Protein AF-A0A925MEC6-F1 (afdb_monomer)

Mean predicted aligned error: 14.55 Å

Secondary structure (DSSP, 8-state):
--HHHHHHHHHHHHHHHHHHHHHHHHHHHHHHHHHHHHHHHHHHHHH---TTGGG-TTSHHHHHHHTTTT-TTTTTT---HHHHHHHHHHHHTTTT-SS--TTSHHHHHHHHHHHHHHHHHHHHHH-EEEE-SSS-GGG-EEEESSSS-EE-HHHHHHHHHHH-TTHHHHHHHHHHHHHHHHHHHHHHTTT-------HHHHHHHHHSPEE--EEE-HHHHHIIIIIS-HHHHHHHHHHHGGGG-GGGHHHHHHHHHHHHTS-TTS-GGGT---HHHHHHHHHHHT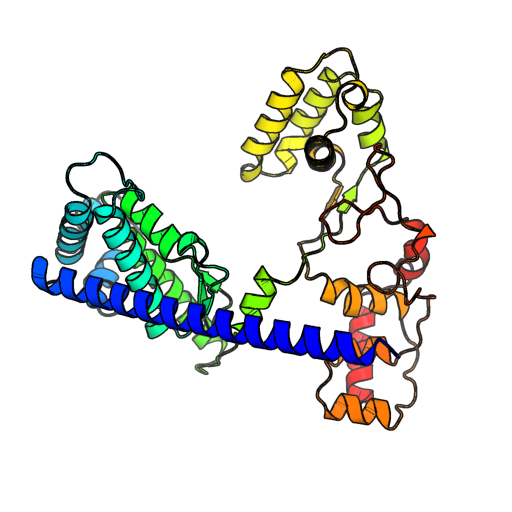EEEEPPPEEHHHIIIIIHHHHHH-S-SSPPPP-HHHHHHHHTT--HHHHHHHHSPPSS---TTSBTTTB-GGGEE-S-SS-PPP-TTTTPPPEE-HHHHHHHHHH--HHHHHHHHHHHHHHH-

Nearest PDB structures (foldseek):
  3a4k-assembly2_C  TM=3.975E-01  e=2.416E+00  Haemophilus influenzae Rd KW20

Sequence (409 aa):
MSESGKQSESAKQLAAAEEQAKERFERAMNELREGAYRFSSRARGQSELIIEELIDPEGDTVASIAEVEGDQGAVALSQSLELITFDTWLFGQIGDKDELDLKAEEHWEVWFSYGAWIGETMRRRHGGHWLMMGDDPHTWRVGFSKIFLEIAPFVFAEQLLRMGSGATRKMVSEIERVRQLHVEQTERDKGQSLDRFLAQHYIRLHTVPLGQWMAMDFAHLAKMWNDAPCAELIADIQEKGPRLGPQNNQVVDQVVGALIRAKQDEPVAKQTNDRGLFEAVAQIVGLRRATAPLAIDILERVVVPAMHVGMPDSFPPLDDDDLTNLRKGIELFVFFVEVIPHQHQADDEGFLGSIPHDQLSTPYADRNTLEIGKGDWVVVNPAYFAPMLKDLDPAKLLDKYDDFVKYVG

Radius of gyration: 27.89 Å; Cα contacts (8 Å, |Δi|>4): 465; chains: 1; bounding box: 78×58×65 Å

pLDDT: mean 85.29, std 11.02, range [41.66, 98.19]

Solvent-accessible surface area (backbone atoms only — not comparable to full-atom values): 23179 Å² total; per-residue (Å²): 144,70,65,78,61,54,56,56,50,52,52,51,50,49,52,54,49,52,51,53,50,49,54,52,50,52,51,51,52,49,54,35,53,50,26,18,50,51,39,53,51,48,42,32,75,74,69,71,40,63,71,71,48,51,61,28,82,89,24,70,46,37,49,47,57,67,78,42,86,81,42,82,79,54,53,77,74,51,66,44,68,66,55,54,51,47,44,54,52,58,54,58,64,59,53,94,54,96,62,87,47,71,88,40,68,66,39,32,53,52,41,51,12,47,8,26,30,53,40,52,51,51,32,70,75,64,41,50,36,81,44,71,87,60,92,54,61,72,64,26,31,40,37,29,17,62,48,100,52,72,44,43,32,36,51,51,34,48,53,34,67,67,61,44,89,63,28,55,59,52,50,39,50,53,55,48,52,54,50,49,54,51,50,54,49,27,56,75,47,75,70,46,89,57,78,76,41,56,62,68,62,57,50,47,70,77,68,47,63,66,41,66,59,71,46,65,40,59,71,62,34,48,44,40,39,62,65,30,29,32,54,58,36,46,52,48,38,66,70,38,36,68,78,70,38,78,92,42,47,67,57,46,52,50,53,46,59,58,55,69,75,46,66,49,84,40,24,47,56,83,75,50,85,57,63,69,62,50,49,57,49,38,56,43,65,14,55,76,49,66,55,73,75,37,50,40,65,51,42,32,58,42,55,49,39,42,44,24,27,42,76,73,91,74,82,70,86,79,52,75,65,55,55,47,43,54,74,71,63,56,58,67,67,48,49,51,46,69,69,40,74,57,74,40,93,67,31,77,87,20,57,63,52,30,44,47,69,90,45,52,46,63,86,64,87,64,92,65,80,85,55,88,91,75,79,67,72,75,41,67,49,64,74,74,48,45,71,42,58,71,77,54,46,74,69,57,43,50,54,49,48,55,52,46,48,64,71,78,103

Foldseek 3Di:
DPPVVVVVVVVVVVVVVVVVVVVLVVVVVVVLVVLLVCLQVCCCVPLVDRVLLCQPCPHPNVVLLVVPPPDPVVVVVSHDPRLVSCLVVLLVQCPPDPAQDCVDPSSVSSLSSQLSNLQVSLCVVQNWDWDDPDNDLQPIWTAGQQDGDIDSSSVLSRVLNGVRPCSSVVSSVVSVVVVVVSVVSCVVVVNDPGRRDDPVNVVCVVPFDWDKDFDWPLVQLCCQQAPDFLQVLLVLLVVQVCVVPPVCVVVSVVLSVVSVPDGRRHHNNVVDQDPVSSVSSRCRRITDDMDPTDGLLCVLQAVVLLLQLAQDPDFDDDDPVLVVVVVVPDDLRSSVSVRRHGPHAADCPDDSRGAHPVQWDASGPPPDDDDPPPPGDIDGNVVSSCVSPVRHDPVSSVVVSVVVVVVSD

Structure (mmCIF, N/CA/C/O backbone):
data_AF-A0A925MEC6-F1
#
_entry.id   AF-A0A925MEC6-F1
#
loop_
_atom_site.group_PDB
_atom_site.id
_atom_site.type_symbol
_atom_site.label_atom_id
_atom_site.label_alt_id
_atom_site.label_comp_id
_atom_site.label_asym_id
_atom_site.label_entity_id
_atom_site.label_seq_id
_atom_site.pdbx_PDB_ins_code
_atom_site.Cartn_x
_atom_site.Cartn_y
_atom_site.Cartn_z
_atom_site.occupancy
_atom_site.B_iso_or_equiv
_atom_site.auth_seq_id
_atom_site.auth_comp_id
_atom_site.auth_asym_id
_atom_site.auth_atom_id
_atom_site.pdbx_PDB_model_num
ATOM 1 N N . MET A 1 1 ? 38.337 15.186 15.693 1.00 41.66 1 MET A N 1
ATOM 2 C CA . MET A 1 1 ? 37.374 15.642 16.723 1.00 41.66 1 MET A CA 1
ATOM 3 C C . MET A 1 1 ? 36.200 16.403 16.082 1.00 41.66 1 MET A C 1
ATOM 5 O O . MET A 1 1 ? 36.016 17.576 16.370 1.00 41.66 1 MET A O 1
ATOM 9 N N . SER A 1 2 ? 35.398 15.777 15.209 1.00 48.53 2 SER A N 1
ATOM 10 C CA . SER A 1 2 ? 34.228 16.452 14.597 1.00 48.53 2 SER A CA 1
ATOM 11 C C . SER A 1 2 ? 32.992 15.565 14.393 1.00 48.53 2 SER A C 1
ATOM 13 O O . SER A 1 2 ? 31.993 16.044 13.866 1.00 48.53 2 SER A O 1
ATOM 15 N N . GLU A 1 3 ? 33.021 14.296 14.808 1.00 45.38 3 GLU A N 1
ATOM 16 C CA . GLU A 1 3 ? 31.874 13.382 14.665 1.00 45.38 3 GLU A CA 1
ATOM 17 C C . GLU A 1 3 ? 30.893 13.470 15.843 1.00 45.38 3 GLU A C 1
ATOM 19 O O . GLU A 1 3 ? 29.683 13.460 15.628 1.00 45.38 3 GLU A O 1
ATOM 24 N N . SER A 1 4 ? 31.377 13.697 17.071 1.00 45.53 4 SER A N 1
ATOM 25 C CA . SER A 1 4 ? 30.500 13.780 18.255 1.00 45.53 4 SER A CA 1
ATOM 26 C C . SER A 1 4 ? 29.612 15.039 18.285 1.00 45.53 4 SER A C 1
ATOM 28 O O . SER A 1 4 ? 28.591 15.054 18.967 1.00 45.53 4 SER A O 1
ATOM 30 N N . GLY A 1 5 ? 29.970 16.092 17.537 1.00 45.91 5 GLY A N 1
ATOM 31 C CA . GLY A 1 5 ? 29.167 17.317 17.425 1.00 45.91 5 GLY A CA 1
ATOM 32 C C . GLY A 1 5 ? 27.943 17.143 16.520 1.00 45.91 5 GLY A C 1
ATOM 33 O O . GLY A 1 5 ? 26.839 17.527 16.907 1.00 45.91 5 GLY A O 1
ATOM 34 N N . LYS A 1 6 ? 28.128 16.486 15.363 1.00 49.41 6 LYS A N 1
ATOM 35 C CA . LYS A 1 6 ? 27.080 16.239 14.356 1.00 49.41 6 LYS A CA 1
ATOM 36 C C . LYS A 1 6 ? 25.995 15.276 14.846 1.00 49.41 6 LYS A C 1
ATOM 38 O O . LYS A 1 6 ? 24.822 15.498 14.564 1.00 49.41 6 LYS A O 1
ATOM 43 N N . GLN A 1 7 ? 26.361 14.252 15.622 1.00 51.28 7 GLN A N 1
ATOM 44 C CA . GLN A 1 7 ? 25.382 13.339 16.229 1.00 51.28 7 GLN A CA 1
ATOM 45 C C . GLN A 1 7 ? 24.451 14.059 17.223 1.00 51.28 7 GLN A C 1
ATOM 47 O O . GLN A 1 7 ? 23.257 13.775 17.250 1.00 51.28 7 GLN A O 1
ATOM 52 N N . SER A 1 8 ? 24.955 15.042 17.984 1.00 69.44 8 SER A N 1
ATOM 53 C CA . SER A 1 8 ? 24.118 15.802 18.929 1.00 69.44 8 SER A CA 1
ATOM 54 C C . SER A 1 8 ? 23.183 16.806 18.247 1.00 69.44 8 SER A C 1
ATOM 56 O O . SER A 1 8 ? 22.119 17.117 18.775 1.00 69.44 8 SER A O 1
ATOM 58 N N . GLU A 1 9 ? 23.570 17.314 17.076 1.00 68.44 9 GLU A N 1
ATOM 59 C CA . GLU A 1 9 ? 22.762 18.252 16.296 1.00 68.44 9 GLU A CA 1
ATOM 60 C C . GLU A 1 9 ? 21.643 17.521 15.547 1.00 68.44 9 GLU A C 1
ATOM 62 O O . GLU A 1 9 ? 20.496 17.953 15.604 1.00 68.44 9 GLU A O 1
ATOM 67 N N . SER A 1 10 ? 21.945 16.353 14.969 1.00 68.31 10 SER A N 1
ATOM 68 C CA . SER A 1 10 ? 20.952 15.444 14.381 1.00 68.31 10 SER A CA 1
ATOM 69 C C . SER A 1 10 ? 19.904 14.993 15.407 1.00 68.31 10 SER A C 1
ATOM 71 O O . SER A 1 10 ? 18.708 15.099 15.153 1.00 68.31 10 SER A O 1
ATOM 73 N N . ALA A 1 11 ? 20.324 14.600 16.616 1.00 74.50 11 ALA A N 1
ATOM 74 C CA . ALA A 1 11 ? 19.395 14.214 17.682 1.00 74.50 11 ALA A CA 1
ATOM 75 C C . ALA A 1 11 ? 18.476 15.369 18.125 1.00 74.50 11 ALA A C 1
ATOM 77 O O . ALA A 1 11 ? 17.295 15.158 18.392 1.00 74.50 11 ALA A O 1
ATOM 78 N N . LYS A 1 12 ? 18.991 16.606 18.169 1.00 76.00 12 LYS A N 1
ATOM 79 C CA . LYS A 1 12 ? 18.181 17.800 18.466 1.00 76.00 12 LYS A CA 1
ATOM 80 C C . LYS A 1 12 ? 17.207 18.136 17.339 1.00 76.00 12 LYS A C 1
ATOM 82 O O . LYS A 1 12 ? 16.081 18.527 17.622 1.00 76.00 12 LYS A O 1
ATOM 87 N N . GLN A 1 13 ? 17.629 17.988 16.084 1.00 73.19 13 GLN A N 1
ATOM 88 C CA . GLN A 1 13 ? 16.762 18.184 14.919 1.00 73.19 13 GLN A CA 1
ATOM 89 C C . GLN A 1 13 ? 15.648 17.134 14.871 1.00 73.19 13 GLN A C 1
ATOM 91 O O . GLN A 1 13 ? 14.503 17.493 14.613 1.00 73.19 13 GLN A O 1
ATOM 96 N N . LEU A 1 14 ? 15.960 15.872 15.186 1.00 73.19 14 LEU A N 1
ATOM 97 C CA . LEU A 1 14 ? 14.978 14.794 15.289 1.00 73.19 14 LEU A CA 1
ATOM 98 C C . LEU A 1 14 ? 13.955 15.085 16.394 1.00 73.19 14 LEU A C 1
ATOM 100 O O . LEU A 1 14 ? 12.761 15.075 16.125 1.00 73.19 14 LEU A O 1
ATOM 104 N N . ALA A 1 15 ? 14.411 15.434 17.601 1.00 78.75 15 ALA A N 1
ATOM 105 C CA . ALA A 1 15 ? 13.522 15.760 18.716 1.00 78.75 15 ALA A CA 1
ATOM 106 C C . ALA A 1 15 ? 12.618 16.970 18.412 1.00 78.75 15 ALA A C 1
ATOM 108 O O . ALA A 1 15 ? 11.427 16.946 18.709 1.00 78.75 15 ALA A O 1
ATOM 109 N N . ALA A 1 16 ? 13.157 18.012 17.768 1.00 80.31 16 ALA A N 1
ATOM 110 C CA . ALA A 1 16 ? 12.365 19.164 17.340 1.00 80.31 16 ALA A CA 1
ATOM 111 C C . ALA A 1 16 ? 11.339 18.795 16.252 1.00 80.31 16 ALA A C 1
ATOM 113 O O . ALA A 1 16 ? 10.216 19.294 16.268 1.00 80.31 16 ALA A O 1
ATOM 114 N N . ALA A 1 17 ? 11.701 17.910 15.318 1.00 75.50 17 ALA A N 1
ATOM 115 C CA . ALA A 1 17 ? 10.785 17.411 14.296 1.00 75.50 17 ALA A CA 1
ATOM 116 C C . ALA A 1 17 ? 9.674 16.532 14.898 1.00 75.50 17 ALA A C 1
ATOM 118 O O . ALA A 1 17 ? 8.521 16.643 14.480 1.00 75.50 17 ALA A O 1
ATOM 119 N N . GLU A 1 18 ? 9.997 15.702 15.894 1.00 78.00 18 GLU A N 1
ATOM 120 C CA . GLU A 1 18 ? 9.032 14.902 16.655 1.00 78.00 18 GLU A CA 1
ATOM 121 C C . GLU A 1 18 ? 8.057 15.787 17.441 1.00 78.00 18 GLU A C 1
ATOM 123 O O . GLU A 1 18 ? 6.849 15.559 17.394 1.00 78.00 18 GLU A O 1
ATOM 128 N N . GLU A 1 19 ? 8.551 16.831 18.111 1.00 81.44 19 GLU A N 1
ATOM 129 C CA . GLU A 1 19 ? 7.714 17.784 18.846 1.00 81.44 19 GLU A CA 1
ATOM 130 C C . GLU A 1 19 ? 6.771 18.543 17.902 1.00 81.44 19 GLU A C 1
ATOM 132 O O . GLU A 1 19 ? 5.561 18.565 18.121 1.00 81.44 19 GLU A O 1
ATOM 137 N N . GLN A 1 20 ? 7.280 19.046 16.773 1.00 81.31 20 GLN A N 1
ATOM 138 C CA . GLN A 1 20 ? 6.450 19.682 15.744 1.00 81.31 20 GLN A CA 1
ATOM 139 C C . GLN A 1 20 ? 5.442 18.716 15.107 1.00 81.31 20 GLN A C 1
ATOM 141 O O . GLN A 1 20 ? 4.334 19.114 14.744 1.00 81.31 20 GLN A O 1
ATOM 146 N N . ALA A 1 21 ? 5.801 17.444 14.915 1.00 80.00 21 ALA A N 1
ATOM 147 C CA . ALA A 1 21 ? 4.868 16.430 14.428 1.00 80.00 21 ALA A CA 1
ATOM 148 C C . ALA A 1 21 ? 3.754 16.166 15.450 1.00 80.00 21 ALA A C 1
ATOM 150 O O . ALA A 1 21 ? 2.586 16.078 15.072 1.00 80.00 21 ALA A O 1
ATOM 151 N N . LYS A 1 22 ? 4.098 16.114 16.740 1.00 83.69 22 LYS A N 1
ATOM 152 C CA . LYS A 1 22 ? 3.138 15.947 17.830 1.00 83.69 22 LYS A CA 1
ATOM 153 C C . LYS A 1 22 ? 2.178 17.131 17.932 1.00 83.69 22 LYS A C 1
ATOM 155 O O . LYS A 1 22 ? 0.972 16.912 17.975 1.00 83.69 22 LYS A O 1
ATOM 160 N N . GLU A 1 23 ? 2.679 18.364 17.908 1.00 87.06 23 GLU A N 1
ATOM 161 C CA . GLU A 1 23 ? 1.836 19.568 17.936 1.00 87.06 23 GLU A CA 1
ATOM 162 C C . GLU A 1 23 ? 0.877 19.619 16.740 1.00 87.06 23 GLU A C 1
ATOM 164 O O . GLU A 1 23 ? -0.313 19.904 16.899 1.00 87.06 23 GLU A O 1
ATOM 169 N N . ARG A 1 24 ? 1.368 19.290 15.535 1.00 83.75 24 ARG A N 1
ATOM 170 C CA . ARG A 1 24 ? 0.527 19.203 14.331 1.00 83.75 24 ARG A CA 1
ATOM 171 C C . ARG A 1 24 ? -0.563 18.151 14.478 1.00 83.75 24 ARG A C 1
ATOM 173 O O . ARG A 1 24 ? -1.720 18.443 14.185 1.00 83.75 24 ARG A O 1
ATOM 180 N N . PHE A 1 25 ? -0.206 16.966 14.967 1.00 86.56 25 PHE A N 1
ATOM 181 C CA . PHE A 1 25 ? -1.156 15.889 15.210 1.00 86.56 25 PHE A CA 1
ATOM 182 C C . PHE A 1 25 ? -2.219 16.290 16.239 1.00 86.56 25 PHE A C 1
ATOM 184 O O . PHE A 1 25 ? -3.406 16.093 16.002 1.00 86.56 25 PHE A O 1
ATOM 191 N N . GLU A 1 26 ? -1.827 16.892 17.363 1.00 89.44 26 GLU A N 1
ATOM 192 C CA . GLU A 1 26 ? -2.765 17.339 18.399 1.00 89.44 26 GLU A CA 1
ATOM 193 C C . GLU A 1 26 ? -3.721 18.417 17.878 1.00 89.44 26 GLU A C 1
ATOM 195 O O . GLU A 1 26 ? -4.928 18.337 18.118 1.00 89.44 26 GLU A O 1
ATOM 200 N N . ARG A 1 27 ? -3.212 19.385 17.107 1.00 89.94 27 ARG A N 1
ATOM 201 C CA . ARG A 1 27 ? -4.040 20.407 16.457 1.00 89.94 27 ARG A CA 1
ATOM 202 C C . ARG A 1 27 ? -5.048 19.784 15.493 1.00 89.94 27 ARG A C 1
ATOM 204 O O . ARG A 1 27 ? -6.237 20.064 15.616 1.00 89.94 27 ARG A O 1
ATOM 211 N N . ALA A 1 28 ? -4.588 18.916 14.593 1.00 89.94 28 ALA A N 1
ATOM 212 C CA . ALA A 1 28 ? -5.445 18.228 13.630 1.00 89.94 28 ALA A CA 1
ATOM 213 C C . ALA A 1 28 ? -6.506 17.364 14.330 1.00 89.94 28 ALA A C 1
ATOM 215 O O . ALA A 1 28 ? -7.676 17.390 13.962 1.00 89.94 28 ALA A O 1
ATOM 216 N N . MET A 1 29 ? -6.132 16.649 15.394 1.00 92.75 29 MET A N 1
ATOM 217 C CA . MET A 1 29 ? -7.063 15.858 16.200 1.00 92.75 29 MET A CA 1
ATOM 218 C C . MET A 1 29 ? -8.128 16.712 16.893 1.00 92.75 29 MET A C 1
ATOM 220 O O . MET A 1 29 ? -9.277 16.275 16.996 1.00 92.75 29 MET A O 1
ATOM 224 N N . ASN A 1 30 ? -7.768 17.898 17.387 1.00 93.19 30 ASN A N 1
ATOM 225 C CA . ASN A 1 30 ? -8.727 18.821 17.992 1.00 93.19 30 ASN A CA 1
ATOM 226 C C . ASN A 1 30 ? -9.698 19.361 16.941 1.00 93.19 30 ASN A C 1
ATOM 228 O O . ASN A 1 30 ? -10.906 19.220 17.117 1.00 93.19 30 ASN A O 1
ATOM 232 N N . GLU A 1 31 ? -9.181 19.870 15.823 1.00 93.06 31 GLU A N 1
ATOM 233 C CA . GLU A 1 31 ? -9.986 20.390 14.713 1.00 93.06 31 GLU A CA 1
ATOM 234 C C . GLU A 1 31 ? -10.943 19.327 14.158 1.00 93.06 31 GLU A C 1
ATOM 236 O O . GLU A 1 31 ? -12.124 19.587 13.940 1.00 93.06 31 GLU A O 1
ATOM 241 N N . LEU A 1 32 ? -10.466 18.091 14.022 1.00 94.94 32 LEU A N 1
ATOM 242 C CA . LEU A 1 32 ? -11.259 16.948 13.591 1.00 94.94 32 LEU A CA 1
ATOM 243 C C . LEU A 1 32 ? -12.392 16.635 14.575 1.00 94.94 32 LEU A C 1
ATOM 245 O O . LEU A 1 32 ? -13.545 16.478 14.177 1.00 94.94 32 LEU A O 1
ATOM 249 N N . ARG A 1 33 ? -12.099 16.551 15.877 1.00 94.12 33 ARG A N 1
ATOM 250 C CA . ARG A 1 33 ? -13.124 16.268 16.898 1.00 94.12 33 ARG A CA 1
ATOM 251 C C . ARG A 1 33 ? -14.153 17.389 16.995 1.00 94.12 33 ARG A C 1
ATOM 253 O O . ARG A 1 33 ? -15.339 17.106 17.163 1.00 94.12 33 ARG A O 1
ATOM 260 N N . GLU A 1 34 ? -13.709 18.636 16.880 1.00 95.44 34 GLU A N 1
ATOM 261 C CA . GLU A 1 34 ? -14.583 19.803 16.828 1.00 95.44 34 GLU A CA 1
ATOM 262 C C . GLU A 1 34 ? -15.434 19.803 15.558 1.00 95.44 34 GLU A C 1
ATOM 264 O O . GLU A 1 34 ? -16.634 20.037 15.646 1.00 95.44 34 GLU A O 1
ATOM 269 N N . GLY A 1 35 ? -14.864 19.481 14.395 1.00 95.06 35 GLY A N 1
ATOM 270 C CA . GLY A 1 35 ? -15.590 19.314 13.133 1.00 95.06 35 GLY A CA 1
ATOM 271 C C . GLY A 1 35 ? -16.692 18.261 13.240 1.00 95.06 35 GLY A C 1
ATOM 272 O O . GLY A 1 35 ? -17.850 18.552 12.949 1.00 95.06 35 GLY A O 1
ATOM 273 N N . ALA A 1 36 ? -16.365 17.077 13.765 1.00 96.44 36 ALA A N 1
ATOM 274 C CA . ALA A 1 36 ? -17.337 16.009 13.995 1.00 96.44 36 ALA A CA 1
ATOM 275 C C . ALA A 1 36 ? -18.481 16.454 14.926 1.00 96.44 36 ALA A C 1
ATOM 277 O O . ALA A 1 36 ? -19.654 16.245 14.622 1.00 96.44 36 ALA A O 1
AT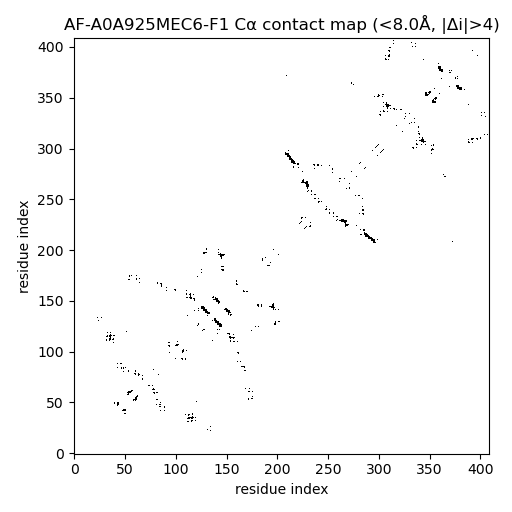OM 278 N N . TYR A 1 37 ? -18.153 17.111 16.045 1.00 94.88 37 TYR A N 1
ATOM 279 C CA . TYR A 1 37 ? -19.154 17.623 16.984 1.00 94.88 37 TYR A CA 1
ATOM 280 C C . TYR A 1 37 ? -20.021 18.731 16.371 1.00 94.88 37 TYR A C 1
ATOM 282 O O . TYR A 1 37 ? -21.242 18.729 16.541 1.00 94.88 37 TYR A O 1
ATOM 290 N N . ARG A 1 38 ? -19.407 19.674 15.647 1.00 94.44 38 ARG A N 1
ATOM 291 C CA . ARG A 1 38 ? -20.110 20.758 14.949 1.00 94.44 38 ARG A CA 1
ATOM 292 C C . ARG A 1 38 ? -21.077 20.197 13.914 1.00 94.44 38 ARG A C 1
ATOM 294 O O . ARG A 1 38 ? -22.201 20.687 13.845 1.00 94.44 38 ARG A O 1
ATOM 301 N N . PHE A 1 39 ? -20.686 19.154 13.183 1.00 95.50 39 PHE A N 1
ATOM 302 C CA . PHE A 1 39 ? -21.558 18.482 12.224 1.00 95.50 39 PHE A CA 1
ATOM 303 C C . PHE A 1 39 ? -22.795 17.873 12.896 1.00 95.50 39 PHE A C 1
ATOM 305 O O . PHE A 1 39 ? -23.911 18.256 12.544 1.00 95.50 39 PHE A O 1
ATOM 312 N N . SER A 1 40 ? -22.619 17.018 13.916 1.00 93.62 40 SER A N 1
ATOM 313 C CA . SER A 1 40 ? -23.747 16.419 14.655 1.00 93.62 40 SER A CA 1
ATOM 314 C C . SER A 1 40 ? -24.646 17.478 15.296 1.00 93.62 40 SER A C 1
ATOM 316 O O . SER A 1 40 ? -25.870 17.392 15.222 1.00 93.62 40 SER A O 1
ATOM 318 N N . SER A 1 41 ? -24.053 18.510 15.903 1.00 93.81 41 SER A N 1
ATOM 319 C CA . SER A 1 41 ? -24.790 19.606 16.541 1.00 93.81 41 SER A CA 1
ATOM 320 C C . SER A 1 41 ? -25.613 20.410 15.529 1.00 93.81 41 SER A C 1
ATOM 322 O O . SER A 1 41 ? -26.776 20.724 15.782 1.00 93.81 41 SER A O 1
ATOM 324 N N . ARG A 1 42 ? -25.038 20.708 14.356 1.00 94.25 42 ARG A N 1
ATOM 325 C CA . ARG A 1 42 ? -25.720 21.433 13.278 1.00 94.25 42 ARG A CA 1
ATOM 326 C C . ARG A 1 42 ? -26.856 20.607 12.684 1.00 94.25 42 ARG A C 1
ATOM 328 O O . ARG A 1 42 ? -27.936 21.161 12.513 1.00 94.25 42 ARG A O 1
ATOM 335 N N . ALA A 1 43 ? -26.635 19.315 12.426 1.00 92.56 43 ALA A N 1
ATOM 336 C CA . ALA A 1 43 ? -27.685 18.407 11.971 1.00 92.56 43 ALA A CA 1
ATOM 337 C C . ALA A 1 43 ? -28.850 18.415 12.966 1.00 92.56 43 ALA A C 1
ATOM 339 O O . ALA A 1 43 ? -29.960 18.809 12.625 1.00 92.56 43 ALA A O 1
ATOM 340 N N . ARG A 1 44 ? -28.569 18.161 14.246 1.00 92.56 44 ARG A N 1
ATOM 341 C CA . ARG A 1 44 ? -29.592 18.165 15.295 1.00 92.56 44 ARG A CA 1
ATOM 342 C C . ARG A 1 44 ? -30.330 19.495 15.423 1.00 92.56 44 ARG A C 1
ATOM 344 O O . ARG A 1 44 ? -31.540 19.511 15.601 1.00 92.56 44 ARG A O 1
ATOM 351 N N . GLY A 1 45 ? -29.613 20.614 15.356 1.00 92.44 45 GLY A N 1
ATOM 352 C CA . GLY A 1 45 ? -30.202 21.942 15.521 1.00 92.44 45 GLY A CA 1
ATOM 353 C C . GLY A 1 45 ? -31.029 22.419 14.325 1.00 92.44 45 GLY A C 1
ATOM 354 O O . GLY A 1 45 ? -31.897 23.267 14.504 1.00 92.44 45 GLY A O 1
ATOM 355 N N . GLN A 1 46 ? -30.753 21.918 13.118 1.00 92.56 46 GLN A N 1
ATOM 356 C CA . GLN A 1 46 ? -31.374 22.402 11.879 1.00 92.56 46 GLN A CA 1
ATOM 357 C C . GLN A 1 46 ? -32.377 21.423 11.264 1.00 92.56 46 GLN A C 1
ATOM 359 O O . GLN A 1 46 ? -33.297 21.873 10.586 1.00 92.56 46 GLN A O 1
ATOM 364 N N . SER A 1 47 ? -32.206 20.117 11.472 1.00 89.00 47 SER A N 1
ATOM 365 C CA . SER A 1 47 ? -33.098 19.076 10.948 1.00 89.00 47 SER A CA 1
ATOM 366 C C . SER A 1 47 ? -33.778 18.245 12.036 1.00 89.00 47 SER A C 1
ATOM 368 O O . SER A 1 47 ? -34.529 17.337 11.703 1.00 89.00 47 SER A O 1
ATOM 370 N N . GLU A 1 48 ? -33.520 18.536 13.319 1.00 89.00 48 GLU A N 1
ATOM 371 C CA . GLU A 1 48 ? -33.996 17.762 14.481 1.00 89.00 48 GLU A CA 1
ATOM 372 C C . GLU A 1 48 ? -33.505 16.301 14.511 1.00 89.00 48 GLU A C 1
ATOM 374 O O . GLU A 1 48 ? -33.865 15.540 15.407 1.00 89.00 48 GLU A O 1
ATOM 379 N N . LEU A 1 49 ? -32.617 15.918 13.586 1.00 89.19 49 LEU A N 1
ATOM 380 C CA . LEU A 1 49 ? -32.101 14.561 13.464 1.00 89.19 49 LEU A CA 1
ATOM 381 C C . LEU A 1 49 ? -30.947 14.284 14.424 1.00 89.19 49 LEU A C 1
ATOM 383 O O . LEU A 1 49 ? -29.994 15.060 14.538 1.00 89.19 49 LEU A O 1
ATOM 387 N N . ILE A 1 50 ? -30.986 13.107 15.041 1.00 89.50 50 ILE A N 1
ATOM 388 C CA . ILE A 1 50 ? -29.843 12.516 15.732 1.00 89.50 50 ILE A CA 1
ATOM 389 C C . ILE A 1 50 ? -29.163 11.585 14.730 1.00 89.50 50 ILE A C 1
ATOM 391 O O . ILE A 1 50 ? -29.568 10.449 14.522 1.00 89.50 50 ILE A O 1
ATOM 395 N N . ILE A 1 51 ? -28.140 12.090 14.050 1.00 89.25 51 ILE A N 1
ATOM 396 C CA . ILE A 1 51 ? -27.519 11.398 12.910 1.00 89.25 51 ILE A CA 1
ATOM 397 C C . ILE A 1 51 ? -26.810 10.095 13.299 1.00 89.25 51 ILE A C 1
ATOM 399 O O . ILE A 1 51 ? -26.589 9.234 12.453 1.00 89.25 51 ILE A O 1
ATOM 403 N N . GLU A 1 52 ? -26.477 9.928 14.577 1.00 88.50 52 GLU A N 1
ATOM 404 C CA . GLU A 1 52 ? -25.980 8.672 15.131 1.00 88.50 52 GLU A CA 1
ATOM 405 C C . GLU A 1 52 ? -27.048 7.559 15.135 1.00 88.50 52 GLU A C 1
ATOM 407 O O . GLU A 1 52 ? -26.685 6.391 15.015 1.00 88.50 52 GLU A O 1
ATOM 412 N N . GLU A 1 53 ? -28.342 7.893 15.207 1.00 88.00 53 GLU A N 1
ATOM 413 C CA . GLU A 1 53 ? -29.447 6.916 15.167 1.00 88.00 53 GLU A CA 1
ATOM 414 C C . GLU A 1 53 ? -29.646 6.340 13.756 1.00 88.00 53 GLU A C 1
ATOM 416 O O . GLU A 1 53 ? -30.029 5.182 13.604 1.00 88.00 53 GLU A O 1
ATOM 421 N N . LEU A 1 54 ? -29.260 7.085 12.709 1.00 87.19 54 LEU A N 1
ATOM 422 C CA . LEU A 1 54 ? -29.322 6.623 11.312 1.00 87.19 54 LEU A CA 1
ATOM 423 C C . LEU A 1 54 ? -28.483 5.365 11.053 1.00 87.19 54 LEU A C 1
ATOM 425 O O . LEU A 1 54 ? -28.712 4.646 10.084 1.00 87.19 54 LEU A O 1
ATOM 429 N N . ILE A 1 55 ? -27.464 5.137 11.877 1.00 87.50 55 ILE A N 1
ATOM 430 C CA . ILE A 1 55 ? -26.511 4.033 11.738 1.00 87.50 55 ILE A CA 1
ATOM 431 C C . ILE A 1 55 ? -26.584 3.052 12.912 1.00 87.50 55 ILE A C 1
ATOM 433 O O . ILE A 1 55 ? -25.763 2.130 12.980 1.00 87.50 55 ILE A O 1
ATOM 437 N N . ASP A 1 56 ? -27.506 3.261 13.852 1.00 87.75 56 ASP A N 1
ATOM 438 C CA . ASP A 1 56 ? -27.759 2.352 14.966 1.00 87.75 56 ASP A CA 1
ATOM 439 C C . ASP A 1 56 ? -28.230 1.003 14.399 1.00 87.75 56 ASP A C 1
ATOM 441 O O . ASP A 1 56 ? -29.171 0.989 13.604 1.00 87.75 56 ASP A O 1
ATOM 445 N N . PRO A 1 57 ? -27.591 -0.139 14.733 1.00 81.75 57 PRO A N 1
ATOM 446 C CA . PRO A 1 57 ? -27.991 -1.404 14.134 1.00 81.75 57 PRO A CA 1
ATOM 447 C C . PRO A 1 57 ? -29.368 -1.880 14.622 1.00 81.75 57 PRO A C 1
ATOM 449 O O . PRO A 1 57 ? -29.953 -2.752 13.986 1.00 81.75 57 PRO A O 1
ATOM 452 N N . GLU A 1 58 ? -29.880 -1.322 15.722 1.00 83.44 58 GLU A N 1
ATOM 453 C CA . GLU A 1 58 ? -31.245 -1.539 16.214 1.00 83.44 58 GLU A CA 1
ATOM 454 C C . GLU A 1 58 ? -32.218 -0.450 15.723 1.00 83.44 58 GLU A C 1
ATOM 456 O O . GLU A 1 58 ? -33.411 -0.516 16.016 1.00 83.44 58 GLU A O 1
ATOM 461 N N . GLY A 1 59 ? -31.727 0.543 14.975 1.00 80.88 59 GLY A N 1
ATOM 462 C CA . GLY A 1 59 ? -32.517 1.652 14.454 1.00 80.88 59 GLY A CA 1
ATOM 463 C C . GLY A 1 59 ? -33.324 1.296 13.204 1.00 80.88 59 GLY A C 1
ATOM 464 O O . GLY A 1 59 ? -32.892 0.517 12.346 1.00 80.88 59 GLY A O 1
ATOM 465 N N . ASP A 1 60 ? -34.478 1.953 13.056 1.00 79.44 60 ASP A N 1
ATOM 466 C CA . ASP A 1 60 ? -35.413 1.759 11.938 1.00 79.44 60 ASP A CA 1
ATOM 467 C C . ASP A 1 60 ? -34.744 1.981 10.573 1.00 79.44 60 ASP A C 1
ATOM 469 O O . ASP A 1 60 ? -35.036 1.291 9.593 1.00 79.44 60 ASP A O 1
ATOM 473 N N . THR A 1 61 ? -33.796 2.918 10.505 1.00 81.62 61 THR A N 1
ATOM 474 C CA . THR A 1 61 ? -33.054 3.221 9.280 1.00 81.62 61 THR A CA 1
ATOM 475 C C . THR A 1 61 ? -32.200 2.033 8.812 1.00 81.62 61 THR A C 1
ATOM 477 O O . THR A 1 61 ? -32.269 1.671 7.635 1.00 81.62 61 THR A O 1
ATOM 480 N N . VAL A 1 62 ? -31.450 1.369 9.698 1.00 79.50 62 VAL A N 1
ATOM 481 C CA . VAL A 1 62 ? -30.633 0.197 9.325 1.00 79.50 62 VAL A CA 1
ATOM 482 C C . VAL A 1 62 ? -31.520 -1.001 8.987 1.00 79.50 62 VAL A C 1
ATOM 484 O O . VAL A 1 62 ? -31.290 -1.659 7.968 1.00 79.50 62 VAL A O 1
ATOM 487 N N . ALA A 1 63 ? -32.576 -1.237 9.770 1.00 76.44 63 ALA A N 1
ATOM 488 C CA . ALA A 1 63 ? -33.552 -2.292 9.497 1.00 76.44 63 ALA A CA 1
ATOM 489 C C . ALA A 1 63 ? -34.187 -2.134 8.101 1.00 76.44 63 ALA A C 1
ATOM 491 O O . ALA A 1 63 ? -34.215 -3.085 7.317 1.00 76.44 63 ALA A O 1
ATOM 492 N N . SER A 1 64 ? -34.585 -0.908 7.738 1.00 72.62 64 SER A N 1
ATOM 493 C CA . SER A 1 64 ? -35.180 -0.597 6.428 1.00 72.62 64 SER A CA 1
ATOM 494 C C . SER A 1 64 ? -34.238 -0.836 5.241 1.00 72.62 64 SER A C 1
ATOM 496 O O . SER A 1 64 ? -34.689 -1.052 4.117 1.00 72.62 64 SER A O 1
ATOM 498 N N . ILE A 1 65 ? -32.920 -0.790 5.454 1.00 73.81 65 ILE A N 1
ATOM 499 C CA . ILE A 1 65 ? -31.929 -1.071 4.409 1.00 73.81 65 ILE A CA 1
ATOM 500 C C . ILE A 1 65 ? -31.754 -2.585 4.236 1.00 73.81 65 ILE A C 1
ATOM 502 O O . ILE A 1 65 ? -31.696 -3.050 3.097 1.00 73.81 65 ILE A O 1
ATOM 506 N N . ALA A 1 66 ? -31.736 -3.348 5.334 1.00 64.62 66 ALA A N 1
ATOM 507 C CA . ALA A 1 66 ? -31.557 -4.801 5.321 1.00 64.62 66 ALA A CA 1
ATOM 508 C C . ALA A 1 66 ? -32.740 -5.564 4.693 1.00 64.62 66 ALA A C 1
ATOM 510 O O . ALA A 1 66 ? -32.537 -6.573 4.022 1.00 64.62 66 ALA A O 1
ATOM 511 N N . GLU A 1 67 ? -33.977 -5.081 4.852 1.00 59.59 67 GLU A N 1
ATOM 512 C CA . GLU A 1 67 ? -35.182 -5.735 4.307 1.00 59.59 67 GLU A CA 1
ATOM 513 C C . GLU A 1 67 ? -35.289 -5.683 2.767 1.00 59.59 67 GLU A C 1
ATOM 515 O O . GLU A 1 67 ? -36.137 -6.348 2.171 1.00 59.59 67 GLU A O 1
ATOM 520 N N . VAL A 1 68 ? -34.441 -4.896 2.100 1.00 56.75 68 VAL A N 1
ATOM 521 C CA . VAL A 1 68 ? -34.699 -4.393 0.741 1.00 56.75 68 VAL A CA 1
ATOM 522 C C . VAL A 1 68 ? -33.679 -4.890 -0.299 1.00 56.75 68 VAL A C 1
ATOM 524 O O . VAL A 1 68 ? -33.757 -4.529 -1.474 1.00 56.75 68 VAL A O 1
ATOM 527 N N . GLU A 1 69 ? -32.773 -5.804 0.062 1.00 53.62 69 GLU A N 1
ATOM 528 C CA . GLU A 1 69 ? -31.777 -6.401 -0.857 1.00 53.62 69 GLU A CA 1
ATOM 529 C C . GLU A 1 69 ? -32.363 -7.315 -1.971 1.00 53.62 69 GLU A C 1
ATOM 531 O O . GLU A 1 69 ? -31.621 -8.030 -2.642 1.00 53.62 69 GLU A O 1
ATOM 536 N N . GLY A 1 70 ? -33.681 -7.287 -2.229 1.00 52.06 70 GLY A N 1
ATOM 537 C CA . GLY A 1 70 ? -34.360 -8.186 -3.177 1.00 52.06 70 GLY A CA 1
ATOM 538 C C . GLY A 1 70 ? -35.196 -7.560 -4.308 1.00 52.06 70 GLY A C 1
ATOM 539 O O . GLY A 1 70 ? -35.498 -8.275 -5.261 1.00 52.06 70 GLY A O 1
ATOM 540 N N . ASP A 1 71 ? -35.578 -6.274 -4.261 1.00 50.41 71 ASP A N 1
ATOM 541 C CA . ASP A 1 71 ? -36.486 -5.684 -5.272 1.00 50.41 71 ASP A CA 1
ATOM 542 C C . ASP A 1 71 ? -36.232 -4.181 -5.525 1.00 50.41 71 ASP A C 1
ATOM 544 O O . ASP A 1 71 ? -36.538 -3.321 -4.696 1.00 50.41 71 ASP A O 1
ATOM 548 N N . GLN A 1 72 ? -35.704 -3.846 -6.711 1.00 49.12 72 GLN A N 1
ATOM 549 C CA . GLN A 1 72 ? -35.372 -2.471 -7.122 1.00 49.12 72 GLN A CA 1
ATOM 550 C C . GLN A 1 72 ? -36.591 -1.532 -7.219 1.00 49.12 72 GLN A C 1
ATOM 552 O O . GLN A 1 72 ? -36.415 -0.315 -7.172 1.00 49.12 72 GLN A O 1
ATOM 557 N N . GLY A 1 73 ? -37.817 -2.060 -7.334 1.00 50.59 73 GLY A N 1
ATOM 558 C CA . GLY A 1 73 ? -39.042 -1.250 -7.330 1.00 50.59 73 GLY A CA 1
ATOM 559 C C . GLY A 1 73 ? -39.490 -0.838 -5.924 1.00 50.59 73 GLY A C 1
ATOM 560 O O . GLY A 1 73 ? -39.985 0.272 -5.732 1.00 50.59 73 GLY A O 1
ATOM 561 N N . ALA A 1 74 ? -39.261 -1.700 -4.928 1.00 52.34 74 ALA A N 1
ATOM 562 C CA . ALA A 1 74 ? -39.541 -1.421 -3.517 1.00 52.34 74 ALA A CA 1
ATOM 563 C C . ALA A 1 74 ? -38.480 -0.500 -2.881 1.00 52.34 74 ALA A C 1
ATOM 565 O O . ALA A 1 74 ? -38.797 0.298 -2.001 1.00 52.34 74 ALA A O 1
ATOM 566 N N . VAL A 1 75 ? -37.246 -0.543 -3.402 1.00 52.28 75 VAL A N 1
ATOM 567 C CA . VAL A 1 75 ? -36.084 0.282 -3.013 1.00 52.28 75 VAL A CA 1
ATOM 568 C C . VAL A 1 75 ? -36.366 1.787 -2.944 1.00 52.28 75 VAL A C 1
ATOM 570 O O . VAL A 1 75 ? -35.836 2.461 -2.061 1.00 52.28 75 VAL A O 1
ATOM 573 N N . ALA A 1 76 ? -37.167 2.330 -3.862 1.00 49.59 76 ALA A N 1
ATOM 574 C CA . ALA A 1 76 ? -37.459 3.765 -3.905 1.00 49.59 76 ALA A CA 1
ATOM 575 C C . ALA A 1 76 ? -38.558 4.194 -2.914 1.00 49.59 76 ALA A C 1
ATOM 577 O O . ALA A 1 76 ? -38.680 5.377 -2.613 1.00 49.59 76 ALA A O 1
ATOM 578 N N . LEU A 1 77 ? -39.360 3.245 -2.416 1.00 52.41 77 LEU A N 1
ATOM 579 C CA . LEU A 1 77 ? -40.527 3.502 -1.564 1.00 52.41 77 LEU A CA 1
ATOM 580 C C . LEU A 1 77 ? -40.276 3.193 -0.081 1.00 52.41 77 LEU A C 1
ATOM 582 O O . LEU A 1 77 ? -41.080 3.586 0.758 1.00 52.41 77 LEU A O 1
ATOM 586 N N . SER A 1 78 ? -39.177 2.508 0.246 1.00 58.69 78 SER A N 1
ATOM 587 C CA . SER A 1 78 ? -38.846 2.053 1.602 1.00 58.69 78 SER A CA 1
ATOM 588 C C . SER A 1 78 ? -37.824 2.936 2.333 1.00 58.69 78 SER A C 1
ATOM 590 O O . SER A 1 78 ? -37.241 2.496 3.321 1.00 58.69 78 SER A O 1
ATOM 592 N N . GLN A 1 79 ? -37.530 4.144 1.841 1.00 66.12 79 GLN A N 1
ATOM 593 C CA . GLN A 1 79 ? -36.587 5.034 2.527 1.00 66.12 79 GLN A CA 1
ATOM 594 C C . GLN A 1 79 ? -37.210 5.561 3.822 1.00 66.12 79 GLN A C 1
ATOM 596 O O . GLN A 1 79 ? -38.315 6.109 3.800 1.00 66.12 79 GLN A O 1
ATOM 601 N N . SER A 1 80 ? -36.498 5.417 4.945 1.00 78.12 80 SER A N 1
ATOM 602 C CA . SER A 1 80 ? -36.926 6.026 6.203 1.00 78.12 80 SER A CA 1
ATOM 603 C C . SER A 1 80 ? -37.029 7.548 6.037 1.00 78.12 80 SER A C 1
ATOM 605 O O . SER A 1 80 ? -36.251 8.177 5.311 1.00 78.12 80 SER A O 1
ATOM 607 N N . LEU A 1 81 ? -38.004 8.163 6.713 1.00 83.12 81 LEU A N 1
ATOM 608 C CA . LEU A 1 81 ? -38.179 9.619 6.684 1.00 83.12 81 LEU A CA 1
ATOM 609 C C . LEU A 1 81 ? -36.916 10.344 7.175 1.00 83.12 81 LEU A C 1
ATOM 611 O O . LEU A 1 81 ? -36.593 11.430 6.696 1.00 83.12 81 LEU A O 1
ATOM 615 N N . GLU A 1 82 ? -36.181 9.722 8.093 1.00 84.81 82 GLU A N 1
ATOM 616 C CA . GLU A 1 82 ? -34.925 10.231 8.631 1.00 84.81 82 GLU A CA 1
ATOM 617 C C . GLU A 1 82 ? -33.819 10.278 7.571 1.00 84.81 82 GLU A C 1
ATOM 619 O O . GLU A 1 82 ? -33.131 11.292 7.467 1.00 84.81 82 GLU A O 1
ATOM 624 N N . LEU A 1 83 ? -33.693 9.243 6.726 1.00 85.75 83 LEU A N 1
ATOM 625 C CA . LEU A 1 83 ? -32.753 9.237 5.598 1.00 85.75 83 LEU A CA 1
ATOM 626 C C . LEU A 1 83 ? -33.058 10.360 4.609 1.00 85.75 83 LEU A C 1
ATOM 628 O O . LEU A 1 83 ? -32.147 11.071 4.192 1.00 85.75 83 LEU A O 1
ATOM 632 N N . ILE A 1 84 ? -34.334 10.536 4.254 1.00 86.06 84 ILE A N 1
ATOM 633 C CA . ILE A 1 84 ? -34.771 11.591 3.327 1.00 86.06 84 ILE A CA 1
ATOM 634 C C . ILE A 1 84 ? -34.479 12.971 3.922 1.00 86.06 84 ILE A C 1
ATOM 636 O O . ILE A 1 84 ? -33.977 13.863 3.232 1.00 86.06 84 ILE A O 1
ATOM 640 N N . THR A 1 85 ? -34.781 13.145 5.209 1.00 89.19 85 THR A N 1
ATOM 641 C CA . THR A 1 85 ? -34.556 14.398 5.934 1.00 89.19 85 THR A CA 1
ATOM 642 C C . THR A 1 85 ? -33.064 14.714 6.015 1.00 89.19 85 THR A C 1
ATOM 644 O O . THR A 1 85 ? -32.671 15.858 5.787 1.00 89.19 85 THR A O 1
ATOM 647 N N . PHE A 1 86 ? -32.222 13.708 6.267 1.00 90.50 86 PHE A N 1
ATOM 648 C CA . PHE A 1 86 ? -30.778 13.891 6.330 1.00 90.50 86 PHE A CA 1
ATOM 649 C C . PHE A 1 86 ? -30.171 14.191 4.958 1.00 90.50 86 PHE A C 1
ATOM 651 O O . PHE A 1 86 ? -29.416 15.152 4.863 1.00 90.50 86 PHE A O 1
ATOM 658 N N . ASP A 1 87 ? -30.538 13.453 3.901 1.00 89.31 87 ASP A N 1
ATOM 659 C CA . ASP A 1 87 ? -30.105 13.739 2.520 1.00 89.31 87 ASP A CA 1
ATOM 660 C C . ASP A 1 87 ? -30.469 15.187 2.147 1.00 89.31 87 ASP A C 1
ATOM 662 O O . ASP A 1 87 ? -29.614 15.967 1.728 1.00 89.31 87 ASP A O 1
ATOM 666 N N . THR A 1 88 ? -31.729 15.580 2.365 1.00 88.88 88 THR A N 1
ATOM 667 C CA . THR A 1 88 ? -32.216 16.931 2.040 1.00 88.88 88 THR A CA 1
ATOM 668 C C . THR A 1 88 ? -31.444 18.003 2.805 1.00 88.88 88 THR A C 1
ATOM 670 O O . THR A 1 88 ? -31.027 19.006 2.224 1.00 88.88 88 THR A O 1
ATOM 673 N N . TRP A 1 89 ? -31.227 17.794 4.105 1.00 91.62 89 TRP A N 1
ATOM 674 C CA . TRP A 1 89 ? -30.464 18.723 4.927 1.00 91.62 89 TRP A CA 1
ATOM 675 C C . TRP A 1 89 ? -28.998 18.801 4.485 1.00 91.62 89 TRP A C 1
ATOM 677 O O . TRP A 1 89 ? -28.498 19.909 4.301 1.00 91.62 89 TRP A O 1
ATOM 687 N N . LEU A 1 90 ? -28.329 17.661 4.285 1.00 90.69 90 LEU A N 1
ATOM 688 C CA . LEU A 1 90 ? -26.910 17.566 3.937 1.00 90.69 90 LEU A CA 1
ATOM 689 C C . LEU A 1 90 ? -26.613 18.280 2.617 1.00 90.69 90 LEU A C 1
ATOM 691 O O . LEU A 1 90 ? -25.720 19.125 2.564 1.00 90.69 90 LEU A O 1
ATOM 695 N N . PHE A 1 91 ? -27.392 17.994 1.572 1.00 88.62 91 PHE A N 1
ATOM 696 C CA . PHE A 1 91 ? -27.212 18.633 0.267 1.00 88.62 91 PHE A CA 1
ATOM 697 C C . PHE A 1 91 ? -27.630 20.099 0.270 1.00 88.62 91 PHE A C 1
ATOM 699 O O . PHE A 1 91 ? -26.983 20.912 -0.387 1.00 88.62 91 PHE A O 1
ATOM 706 N N . GLY A 1 92 ? -28.613 20.473 1.094 1.00 87.25 92 GLY A N 1
ATOM 707 C CA . GLY A 1 92 ? -28.932 21.876 1.345 1.00 87.25 92 GLY A CA 1
ATOM 708 C C . GLY A 1 92 ? -27.751 22.685 1.896 1.00 87.25 92 GLY A C 1
ATOM 709 O O . GLY A 1 92 ? -27.705 23.895 1.692 1.00 87.25 92 GLY A O 1
ATOM 710 N N . GLN A 1 93 ? -26.763 22.046 2.541 1.00 85.81 93 GLN A N 1
ATOM 711 C CA . GLN A 1 93 ? -25.569 22.742 3.040 1.00 85.81 93 GLN A CA 1
ATOM 712 C C . GLN A 1 93 ? -24.557 23.097 1.939 1.00 85.81 93 GLN A C 1
ATOM 714 O O . GLN A 1 93 ? -23.704 23.949 2.171 1.00 85.81 93 GLN A O 1
ATOM 719 N N . ILE A 1 94 ? -24.638 22.458 0.767 1.00 80.56 94 ILE A N 1
ATOM 720 C CA . ILE A 1 94 ? -23.754 22.709 -0.387 1.00 80.56 94 ILE A CA 1
ATOM 721 C C . ILE A 1 94 ? -24.322 23.840 -1.280 1.00 80.56 94 ILE A C 1
ATOM 723 O O . ILE A 1 94 ? -23.629 24.359 -2.151 1.00 80.56 94 ILE A O 1
ATOM 727 N N . GLY A 1 95 ? -25.558 24.289 -1.018 1.00 74.12 95 GLY A N 1
ATOM 728 C CA . GLY A 1 95 ? -26.187 25.439 -1.675 1.00 74.12 95 GLY A CA 1
ATOM 729 C C . GLY A 1 95 ? -26.566 25.214 -3.145 1.00 74.12 95 GLY A C 1
ATOM 730 O O . GLY A 1 95 ? -26.629 24.086 -3.621 1.00 74.12 95 GLY A O 1
ATOM 731 N N . ASP A 1 96 ? -26.815 26.313 -3.868 1.00 65.81 96 ASP A N 1
ATOM 732 C CA . ASP A 1 96 ? -27.273 26.325 -5.274 1.00 65.81 96 ASP A CA 1
ATOM 733 C C . ASP A 1 96 ? -26.162 26.036 -6.304 1.00 65.81 96 ASP A C 1
ATOM 735 O O . ASP A 1 96 ? -26.371 26.195 -7.508 1.00 65.81 96 ASP A O 1
ATOM 739 N N . LYS A 1 97 ? -24.946 25.679 -5.874 1.00 64.25 97 LYS A N 1
ATOM 740 C CA . LYS A 1 97 ? -23.879 25.350 -6.825 1.00 64.25 97 LYS A CA 1
ATOM 741 C C . LYS A 1 97 ? -24.134 23.970 -7.422 1.00 64.25 97 LYS A C 1
ATOM 743 O O . LYS A 1 97 ? -24.355 23.012 -6.690 1.00 64.25 97 LYS A O 1
ATOM 748 N N . ASP A 1 98 ? -24.000 23.872 -8.743 1.00 68.19 98 ASP A N 1
ATOM 749 C CA . ASP A 1 98 ? -24.201 22.622 -9.486 1.00 68.19 98 ASP A CA 1
ATOM 750 C C . ASP A 1 98 ? -23.256 21.490 -9.024 1.00 68.19 98 ASP A C 1
ATOM 752 O O . ASP A 1 98 ? -23.570 20.315 -9.203 1.00 68.19 98 ASP A O 1
ATOM 756 N N . GLU A 1 99 ? -22.103 21.826 -8.422 1.00 78.88 99 GLU A N 1
ATOM 757 C CA . GLU A 1 99 ? -21.082 20.864 -7.993 1.00 78.88 99 GLU A CA 1
ATOM 758 C C . GLU A 1 99 ? -20.344 21.278 -6.702 1.00 78.88 99 GLU A C 1
ATOM 760 O O . GLU A 1 99 ? -20.210 22.457 -6.357 1.00 78.88 99 GLU A O 1
ATOM 765 N N . LEU A 1 100 ? -19.788 20.279 -6.003 1.00 86.06 100 LEU A N 1
ATOM 766 C CA . LEU A 1 100 ? -18.913 20.469 -4.844 1.00 86.06 100 LEU A CA 1
ATOM 767 C C . LEU A 1 100 ? -17.585 21.146 -5.246 1.00 86.06 100 LEU A C 1
ATOM 769 O O . LEU A 1 100 ? -16.727 20.520 -5.879 1.00 86.06 100 LEU A O 1
ATOM 773 N N . ASP A 1 101 ? -17.389 22.390 -4.797 1.00 89.31 101 ASP A N 1
ATOM 774 C CA . ASP A 1 101 ? -16.153 23.167 -4.941 1.00 89.31 101 ASP A CA 1
ATOM 775 C C . ASP A 1 101 ? -15.410 23.322 -3.603 1.00 89.31 101 ASP A C 1
ATOM 777 O O . ASP A 1 101 ? -15.699 24.223 -2.821 1.00 89.31 101 ASP A O 1
ATOM 781 N N . LEU A 1 102 ? -14.404 22.477 -3.359 1.00 90.25 102 LEU A N 1
ATOM 782 C CA . LEU A 1 102 ? -13.597 22.510 -2.129 1.00 90.25 102 LEU A CA 1
ATOM 783 C C . LEU A 1 102 ? -12.699 23.756 -1.993 1.00 90.25 102 LEU A C 1
ATOM 785 O O . LEU A 1 102 ? -12.042 23.916 -0.967 1.00 90.25 102 LEU A O 1
ATOM 789 N N . LYS A 1 103 ? -12.650 24.643 -2.998 1.00 90.00 103 LYS A N 1
ATOM 790 C CA . LYS A 1 103 ? -11.995 25.956 -2.867 1.00 90.00 103 LYS A CA 1
ATOM 791 C C . LYS A 1 103 ? -12.903 26.991 -2.208 1.00 90.00 103 LYS A C 1
ATOM 793 O O . LYS A 1 103 ? -12.409 28.023 -1.758 1.00 90.00 103 LYS A O 1
ATOM 798 N N . ALA A 1 104 ? -14.210 26.739 -2.165 1.00 90.62 104 ALA A N 1
ATOM 799 C CA . ALA A 1 104 ? -15.154 27.560 -1.429 1.00 90.62 104 ALA A CA 1
ATOM 800 C C . ALA A 1 104 ? -15.158 27.145 0.048 1.00 90.62 104 ALA A C 1
ATOM 802 O O . ALA A 1 104 ? -15.404 25.984 0.367 1.00 90.62 104 ALA A O 1
ATOM 803 N N . GLU A 1 105 ? -14.924 28.106 0.943 1.00 90.31 105 GLU A N 1
ATOM 804 C CA . GLU A 1 105 ? -14.831 27.884 2.396 1.00 90.31 105 GLU A CA 1
ATOM 805 C C . GLU A 1 105 ? -16.071 27.171 2.961 1.00 90.31 105 GLU A C 1
ATOM 807 O O . GLU A 1 105 ? -15.965 26.246 3.758 1.00 90.31 105 GLU A O 1
ATOM 812 N N . GLU A 1 106 ? -17.251 27.540 2.469 1.00 89.31 106 GLU A N 1
ATOM 813 C CA . GLU A 1 106 ? -18.546 26.977 2.868 1.00 89.31 106 GLU A CA 1
ATOM 814 C C . GLU A 1 106 ? -18.642 25.473 2.558 1.00 89.31 106 GLU A C 1
ATOM 816 O O . GLU A 1 106 ? -19.089 24.681 3.386 1.00 89.31 106 GLU A O 1
ATOM 821 N N . HIS A 1 107 ? -18.179 25.071 1.371 1.00 92.12 107 HIS A N 1
ATOM 822 C CA . HIS A 1 107 ? -18.184 23.676 0.928 1.00 92.12 107 HIS A CA 1
ATOM 823 C C . HIS A 1 107 ? -17.094 22.878 1.634 1.00 92.12 107 HIS A C 1
ATOM 825 O O . HIS A 1 107 ? -17.318 21.726 2.004 1.00 92.12 107 HIS A O 1
ATOM 831 N N . TRP A 1 108 ? -15.925 23.496 1.823 1.00 93.94 108 TRP A N 1
ATOM 832 C CA . TRP A 1 108 ? -14.820 22.904 2.561 1.00 93.94 108 TRP A CA 1
ATOM 833 C C . TRP A 1 108 ? -15.241 22.568 3.992 1.00 93.94 108 TRP A C 1
ATOM 835 O O . TRP A 1 108 ? -15.027 21.444 4.431 1.00 93.94 108 TRP A O 1
ATOM 845 N N . GLU A 1 109 ? -15.913 23.486 4.690 1.00 94.06 109 GLU A N 1
ATOM 846 C CA . GLU A 1 109 ? -16.346 23.282 6.077 1.00 94.06 109 GLU A CA 1
ATOM 847 C C . GLU A 1 109 ? -17.363 22.138 6.199 1.00 94.06 109 GLU A C 1
ATOM 849 O O . GLU A 1 109 ? -17.278 21.322 7.123 1.00 94.06 109 GLU A O 1
ATOM 854 N N . VAL A 1 110 ? -18.312 22.045 5.257 1.00 94.25 110 VAL A N 1
ATOM 855 C CA . VAL A 1 110 ? -19.288 20.942 5.199 1.00 94.25 110 VAL A CA 1
ATOM 856 C C . VAL A 1 110 ? -18.581 19.619 4.929 1.00 94.25 110 VAL A C 1
ATOM 858 O O . VAL A 1 110 ? -18.792 18.656 5.664 1.00 94.25 110 VAL A O 1
ATOM 861 N N . TRP A 1 111 ? -17.716 19.573 3.914 1.00 95.69 111 TRP A N 1
ATOM 862 C CA . TRP A 1 111 ? -16.944 18.384 3.560 1.00 95.69 111 TRP A CA 1
ATOM 863 C C . TRP A 1 111 ? -16.056 17.907 4.710 1.00 95.69 111 TRP A C 1
ATOM 865 O O . TRP A 1 111 ? -16.093 16.727 5.069 1.00 95.69 111 TRP A O 1
ATOM 875 N N . PHE A 1 112 ? -15.306 18.822 5.322 1.00 97.12 112 PHE A N 1
ATOM 876 C CA . PHE A 1 112 ? -14.400 18.516 6.417 1.00 97.12 112 PHE A CA 1
ATOM 877 C C . PHE A 1 112 ? -15.175 18.004 7.630 1.00 97.12 112 PHE A C 1
ATOM 879 O O . PHE A 1 112 ? -14.880 16.928 8.148 1.00 97.12 112 PHE A O 1
ATOM 886 N N . SER A 1 113 ? -16.210 18.728 8.059 1.00 96.94 113 SER A N 1
ATOM 887 C CA . SER A 1 113 ? -16.993 18.357 9.241 1.00 96.94 113 SER A CA 1
ATOM 888 C C . SER A 1 113 ? -17.752 17.040 9.033 1.00 96.94 113 SER A C 1
ATOM 890 O O . SER A 1 113 ? -17.836 16.230 9.958 1.00 96.94 113 SER A O 1
ATOM 892 N N . TYR A 1 114 ? -18.235 16.775 7.813 1.00 95.94 114 TYR A N 1
ATOM 893 C CA . TYR A 1 114 ? -18.886 15.513 7.463 1.00 95.94 114 TYR A CA 1
ATOM 894 C C . TYR A 1 114 ? -17.902 14.336 7.457 1.00 95.94 114 TYR A C 1
ATOM 896 O O . TYR A 1 114 ? -18.160 13.314 8.094 1.00 95.94 114 TYR A O 1
ATOM 904 N N . GLY A 1 115 ? -16.737 14.485 6.816 1.00 96.75 115 GLY A N 1
ATOM 905 C CA . GLY A 1 115 ? -15.677 13.472 6.830 1.00 96.75 115 GLY A CA 1
ATOM 906 C C . GLY A 1 115 ? -15.153 13.188 8.239 1.00 96.75 115 GLY A C 1
ATOM 907 O O . GLY A 1 115 ? -14.974 12.026 8.617 1.00 96.75 115 GLY A O 1
ATOM 908 N N . ALA A 1 116 ? -14.985 14.234 9.051 1.00 97.31 116 ALA A N 1
ATOM 909 C CA . ALA A 1 116 ? -14.607 14.121 10.452 1.00 97.31 116 ALA A CA 1
ATOM 910 C C . ALA A 1 116 ? -15.662 13.365 11.271 1.00 97.31 116 ALA A C 1
ATOM 912 O O . ALA A 1 116 ? -15.304 12.484 12.055 1.00 97.31 116 ALA A O 1
ATOM 913 N N . TRP A 1 117 ? -16.953 13.656 11.065 1.00 96.50 117 TRP A N 1
ATOM 914 C CA . TRP A 1 117 ? -18.044 12.933 11.717 1.00 96.50 117 TRP A CA 1
ATOM 915 C C . TRP A 1 117 ? -18.068 11.453 11.330 1.00 96.50 117 TRP A C 1
ATOM 917 O O . TRP A 1 117 ? -18.100 10.614 12.231 1.00 96.50 117 TRP A O 1
ATOM 927 N N . ILE A 1 118 ? -17.973 11.113 10.037 1.00 95.44 118 ILE A N 1
ATOM 928 C CA . ILE A 1 118 ? -17.906 9.712 9.585 1.00 95.44 118 ILE A CA 1
ATOM 929 C C . ILE A 1 118 ? -16.740 9.003 10.284 1.00 95.44 118 ILE A C 1
ATOM 931 O O . ILE A 1 118 ? -16.917 7.948 10.895 1.00 95.44 118 ILE A O 1
ATOM 935 N N . GLY A 1 119 ? -15.543 9.592 10.234 1.00 95.25 119 GLY A N 1
ATOM 936 C CA . GLY A 1 119 ? -14.344 8.985 10.803 1.00 95.25 119 GLY A CA 1
ATOM 937 C C . GLY A 1 119 ? -14.404 8.817 12.325 1.00 95.25 119 GLY A C 1
ATOM 938 O O . GLY A 1 119 ? -14.105 7.733 12.829 1.00 95.25 119 GLY A O 1
ATOM 939 N N . GLU A 1 120 ? -14.825 9.844 13.073 1.00 95.19 120 GLU A N 1
ATOM 940 C CA . GLU A 1 120 ? -14.961 9.755 14.535 1.00 95.19 120 GLU A CA 1
ATOM 941 C C . GLU A 1 120 ? -16.035 8.763 14.953 1.00 95.19 120 GLU A C 1
ATOM 943 O O . GLU A 1 120 ? -15.831 8.012 15.907 1.00 95.19 120 GLU A O 1
ATOM 948 N N . THR A 1 121 ? -17.154 8.735 14.238 1.00 92.62 121 THR A N 1
ATOM 949 C CA . THR A 1 121 ? -18.248 7.805 14.500 1.00 92.62 121 THR A CA 1
ATOM 950 C C . THR A 1 121 ? -17.782 6.363 14.330 1.00 92.62 121 THR A C 1
ATOM 952 O O . THR A 1 121 ? -17.919 5.554 15.251 1.00 92.62 121 THR A O 1
ATOM 955 N N . MET A 1 122 ? -17.114 6.060 13.213 1.00 91.94 122 MET A N 1
ATOM 956 C CA . MET A 1 122 ? -16.531 4.741 12.961 1.00 91.94 122 MET A CA 1
ATOM 957 C C . MET A 1 122 ? -15.485 4.361 14.011 1.00 91.94 122 MET A C 1
ATOM 959 O O . MET A 1 122 ? -15.530 3.262 14.567 1.00 91.94 122 MET A O 1
ATOM 963 N N . ARG A 1 123 ? -14.572 5.281 14.340 1.00 92.62 123 ARG A N 1
ATOM 964 C CA . ARG A 1 123 ? -13.516 5.052 15.335 1.00 92.62 123 ARG A CA 1
ATOM 965 C C . ARG A 1 123 ? -14.082 4.785 16.731 1.00 92.62 123 ARG A C 1
ATOM 967 O O . ARG A 1 123 ? -13.586 3.905 17.428 1.00 92.62 123 ARG A O 1
ATOM 974 N N . ARG A 1 124 ? -15.097 5.542 17.163 1.00 90.38 124 ARG A N 1
ATOM 975 C CA . ARG A 1 124 ? -15.726 5.388 18.488 1.00 90.38 124 ARG A CA 1
ATOM 976 C C . ARG A 1 124 ? -16.519 4.094 18.594 1.00 90.38 124 ARG A C 1
ATOM 978 O O . ARG A 1 124 ? -16.453 3.441 19.629 1.00 90.38 124 ARG A O 1
ATOM 985 N N . ARG A 1 125 ? -17.240 3.724 17.534 1.00 87.25 125 ARG A N 1
ATOM 986 C CA . ARG A 1 125 ? -18.095 2.533 17.515 1.00 87.25 125 ARG A CA 1
ATOM 987 C C . ARG A 1 125 ? -17.295 1.236 17.445 1.00 87.25 125 ARG A C 1
ATOM 989 O O . ARG A 1 125 ? -17.659 0.258 18.092 1.00 87.25 125 ARG A O 1
ATOM 996 N N . HIS A 1 126 ? -16.216 1.223 16.667 1.00 87.31 126 HIS A N 1
ATOM 997 C CA . HIS A 1 126 ? -15.484 -0.009 16.367 1.00 87.31 126 HIS A CA 1
ATOM 998 C C . HIS A 1 126 ? -14.119 -0.120 17.051 1.00 87.31 126 HIS A C 1
ATOM 1000 O O . HIS A 1 126 ? -13.556 -1.213 17.111 1.00 87.31 126 HIS A O 1
ATOM 1006 N N . GLY A 1 127 ? -13.622 0.976 17.628 1.00 87.31 127 GLY A N 1
ATOM 1007 C CA . GLY A 1 127 ? -12.242 1.074 18.091 1.00 87.31 127 GLY A CA 1
ATOM 1008 C C . GLY A 1 127 ? -11.292 1.295 16.915 1.00 87.31 127 GLY A C 1
ATOM 1009 O O . GLY A 1 127 ? -11.492 0.787 15.815 1.00 87.31 127 GLY A O 1
ATOM 1010 N N . GLY A 1 128 ? -10.251 2.095 17.121 1.00 90.00 128 GLY A N 1
ATOM 1011 C CA . GLY A 1 128 ? -9.296 2.394 16.063 1.00 90.00 128 GLY A CA 1
ATOM 1012 C C . GLY A 1 128 ? -8.494 3.659 16.309 1.00 90.00 128 GLY A C 1
ATOM 1013 O O . GLY A 1 128 ? -8.642 4.343 17.330 1.00 90.00 128 GLY A O 1
ATOM 1014 N N . HIS A 1 129 ? -7.655 3.977 15.333 1.00 91.06 129 HIS A N 1
ATOM 1015 C CA . HIS A 1 129 ? -6.672 5.044 15.411 1.00 91.06 129 HIS A CA 1
ATOM 1016 C C . HIS A 1 129 ? -6.718 5.900 14.148 1.00 91.06 129 HIS A C 1
ATOM 1018 O O . HIS A 1 129 ? -6.794 5.377 13.036 1.00 91.06 129 HIS A O 1
ATOM 1024 N N . TRP A 1 130 ? -6.656 7.218 14.330 1.00 93.00 130 TRP A N 1
ATOM 1025 C CA . TRP A 1 130 ? -6.410 8.130 13.221 1.00 93.00 130 TRP A CA 1
ATOM 1026 C C . TRP A 1 130 ? -4.955 8.025 12.776 1.00 93.00 130 TRP A C 1
ATOM 1028 O O . TRP A 1 130 ? -4.042 7.995 13.601 1.00 93.00 130 TRP A O 1
ATOM 1038 N N . LEU A 1 131 ? -4.764 7.993 11.464 1.00 90.06 131 LEU A N 1
ATOM 1039 C CA . LEU A 1 131 ? -3.479 7.955 10.788 1.00 90.06 131 LEU A CA 1
ATOM 1040 C C . LEU A 1 131 ? -3.408 9.214 9.924 1.00 90.06 131 LEU A C 1
ATOM 1042 O O . LEU A 1 131 ? -4.135 9.345 8.938 1.00 90.06 131 LEU A O 1
ATOM 1046 N N . MET A 1 132 ? -2.579 10.167 10.339 1.00 86.94 132 MET A N 1
ATOM 1047 C CA . MET A 1 132 ? -2.445 11.473 9.694 1.00 86.94 132 MET A CA 1
ATOM 1048 C C . MET A 1 132 ? -1.038 11.582 9.119 1.00 86.94 132 MET A C 1
ATOM 1050 O O . MET A 1 132 ? -0.091 11.907 9.829 1.00 86.94 132 MET A O 1
ATOM 1054 N N . MET A 1 133 ? -0.900 11.261 7.833 1.00 72.75 133 MET A N 1
ATOM 1055 C CA . MET A 1 133 ? 0.396 11.228 7.138 1.00 72.75 133 MET A CA 1
ATOM 1056 C C . MET A 1 133 ? 0.828 12.615 6.616 1.00 72.75 133 MET A C 1
ATOM 1058 O O . MET A 1 133 ? 1.864 12.741 5.970 1.00 72.75 133 MET A O 1
ATOM 1062 N N . GLY A 1 134 ? 0.045 13.661 6.899 1.00 79.25 134 GLY A N 1
ATOM 1063 C CA . GLY A 1 134 ? 0.282 15.043 6.488 1.00 79.25 134 GLY A CA 1
ATOM 1064 C C . GLY A 1 134 ? -0.835 15.975 6.960 1.00 79.25 134 GLY A C 1
ATOM 1065 O O . GLY A 1 134 ? -1.732 15.553 7.688 1.00 79.25 134 GLY A O 1
ATOM 1066 N N . ASP A 1 135 ? -0.793 17.234 6.524 1.00 84.12 135 ASP A N 1
ATOM 1067 C CA . ASP A 1 135 ? -1.796 18.249 6.886 1.00 84.12 135 ASP A CA 1
ATOM 1068 C C . ASP A 1 135 ? -3.054 18.198 5.993 1.00 84.12 135 ASP A C 1
ATOM 1070 O O . ASP A 1 135 ? -4.056 18.824 6.319 1.00 84.12 135 ASP A O 1
ATOM 1074 N N . ASP A 1 136 ? -3.021 17.456 4.878 1.00 89.44 136 ASP A N 1
ATOM 1075 C CA . ASP A 1 136 ? -4.155 17.325 3.956 1.00 89.44 136 ASP A CA 1
ATOM 1076 C C . ASP A 1 136 ? -5.150 16.242 4.427 1.00 89.44 136 ASP A C 1
ATOM 1078 O O . ASP A 1 136 ? -4.793 15.052 4.411 1.00 89.44 136 ASP A O 1
ATOM 1082 N N . PRO A 1 137 ? -6.407 16.600 4.766 1.00 93.00 137 PRO A N 1
ATOM 1083 C CA . PRO A 1 137 ? -7.411 15.642 5.226 1.00 93.00 137 PRO A CA 1
ATOM 1084 C C . PRO A 1 137 ? -7.737 14.531 4.218 1.00 93.00 137 PRO A C 1
ATOM 1086 O O . PRO A 1 137 ? -8.129 13.438 4.630 1.00 93.00 137 PRO A O 1
ATOM 1089 N N . HIS A 1 138 ? -7.503 14.725 2.911 1.00 91.75 138 HIS A N 1
ATOM 1090 C CA . HIS A 1 138 ? -7.677 13.654 1.914 1.00 91.75 138 HIS A CA 1
ATOM 1091 C C . HIS A 1 138 ? -6.757 12.453 2.170 1.00 91.75 138 HIS A C 1
ATOM 1093 O O . HIS A 1 138 ? -7.068 11.328 1.768 1.00 91.75 138 HIS A O 1
ATOM 1099 N N . THR A 1 139 ? -5.627 12.670 2.844 1.00 88.44 139 THR A N 1
ATOM 1100 C CA . THR A 1 139 ? -4.650 11.625 3.183 1.00 88.44 139 THR A CA 1
ATOM 1101 C C . THR A 1 139 ? -4.940 10.948 4.518 1.00 88.44 139 THR A C 1
ATOM 1103 O O . THR A 1 139 ? -4.362 9.904 4.809 1.00 88.44 139 THR A O 1
ATOM 1106 N N . TRP A 1 140 ? -5.847 11.498 5.328 1.00 92.25 140 TRP A N 1
ATOM 1107 C CA . TRP A 1 140 ? -6.123 10.969 6.658 1.00 92.25 140 TRP A CA 1
ATOM 1108 C C . TRP A 1 140 ? -6.915 9.665 6.567 1.00 92.25 140 TRP A C 1
ATOM 1110 O O . TRP A 1 140 ? -7.814 9.502 5.731 1.00 92.25 140 TRP A O 1
ATOM 1120 N N . ARG A 1 141 ? -6.562 8.711 7.428 1.00 93.06 141 ARG A N 1
ATOM 1121 C CA . ARG A 1 141 ? -7.178 7.382 7.481 1.00 93.06 141 ARG A CA 1
ATOM 1122 C C . ARG A 1 141 ? -7.602 7.034 8.900 1.00 93.06 141 ARG A C 1
ATOM 1124 O O . ARG A 1 141 ? -7.023 7.522 9.868 1.00 93.06 141 ARG A O 1
ATOM 1131 N N . VAL A 1 142 ? -8.588 6.151 9.018 1.00 94.50 142 VAL A N 1
ATOM 1132 C CA . VAL A 1 142 ? -8.925 5.478 10.279 1.00 94.50 142 VAL A CA 1
ATOM 1133 C C . VAL A 1 142 ? -8.619 4.001 10.108 1.00 94.50 142 VAL A C 1
ATOM 1135 O O . VAL A 1 142 ? -9.271 3.343 9.302 1.00 94.50 142 VAL A O 1
ATOM 1138 N N . GLY A 1 143 ? -7.633 3.502 10.852 1.00 93.38 143 GLY A N 1
ATOM 1139 C CA . GLY A 1 143 ? -7.345 2.072 10.961 1.00 93.38 143 GLY A CA 1
ATOM 1140 C C . GLY A 1 143 ? -8.078 1.466 12.157 1.00 93.38 143 GLY A C 1
ATOM 1141 O O . GLY A 1 143 ? -8.091 2.064 13.237 1.00 93.38 143 GLY A O 1
ATOM 1142 N N . PHE A 1 144 ? -8.686 0.293 11.986 1.00 94.25 144 PHE A N 1
ATOM 1143 C CA . PHE A 1 144 ? -9.434 -0.382 13.054 1.00 94.25 144 PHE A CA 1
ATOM 1144 C C . PHE A 1 144 ? -8.543 -1.294 13.898 1.00 94.25 144 PHE A C 1
ATOM 1146 O O . PHE A 1 144 ? -7.610 -1.912 13.387 1.00 94.25 144 PHE A O 1
ATOM 1153 N N . SER A 1 145 ? -8.828 -1.401 15.198 1.00 88.94 145 SER A N 1
ATOM 1154 C CA . SER A 1 145 ? -7.995 -2.196 16.111 1.00 88.94 145 SER A CA 1
ATOM 1155 C C . SER A 1 145 ? -8.270 -3.700 16.041 1.00 88.94 145 SER A C 1
ATOM 1157 O O . SER A 1 145 ? -7.384 -4.498 16.339 1.00 88.94 145 SER A O 1
ATOM 1159 N N . LYS A 1 146 ? -9.471 -4.105 15.617 1.00 87.31 146 LYS A N 1
ATOM 1160 C CA . LYS A 1 146 ? -9.923 -5.510 15.638 1.00 87.31 146 LYS A CA 1
ATOM 1161 C C . LYS A 1 146 ? -9.806 -6.210 14.286 1.00 87.31 146 LYS A C 1
ATOM 1163 O O . LYS A 1 146 ? -9.467 -7.387 14.233 1.00 87.31 146 LYS A O 1
ATOM 1168 N N . ILE A 1 147 ? -10.067 -5.487 13.199 1.00 87.62 147 ILE A N 1
ATOM 1169 C CA . ILE A 1 147 ? -9.938 -5.978 11.821 1.00 87.62 147 ILE A CA 1
ATOM 1170 C C . ILE A 1 147 ? -8.835 -5.209 11.103 1.00 87.62 147 ILE A C 1
ATOM 1172 O O . ILE A 1 147 ? -8.634 -4.028 11.375 1.00 87.62 147 ILE A O 1
ATOM 1176 N N . PHE A 1 148 ? -8.137 -5.867 10.179 1.00 86.69 148 PHE A N 1
ATOM 1177 C CA . PHE A 1 148 ? -7.112 -5.216 9.369 1.00 86.69 148 PHE A CA 1
ATOM 1178 C C . PHE A 1 148 ? -7.763 -4.485 8.197 1.00 86.69 148 PHE A C 1
ATOM 1180 O O . PHE A 1 148 ? -7.905 -5.027 7.103 1.00 86.69 148 PHE A O 1
ATOM 1187 N N . LEU A 1 149 ? -8.241 -3.275 8.464 1.00 88.38 149 LEU A N 1
ATOM 1188 C CA . LEU A 1 149 ? -8.927 -2.438 7.493 1.00 88.38 149 LEU A CA 1
ATOM 1189 C C . LEU A 1 149 ? -8.676 -0.973 7.838 1.00 88.38 149 LEU A C 1
ATOM 1191 O O . LEU A 1 149 ? -8.732 -0.577 9.003 1.00 88.38 149 LEU A O 1
ATOM 1195 N N . GLU A 1 150 ? -8.461 -0.167 6.807 1.00 91.06 150 GLU A N 1
ATOM 1196 C CA . GLU A 1 150 ? -8.476 1.283 6.914 1.00 91.06 150 GLU A CA 1
ATOM 1197 C C . GLU A 1 150 ? -9.577 1.881 6.045 1.00 91.06 150 GLU A C 1
ATOM 1199 O O . GLU A 1 150 ? -9.940 1.339 5.000 1.00 91.06 150 GLU A O 1
ATOM 1204 N N . ILE A 1 151 ? -10.109 3.016 6.481 1.00 92.06 151 ILE A N 1
ATOM 1205 C CA . ILE A 1 151 ? -11.017 3.836 5.682 1.00 92.06 151 ILE A CA 1
ATOM 1206 C C . ILE A 1 151 ? -10.422 5.224 5.485 1.00 92.06 151 ILE A C 1
ATOM 1208 O O . ILE A 1 151 ? -9.627 5.690 6.302 1.00 92.06 151 ILE A O 1
ATOM 1212 N N . ALA A 1 152 ? -10.836 5.890 4.408 1.00 94.69 152 ALA A N 1
ATOM 1213 C CA . ALA A 1 152 ? -10.490 7.268 4.073 1.00 94.69 152 ALA A CA 1
ATOM 1214 C C . ALA A 1 152 ? -11.736 8.163 4.216 1.00 94.69 152 ALA A C 1
ATOM 1216 O O . ALA A 1 152 ? -12.437 8.379 3.225 1.00 94.69 152 ALA A O 1
ATOM 1217 N N . PRO A 1 153 ? -12.061 8.669 5.424 1.00 96.12 153 PRO A N 1
ATOM 1218 C CA . PRO A 1 153 ? -13.367 9.279 5.681 1.00 96.12 153 PRO A CA 1
ATOM 1219 C C . PRO A 1 153 ? -13.636 10.526 4.840 1.00 96.12 153 PRO A C 1
ATOM 1221 O O . PRO A 1 153 ? -14.753 10.717 4.380 1.00 96.12 153 PRO A O 1
ATOM 1224 N N . PHE A 1 154 ? -12.612 11.341 4.583 1.00 96.06 154 PHE A N 1
ATOM 1225 C CA . PHE A 1 154 ? -12.738 12.575 3.803 1.00 96.06 154 PHE A CA 1
ATOM 1226 C C . PHE A 1 154 ? -12.917 12.314 2.305 1.00 96.06 154 PHE A C 1
ATOM 1228 O O . PHE A 1 154 ? -13.743 12.957 1.663 1.00 96.06 154 PHE A O 1
ATOM 1235 N N . VAL A 1 155 ? -12.212 11.320 1.755 1.00 94.75 155 VAL A N 1
ATOM 1236 C CA . VAL A 1 155 ? -12.421 10.874 0.366 1.00 94.75 155 VAL A CA 1
ATOM 1237 C C . VAL A 1 155 ? -13.821 10.281 0.216 1.00 94.75 155 VAL A C 1
ATOM 1239 O O . VAL A 1 155 ? -14.518 10.560 -0.755 1.00 94.75 155 VAL A O 1
ATOM 1242 N N . PHE A 1 156 ? -14.261 9.494 1.198 1.00 94.50 156 PHE A N 1
ATOM 1243 C CA . PHE A 1 156 ? -15.603 8.925 1.198 1.00 94.50 156 PHE A CA 1
ATOM 1244 C C . PHE A 1 156 ? -16.685 10.009 1.307 1.00 94.50 156 PHE A C 1
ATOM 1246 O O . PHE A 1 156 ? -17.621 10.007 0.514 1.00 94.50 156 PHE A O 1
ATOM 1253 N N . ALA A 1 157 ? -16.527 10.981 2.209 1.00 94.88 157 ALA A N 1
ATOM 1254 C CA . ALA A 1 157 ? -17.424 12.130 2.328 1.00 94.88 157 ALA A CA 1
ATOM 1255 C C . ALA A 1 157 ? -17.501 12.930 1.023 1.00 94.88 157 ALA A C 1
ATOM 1257 O O . ALA A 1 157 ? -18.593 13.270 0.582 1.00 94.88 157 ALA A O 1
ATOM 1258 N N . GLU A 1 158 ? -16.368 13.182 0.364 1.00 94.44 158 GLU A N 1
ATOM 1259 C CA . GLU A 1 158 ? -16.348 13.858 -0.934 1.00 94.44 158 GLU A CA 1
ATOM 1260 C C . GLU A 1 158 ? -17.148 13.086 -1.988 1.00 94.44 158 GLU A C 1
ATOM 1262 O O . GLU A 1 158 ? -17.985 13.663 -2.680 1.00 94.44 158 GLU A O 1
ATOM 1267 N N . GLN A 1 159 ? -16.938 11.769 -2.083 1.00 92.00 159 GLN A N 1
ATOM 1268 C CA . GLN A 1 159 ? -17.680 10.910 -3.007 1.00 92.00 159 GLN A CA 1
ATOM 1269 C C . GLN A 1 159 ? -19.186 10.949 -2.738 1.00 92.00 159 GLN A C 1
ATOM 1271 O O . GLN A 1 159 ? -19.970 11.004 -3.682 1.00 92.00 159 GLN A O 1
ATOM 1276 N N . LEU A 1 160 ? -19.595 10.930 -1.468 1.00 91.06 160 LEU A N 1
ATOM 1277 C CA . LEU A 1 160 ? -20.998 11.014 -1.067 1.00 91.06 160 LEU A CA 1
ATOM 1278 C C . LEU A 1 160 ? -21.608 12.372 -1.433 1.00 91.06 160 LEU A C 1
ATOM 1280 O O . LEU A 1 160 ? -22.665 12.416 -2.058 1.00 91.06 160 LEU A O 1
ATOM 1284 N N . LEU A 1 161 ? -20.912 13.469 -1.126 1.00 90.75 161 LEU A N 1
ATOM 1285 C CA . LEU A 1 161 ? -21.360 14.826 -1.443 1.00 90.75 161 LEU A CA 1
ATOM 1286 C C . LEU A 1 161 ? -21.457 15.067 -2.959 1.00 90.75 161 LEU A C 1
ATOM 1288 O O . LEU A 1 161 ? -22.354 15.769 -3.411 1.00 90.75 161 LEU A O 1
ATOM 1292 N N . ARG A 1 162 ? -20.571 14.458 -3.757 1.00 88.88 162 ARG A N 1
ATOM 1293 C CA . ARG A 1 162 ? -20.626 14.522 -5.229 1.00 88.88 162 ARG A CA 1
ATOM 1294 C C . ARG A 1 162 ? -21.713 13.639 -5.839 1.00 88.88 162 ARG A C 1
ATOM 1296 O O . ARG A 1 162 ? -22.138 13.902 -6.957 1.00 88.88 162 ARG A O 1
ATOM 1303 N N . MET A 1 163 ? -22.138 12.583 -5.146 1.00 85.25 163 MET A N 1
ATOM 1304 C CA . MET A 1 163 ? -23.129 11.640 -5.670 1.00 85.25 163 MET A CA 1
ATOM 1305 C C . MET A 1 163 ? -24.556 12.204 -5.643 1.00 85.25 163 MET A C 1
ATOM 1307 O O . MET A 1 163 ? -25.354 11.857 -6.511 1.00 85.25 163 MET A O 1
ATOM 1311 N N . GLY A 1 164 ? -24.885 13.066 -4.675 1.00 79.69 164 GLY A N 1
ATOM 1312 C CA . GLY A 1 164 ? -26.247 13.579 -4.514 1.00 79.69 164 GLY A CA 1
ATOM 1313 C C . GLY A 1 164 ? -27.197 12.544 -3.897 1.00 79.69 164 GLY A C 1
ATOM 1314 O O . GLY A 1 164 ? -26.825 11.790 -2.997 1.00 79.69 164 GLY A O 1
ATOM 1315 N N . SER A 1 165 ? -28.442 12.501 -4.380 1.00 76.50 165 SER A N 1
ATOM 1316 C CA . SER A 1 165 ? -29.497 11.621 -3.847 1.00 76.50 165 SER A CA 1
ATOM 1317 C C . SER A 1 165 ? -29.043 10.159 -3.701 1.00 76.50 165 SER A C 1
ATOM 1319 O O . SER A 1 165 ? -28.459 9.580 -4.618 1.00 76.50 165 SER A O 1
ATOM 1321 N N . GLY A 1 166 ? -29.320 9.550 -2.541 1.00 77.00 166 GLY A N 1
ATOM 1322 C CA . GLY A 1 166 ? -28.911 8.176 -2.231 1.00 77.00 166 GLY A CA 1
ATOM 1323 C C . GLY A 1 166 ? -27.540 8.061 -1.555 1.00 77.00 166 GLY A C 1
ATOM 1324 O O . GLY A 1 166 ? -27.138 6.952 -1.182 1.00 77.00 166 GLY A O 1
ATOM 1325 N N . ALA A 1 167 ? -26.840 9.179 -1.337 1.00 84.19 167 ALA A N 1
ATOM 1326 C CA . ALA A 1 167 ? -25.596 9.225 -0.571 1.00 84.19 167 ALA A CA 1
ATOM 1327 C C . ALA A 1 167 ? -25.746 8.684 0.837 1.00 84.19 167 ALA A C 1
ATOM 1329 O O . ALA A 1 167 ? -24.979 7.804 1.230 1.00 84.19 167 ALA A O 1
ATOM 1330 N N . THR A 1 168 ? -26.767 9.110 1.570 1.00 84.31 168 THR A N 1
ATOM 1331 C CA . THR A 1 168 ? -26.929 8.648 2.947 1.00 84.31 168 THR A CA 1
ATOM 1332 C C . THR A 1 168 ? -27.191 7.152 3.018 1.00 84.31 168 THR A C 1
ATOM 1334 O O . THR A 1 168 ? -26.634 6.468 3.872 1.00 84.31 168 THR A O 1
ATOM 1337 N N . ARG A 1 169 ? -27.940 6.587 2.068 1.00 85.56 169 ARG A N 1
ATOM 1338 C CA . ARG A 1 169 ? -28.135 5.134 2.018 1.00 85.56 169 ARG A CA 1
ATOM 1339 C C . ARG A 1 169 ? -26.814 4.389 1.825 1.00 85.56 169 ARG A C 1
ATOM 1341 O O . ARG A 1 169 ? -26.549 3.418 2.533 1.00 85.56 169 ARG A O 1
ATOM 1348 N N . LYS A 1 170 ? -25.975 4.851 0.892 1.00 87.06 170 LYS A N 1
ATOM 1349 C CA . LYS A 1 170 ? -24.637 4.286 0.657 1.00 87.06 170 LYS A CA 1
ATOM 1350 C C . LYS A 1 170 ? -23.743 4.434 1.888 1.00 87.06 170 LYS A C 1
ATOM 1352 O O . LYS A 1 170 ? -23.041 3.494 2.243 1.00 87.06 170 LYS A O 1
ATOM 1357 N N . MET A 1 171 ? -23.806 5.582 2.558 1.00 91.31 171 MET A N 1
ATOM 1358 C CA . MET A 1 171 ? -23.099 5.839 3.809 1.00 91.31 171 MET A CA 1
ATOM 1359 C C . MET A 1 171 ? -23.486 4.827 4.892 1.00 91.31 171 MET A C 1
ATOM 1361 O O . MET A 1 171 ? -22.605 4.155 5.423 1.00 91.31 171 MET A O 1
ATOM 1365 N N . VAL A 1 172 ? -24.783 4.681 5.188 1.00 89.06 172 VAL A N 1
ATOM 1366 C CA . VAL A 1 172 ? -25.272 3.740 6.208 1.00 89.06 172 VAL A CA 1
ATOM 1367 C C . VAL A 1 172 ? -24.882 2.304 5.851 1.00 89.06 172 VAL A C 1
ATOM 1369 O O . VAL A 1 172 ? -24.381 1.583 6.708 1.00 89.06 172 VAL A O 1
ATOM 1372 N N . SER A 1 173 ? -25.019 1.916 4.581 1.00 87.12 173 SER A N 1
ATOM 1373 C CA . SER A 1 173 ? -24.668 0.567 4.109 1.00 87.12 173 SER A CA 1
ATOM 1374 C C . SER A 1 173 ? -23.179 0.247 4.291 1.00 87.12 173 SER A C 1
ATOM 1376 O O . SER A 1 173 ? -22.836 -0.832 4.763 1.00 87.12 173 SER A O 1
ATOM 1378 N N . GLU A 1 174 ? -22.273 1.176 3.968 1.00 88.81 174 GLU A N 1
ATOM 1379 C CA . GLU A 1 174 ? -20.829 0.967 4.160 1.00 88.81 174 GLU A CA 1
ATOM 1380 C C . GLU A 1 174 ? -20.431 0.930 5.640 1.00 88.81 174 GLU A C 1
ATOM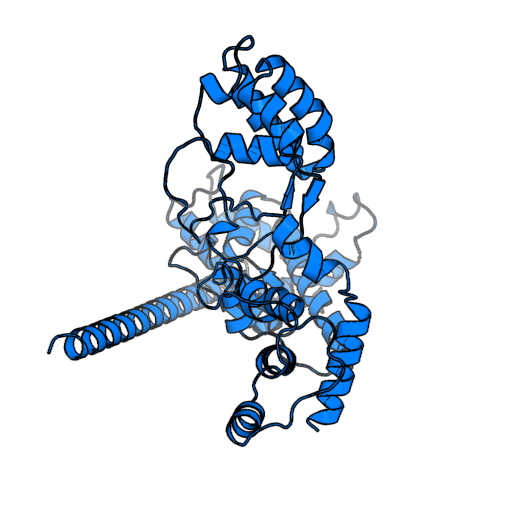 1382 O O . GLU A 1 174 ? -19.607 0.104 6.042 1.00 88.81 174 GLU A O 1
ATOM 1387 N N . ILE A 1 175 ? -21.031 1.795 6.462 1.00 90.56 175 ILE A N 1
ATOM 1388 C CA . ILE A 1 175 ? -20.832 1.787 7.918 1.00 90.56 175 ILE A CA 1
ATOM 1389 C C . ILE A 1 175 ? -21.280 0.439 8.500 1.00 90.56 175 ILE A C 1
ATOM 1391 O O . ILE A 1 175 ? -20.558 -0.174 9.290 1.00 90.56 175 ILE A O 1
ATOM 1395 N N . GLU A 1 176 ? -22.435 -0.055 8.059 1.00 88.19 176 GLU A N 1
ATOM 1396 C CA . GLU A 1 176 ? -22.989 -1.334 8.488 1.00 88.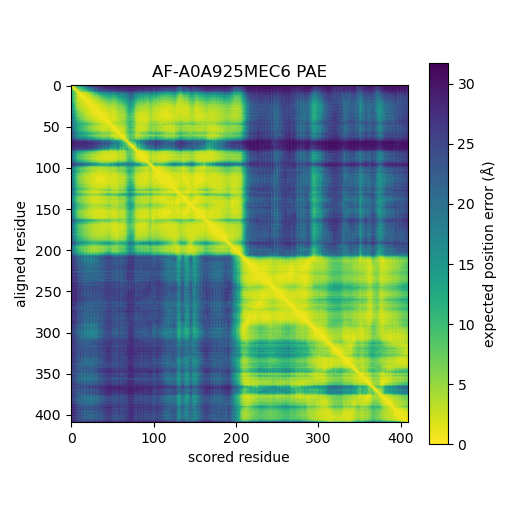19 176 GLU A CA 1
ATOM 1397 C C . GLU A 1 176 ? -22.145 -2.522 8.005 1.00 88.19 176 GLU A C 1
ATOM 1399 O O . GLU A 1 176 ? -21.849 -3.426 8.787 1.00 88.19 176 GLU A O 1
ATOM 1404 N N . ARG A 1 177 ? -21.635 -2.486 6.768 1.00 88.94 177 ARG A N 1
ATOM 1405 C CA . ARG A 1 177 ? -20.691 -3.488 6.250 1.00 88.94 177 ARG A CA 1
ATOM 1406 C C . ARG A 1 177 ? -19.443 -3.595 7.128 1.00 88.94 177 ARG A C 1
ATOM 1408 O O . ARG A 1 177 ? -18.998 -4.693 7.459 1.00 88.94 177 ARG A O 1
ATOM 1415 N N . VAL A 1 178 ? -18.868 -2.464 7.538 1.00 89.81 178 VAL A N 1
ATOM 1416 C CA . VAL A 1 178 ? -17.703 -2.463 8.435 1.00 89.81 178 VAL A CA 1
ATOM 1417 C C . VAL A 1 178 ? -18.070 -3.003 9.820 1.00 89.81 178 VAL A C 1
ATOM 1419 O O . VAL A 1 178 ? -17.285 -3.762 10.391 1.00 89.81 178 VAL A O 1
ATOM 1422 N N . ARG A 1 179 ? -19.255 -2.687 10.360 1.00 90.12 179 ARG A N 1
ATOM 1423 C CA . ARG A 1 179 ? -19.742 -3.289 11.613 1.00 90.12 179 ARG A CA 1
ATOM 1424 C C . ARG A 1 179 ? -19.850 -4.811 11.502 1.00 90.12 179 ARG A C 1
ATOM 1426 O O . ARG A 1 179 ? -19.389 -5.503 12.407 1.00 90.12 179 ARG A O 1
ATOM 1433 N N . GLN A 1 180 ? -20.425 -5.328 10.418 1.00 89.62 180 GLN A N 1
ATOM 1434 C CA . GLN A 1 180 ? -20.573 -6.769 10.194 1.00 89.62 180 GLN A CA 1
ATOM 1435 C C . GLN A 1 180 ? -19.215 -7.478 10.184 1.00 89.62 180 GLN A C 1
ATOM 1437 O O . GLN A 1 180 ? -19.044 -8.455 10.906 1.00 89.62 180 GLN A O 1
ATOM 1442 N N . LEU A 1 181 ? -18.205 -6.913 9.510 1.00 88.38 181 LEU A N 1
ATOM 1443 C CA . LEU A 1 181 ? -16.833 -7.441 9.552 1.00 88.38 181 LEU A CA 1
ATOM 1444 C C . LEU A 1 181 ? -16.263 -7.517 10.980 1.00 88.38 181 LEU A C 1
ATOM 1446 O O . LEU A 1 181 ? -15.555 -8.464 11.320 1.00 88.38 181 LEU A O 1
ATOM 1450 N N . HIS A 1 182 ? -16.577 -6.543 11.841 1.00 89.12 182 HIS A N 1
ATOM 1451 C CA . HIS A 1 182 ? -16.167 -6.581 13.249 1.00 89.12 182 HIS A CA 1
ATOM 1452 C C . HIS A 1 182 ? -16.892 -7.675 14.043 1.00 89.12 182 HIS A C 1
ATOM 1454 O O . HIS A 1 182 ? -16.279 -8.295 14.917 1.00 89.12 182 HIS A O 1
ATOM 1460 N N . VAL A 1 183 ? -18.176 -7.919 13.762 1.00 88.94 183 VAL A N 1
ATOM 1461 C CA . VAL A 1 183 ? -18.940 -9.011 14.384 1.00 88.94 183 VAL A CA 1
ATOM 1462 C C . VAL A 1 183 ? -18.382 -10.359 13.950 1.00 88.94 183 VAL A C 1
ATOM 1464 O O . VAL A 1 183 ? -18.028 -11.153 14.815 1.00 88.94 183 VAL A O 1
ATOM 1467 N N . GLU A 1 184 ? -18.189 -10.578 12.649 1.00 88.75 184 GLU A N 1
ATOM 1468 C CA . GLU A 1 184 ? -17.581 -11.802 12.115 1.00 88.75 184 GLU A CA 1
ATOM 1469 C C . GLU A 1 184 ? -16.205 -12.067 12.736 1.00 88.75 184 GLU A C 1
ATOM 1471 O O . GLU A 1 184 ? -15.878 -13.197 13.103 1.00 88.75 184 GLU A O 1
ATOM 1476 N N . GLN A 1 185 ? -15.384 -11.024 12.894 1.00 85.75 185 GLN A N 1
ATOM 1477 C CA . GLN A 1 185 ? -14.086 -11.169 13.544 1.00 85.75 185 GLN A CA 1
ATOM 1478 C C . GLN A 1 185 ? -14.225 -11.514 15.032 1.00 85.75 185 GLN A C 1
ATOM 1480 O O . GLN A 1 185 ? -13.487 -12.356 15.533 1.00 85.75 185 GLN A O 1
ATOM 1485 N N . THR A 1 186 ? -15.192 -10.921 15.733 1.00 87.06 186 THR A N 1
ATOM 1486 C CA . THR A 1 186 ? -15.475 -11.243 17.141 1.00 87.06 186 THR A CA 1
ATOM 1487 C C . THR A 1 186 ? -15.950 -12.693 17.295 1.00 87.06 186 THR A C 1
ATOM 1489 O O . THR A 1 186 ? -15.553 -13.379 18.238 1.00 87.06 186 THR A O 1
ATOM 1492 N N . GLU A 1 187 ? -16.755 -13.196 16.358 1.00 89.12 187 GLU A N 1
ATOM 1493 C CA . GLU A 1 187 ? -17.180 -14.599 16.306 1.00 89.12 187 GLU A CA 1
ATOM 1494 C C . GLU A 1 187 ? -15.995 -15.543 16.060 1.00 89.12 187 GLU A C 1
ATOM 1496 O O . GLU A 1 187 ? -15.842 -16.536 16.778 1.00 89.12 187 GLU A O 1
ATOM 1501 N N . ARG A 1 188 ? -15.102 -15.206 15.116 1.00 85.94 188 ARG A N 1
ATOM 1502 C CA . ARG A 1 188 ? -13.836 -15.935 14.891 1.00 85.94 188 ARG A CA 1
ATOM 1503 C C . ARG A 1 188 ? -12.953 -15.951 16.136 1.00 85.94 188 ARG A C 1
ATOM 1505 O O . ARG A 1 188 ? -12.309 -16.961 16.422 1.00 85.94 188 ARG A O 1
ATOM 1512 N N . ASP A 1 189 ? -12.995 -14.874 16.910 1.00 85.44 189 ASP A N 1
ATOM 1513 C CA . ASP A 1 189 ? -12.258 -14.709 18.162 1.00 85.44 189 ASP A CA 1
ATOM 1514 C C . ASP A 1 189 ? -12.985 -15.347 19.360 1.00 85.44 189 ASP A C 1
ATOM 1516 O O . ASP A 1 189 ? -12.585 -15.165 20.510 1.00 85.44 189 ASP A O 1
ATOM 1520 N N . LYS A 1 190 ? -14.046 -16.132 19.115 1.00 88.69 190 LYS A N 1
ATOM 1521 C CA . LYS A 1 190 ? -14.845 -16.829 20.139 1.00 88.69 190 LYS A CA 1
ATOM 1522 C C . LYS A 1 190 ? -15.394 -15.875 21.206 1.00 88.69 190 LYS A C 1
ATOM 1524 O O . LYS A 1 190 ? -15.441 -16.213 22.389 1.00 88.69 190 LYS A O 1
ATOM 1529 N N . GLY A 1 191 ? -15.783 -14.671 20.790 1.00 83.88 191 GLY A N 1
ATOM 1530 C CA . GLY A 1 191 ? -16.287 -13.617 21.668 1.00 83.88 191 GLY A CA 1
ATOM 1531 C C . GLY A 1 191 ? -15.200 -12.816 22.389 1.00 83.88 191 GLY A C 1
ATOM 1532 O O . GLY A 1 191 ? -15.530 -11.931 23.178 1.00 83.88 191 GLY A O 1
ATOM 1533 N N . GLN A 1 192 ? -13.913 -13.086 22.144 1.00 79.44 192 GLN A N 1
ATOM 1534 C CA . GLN A 1 192 ? -12.832 -12.273 22.695 1.00 79.44 192 GLN A CA 1
ATOM 1535 C C . GLN A 1 192 ? -12.696 -10.973 21.896 1.00 79.44 192 GLN A C 1
ATOM 1537 O O . GLN A 1 192 ? -12.494 -10.983 20.686 1.00 79.44 192 GLN A O 1
ATOM 1542 N N . SER A 1 193 ? -12.782 -9.832 22.580 1.00 72.56 193 SER A N 1
ATOM 1543 C CA . SER A 1 193 ? -12.494 -8.529 21.975 1.00 72.56 193 SER A CA 1
ATOM 1544 C C . SER A 1 193 ? -10.992 -8.264 22.046 1.00 72.56 193 SER A C 1
ATOM 1546 O O . SER A 1 193 ? -10.519 -7.671 23.015 1.00 72.56 193 SER A O 1
ATOM 1548 N N . LEU A 1 194 ? -10.249 -8.722 21.039 1.00 78.00 194 LEU A N 1
ATOM 1549 C CA . LEU A 1 194 ? -8.803 -8.527 20.946 1.00 78.00 194 LEU A CA 1
ATOM 1550 C C . LEU A 1 194 ? -8.472 -7.341 20.034 1.00 78.00 194 LEU A C 1
ATOM 1552 O O . LEU A 1 194 ? -8.817 -7.342 18.852 1.00 78.00 194 LEU A O 1
ATOM 1556 N N . ASP A 1 195 ? -7.754 -6.355 20.569 1.00 83.12 195 ASP A N 1
ATOM 1557 C CA . ASP A 1 195 ? -7.120 -5.318 19.756 1.00 83.12 195 ASP A CA 1
ATOM 1558 C C . ASP A 1 195 ? -5.832 -5.893 19.150 1.00 83.12 195 ASP A C 1
ATOM 1560 O O . ASP A 1 195 ? -4.799 -6.010 19.807 1.00 83.12 195 ASP A O 1
ATOM 1564 N N . ARG A 1 196 ? -5.925 -6.302 17.885 1.00 81.62 196 ARG A N 1
ATOM 1565 C CA . ARG A 1 196 ? -4.856 -6.942 17.106 1.00 81.62 196 ARG A CA 1
ATOM 1566 C C . ARG A 1 196 ? -3.963 -5.915 16.408 1.00 81.62 196 ARG A C 1
ATOM 1568 O O . ARG A 1 196 ? -2.766 -6.140 16.251 1.00 81.62 196 ARG A O 1
ATOM 1575 N N . PHE A 1 197 ? -4.534 -4.782 16.000 1.00 83.62 197 PHE A N 1
ATOM 1576 C CA . PHE A 1 197 ? -3.889 -3.819 15.110 1.00 83.62 197 PHE A CA 1
ATOM 1577 C C . PHE A 1 197 ? -3.778 -2.429 15.744 1.00 83.62 197 PHE A C 1
ATOM 1579 O O . PHE A 1 197 ? -4.674 -1.596 15.690 1.00 83.62 197 PHE A O 1
ATOM 1586 N N . LEU A 1 198 ? -2.620 -2.155 16.328 1.00 83.81 198 LEU A N 1
ATOM 1587 C CA . LEU A 1 198 ? -2.198 -0.819 16.758 1.00 83.81 198 LEU A CA 1
ATOM 1588 C C . LEU A 1 198 ? -1.888 0.116 15.574 1.00 83.81 198 LEU A C 1
ATOM 1590 O O . LEU A 1 198 ? -1.525 -0.351 14.495 1.00 83.81 198 LEU A O 1
ATOM 1594 N N . ALA A 1 199 ? -1.909 1.433 15.815 1.00 78.69 199 ALA A N 1
ATOM 1595 C CA . ALA A 1 199 ? -1.565 2.469 14.826 1.00 78.69 199 ALA A CA 1
ATOM 1596 C C . ALA A 1 199 ? -0.233 2.205 14.097 1.00 78.69 199 ALA A C 1
ATOM 1598 O O . ALA A 1 199 ? -0.136 2.379 12.888 1.00 78.69 199 ALA A O 1
ATOM 1599 N N . GLN A 1 200 ? 0.774 1.707 14.817 1.00 73.31 200 GLN A N 1
ATOM 1600 C CA . GLN A 1 200 ? 2.080 1.341 14.264 1.00 73.31 200 GLN A CA 1
ATOM 1601 C C . GLN A 1 200 ? 2.021 0.271 13.159 1.00 73.31 200 GLN A C 1
ATOM 1603 O O . GLN A 1 200 ? 2.824 0.331 12.232 1.00 73.31 200 GLN A O 1
ATOM 1608 N N . HIS A 1 201 ? 1.065 -0.665 13.195 1.00 78.81 201 HIS A N 1
ATOM 1609 C CA . HIS A 1 201 ? 0.899 -1.645 12.113 1.00 78.81 201 HIS A CA 1
ATOM 1610 C C . HIS A 1 201 ? 0.438 -0.979 10.817 1.00 78.81 201 HIS A C 1
ATOM 1612 O O . HIS A 1 201 ? 0.891 -1.353 9.742 1.00 78.81 201 HIS A O 1
ATOM 1618 N N . TYR A 1 202 ? -0.423 0.033 10.922 1.00 78.44 202 TYR A N 1
ATOM 1619 C CA . TYR A 1 202 ? -0.897 0.783 9.766 1.00 78.44 202 TYR A CA 1
ATOM 1620 C C . TYR A 1 202 ? 0.137 1.782 9.258 1.00 78.44 202 TYR A C 1
ATOM 1622 O O . TYR A 1 202 ? 0.314 1.902 8.054 1.00 78.44 202 TYR A O 1
ATOM 1630 N N . ILE A 1 203 ? 0.871 2.458 10.148 1.00 71.44 203 ILE A N 1
ATOM 1631 C CA . ILE A 1 203 ? 1.987 3.325 9.740 1.00 71.44 203 ILE A CA 1
ATOM 1632 C C . ILE A 1 203 ? 2.962 2.519 8.881 1.00 71.44 203 ILE A C 1
ATOM 1634 O O . ILE A 1 203 ? 3.321 2.972 7.802 1.00 71.44 203 ILE A O 1
ATOM 1638 N N . ARG A 1 204 ? 3.286 1.281 9.282 1.00 65.06 204 ARG A N 1
ATOM 1639 C CA . ARG A 1 204 ? 4.143 0.396 8.483 1.00 65.06 204 ARG A CA 1
ATOM 1640 C C . ARG A 1 204 ? 3.618 0.139 7.066 1.00 65.06 204 ARG A C 1
ATOM 1642 O O . ARG A 1 204 ? 4.433 0.054 6.160 1.00 65.06 204 ARG A O 1
ATOM 1649 N N . LEU A 1 205 ? 2.306 0.074 6.835 1.00 65.38 205 LEU A N 1
ATOM 1650 C CA . LEU A 1 205 ? 1.763 -0.076 5.473 1.00 65.38 205 LEU A CA 1
ATOM 1651 C C . LEU A 1 205 ? 2.085 1.116 4.570 1.00 65.38 205 LEU A C 1
ATOM 1653 O O . LEU A 1 205 ? 2.278 0.941 3.371 1.00 65.38 205 LEU A O 1
ATOM 1657 N N . HIS A 1 206 ? 2.127 2.317 5.146 1.00 65.44 206 HIS A N 1
ATOM 1658 C CA . HIS A 1 206 ? 2.313 3.563 4.403 1.00 65.44 206 HIS A CA 1
ATOM 1659 C C . HIS A 1 206 ? 3.763 4.050 4.394 1.00 65.44 206 HIS A C 1
ATOM 1661 O O . HIS A 1 206 ? 4.122 4.876 3.559 1.00 65.44 206 HIS A O 1
ATOM 1667 N N . THR A 1 207 ? 4.595 3.578 5.327 1.00 59.84 207 THR A N 1
ATOM 1668 C CA . THR A 1 207 ? 5.992 4.015 5.467 1.00 59.84 207 THR A CA 1
ATOM 1669 C C . THR A 1 207 ? 7.013 2.970 5.056 1.00 59.84 207 THR A C 1
ATOM 1671 O O . THR A 1 207 ? 8.171 3.332 4.858 1.00 59.84 207 THR A O 1
ATOM 1674 N N . VAL A 1 208 ? 6.653 1.684 4.991 1.00 62.28 208 VAL A N 1
ATOM 1675 C CA . VAL A 1 208 ? 7.622 0.653 4.612 1.00 62.28 208 VAL A CA 1
ATOM 1676 C C . VAL A 1 208 ? 7.708 0.610 3.091 1.00 62.28 208 VAL A C 1
ATOM 1678 O O . VAL A 1 208 ? 6.687 0.388 2.434 1.00 62.28 208 VAL A O 1
ATOM 1681 N N . PRO A 1 209 ? 8.898 0.830 2.505 1.00 68.38 209 PRO A N 1
ATOM 1682 C CA . PRO A 1 209 ? 9.052 0.680 1.072 1.00 68.38 209 PRO A CA 1
ATOM 1683 C C . PRO A 1 209 ? 8.686 -0.757 0.694 1.00 68.38 209 PRO A C 1
ATOM 1685 O O . PRO A 1 209 ? 9.127 -1.720 1.327 1.00 68.38 209 PRO A O 1
ATOM 1688 N N . LEU A 1 210 ? 7.824 -0.888 -0.311 1.00 76.69 210 LEU A N 1
ATOM 1689 C CA . LEU A 1 210 ? 7.396 -2.179 -0.825 1.00 76.69 210 LEU A CA 1
ATOM 1690 C C . LEU A 1 210 ? 8.305 -2.581 -1.987 1.00 76.69 210 LEU A C 1
ATOM 1692 O O . LEU A 1 210 ? 8.572 -1.788 -2.887 1.00 76.69 210 LEU A O 1
ATOM 1696 N N . GLY A 1 211 ? 8.767 -3.824 -1.963 1.00 80.38 211 GLY A N 1
ATOM 1697 C CA . GLY A 1 211 ? 9.454 -4.483 -3.059 1.00 80.38 211 GLY A CA 1
ATOM 1698 C C . GLY A 1 211 ? 8.509 -5.444 -3.770 1.00 80.38 211 GLY A C 1
ATOM 1699 O O . GLY A 1 211 ? 7.644 -6.071 -3.158 1.00 80.38 211 GLY A O 1
ATOM 1700 N N . GLN A 1 212 ? 8.688 -5.586 -5.078 1.00 86.00 212 GLN A N 1
ATOM 1701 C CA . GLN A 1 212 ? 7.981 -6.577 -5.877 1.00 86.00 212 GLN A CA 1
ATOM 1702 C C . GLN A 1 212 ? 8.982 -7.292 -6.777 1.00 86.00 212 GLN A C 1
ATOM 1704 O O . GLN A 1 212 ? 9.751 -6.654 -7.492 1.00 86.00 212 GLN A O 1
ATOM 1709 N N . TRP A 1 213 ? 8.960 -8.624 -6.762 1.00 88.75 213 TRP A N 1
ATOM 1710 C CA . TRP A 1 213 ? 9.771 -9.421 -7.674 1.00 88.75 213 TRP A CA 1
ATOM 1711 C C . TRP A 1 213 ? 8.992 -9.685 -8.952 1.00 88.75 213 TRP A C 1
ATOM 1713 O O . TRP A 1 213 ? 7.852 -10.154 -8.912 1.00 88.75 213 TRP A O 1
ATOM 1723 N N . MET A 1 214 ? 9.626 -9.415 -10.090 1.00 91.25 214 MET A N 1
ATOM 1724 C CA . MET A 1 214 ? 9.049 -9.618 -11.413 1.00 91.25 214 MET A CA 1
ATOM 1725 C C . MET A 1 214 ? 9.949 -10.528 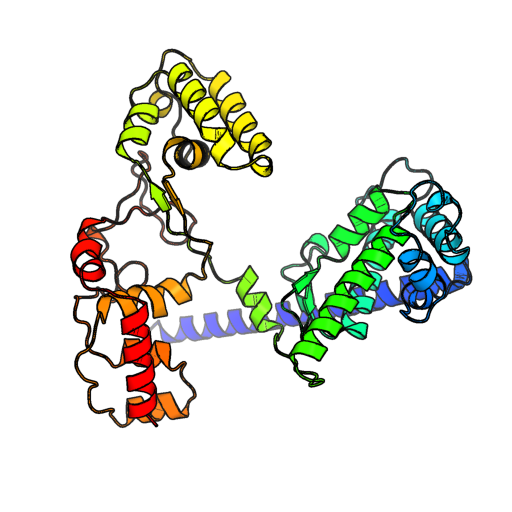-12.244 1.00 91.25 214 MET A C 1
ATOM 1727 O O . MET A 1 214 ? 11.142 -10.282 -12.400 1.00 91.25 214 MET A O 1
ATOM 1731 N N . ALA A 1 215 ? 9.358 -11.578 -12.806 1.00 92.31 215 ALA A N 1
ATOM 1732 C CA . ALA A 1 215 ? 9.983 -12.397 -13.830 1.00 92.31 215 ALA A CA 1
ATOM 1733 C C . ALA A 1 215 ? 9.613 -11.831 -15.204 1.00 92.31 215 ALA A C 1
ATOM 1735 O O . ALA A 1 215 ? 8.436 -11.825 -15.584 1.00 92.31 215 ALA A O 1
ATOM 1736 N N . MET A 1 216 ? 10.625 -11.377 -15.940 1.00 92.50 216 MET A N 1
ATOM 1737 C CA . MET A 1 216 ? 10.475 -10.678 -17.214 1.00 92.50 216 MET A CA 1
ATOM 1738 C C . MET A 1 216 ? 11.123 -11.462 -18.359 1.00 92.50 216 MET A C 1
ATOM 1740 O O . MET A 1 216 ? 12.204 -12.030 -18.211 1.00 92.50 216 MET A O 1
ATOM 1744 N N . ASP A 1 217 ? 10.490 -11.451 -19.528 1.00 94.12 217 ASP A N 1
ATOM 1745 C CA . ASP A 1 217 ? 11.076 -11.890 -20.793 1.00 94.12 217 ASP A CA 1
ATOM 1746 C C . ASP A 1 217 ? 11.853 -10.740 -21.440 1.00 94.12 217 ASP A C 1
ATOM 1748 O O . ASP A 1 217 ? 11.364 -10.037 -22.330 1.00 94.12 217 ASP A O 1
ATOM 1752 N N . PHE A 1 218 ? 13.078 -10.531 -20.958 1.00 91.44 218 PHE A N 1
ATOM 1753 C CA . PHE A 1 218 ? 13.948 -9.472 -21.464 1.00 91.44 218 PHE A CA 1
ATOM 1754 C C . PHE A 1 218 ? 14.362 -9.677 -22.924 1.00 91.44 218 PHE A C 1
ATOM 1756 O O . PHE A 1 218 ? 14.641 -8.694 -23.603 1.00 91.44 218 PHE A O 1
ATOM 1763 N N . ALA A 1 219 ? 14.369 -10.913 -23.434 1.00 93.50 219 ALA A N 1
ATOM 1764 C CA . ALA A 1 219 ? 14.693 -11.173 -24.835 1.00 93.50 219 ALA A CA 1
ATOM 1765 C C . ALA A 1 219 ? 13.587 -10.647 -25.759 1.00 93.50 219 ALA A C 1
ATOM 1767 O O . ALA A 1 219 ? 13.869 -9.919 -26.713 1.00 93.50 219 ALA A O 1
ATOM 1768 N N . HIS A 1 220 ? 12.325 -10.963 -25.446 1.00 96.31 220 HIS A N 1
ATOM 1769 C CA . HIS A 1 220 ? 11.185 -10.426 -26.187 1.00 96.31 220 HIS A CA 1
ATOM 1770 C C . HIS A 1 220 ? 11.083 -8.906 -26.033 1.00 96.31 220 HIS A C 1
ATOM 1772 O O . HIS A 1 220 ? 10.952 -8.197 -27.028 1.00 96.31 220 HIS A O 1
ATOM 1778 N N . LEU A 1 221 ? 11.215 -8.393 -24.806 1.00 95.38 221 LEU A N 1
ATOM 1779 C CA . LEU A 1 221 ? 11.191 -6.953 -24.544 1.00 95.38 221 LEU A CA 1
ATOM 1780 C C . LEU A 1 221 ? 12.279 -6.208 -25.328 1.00 95.38 221 LEU A C 1
ATOM 1782 O O . LEU A 1 221 ? 11.979 -5.207 -25.971 1.00 95.38 221 LEU A O 1
ATOM 1786 N N . ALA A 1 222 ? 13.520 -6.702 -25.320 1.00 93.31 222 ALA A N 1
ATOM 1787 C CA . ALA A 1 222 ? 14.624 -6.070 -26.035 1.00 93.31 222 ALA A CA 1
ATOM 1788 C C . ALA A 1 222 ? 14.361 -6.011 -27.543 1.00 93.31 222 ALA A C 1
ATOM 1790 O O . ALA A 1 222 ? 14.571 -4.958 -28.142 1.00 93.31 222 ALA A O 1
ATOM 1791 N N . LYS A 1 223 ? 13.838 -7.095 -28.135 1.00 96.06 223 LYS A N 1
ATOM 1792 C CA . LYS A 1 223 ? 13.442 -7.119 -29.548 1.00 96.06 223 LYS A CA 1
ATOM 1793 C C . LYS A 1 223 ? 12.383 -6.052 -29.841 1.00 96.06 223 LYS A C 1
ATOM 1795 O O . LYS A 1 223 ? 12.534 -5.277 -30.782 1.00 96.06 223 LYS A O 1
ATOM 1800 N N . MET A 1 224 ? 11.319 -5.995 -29.040 1.00 97.50 224 MET A N 1
ATOM 1801 C CA . MET A 1 224 ? 10.203 -5.079 -29.295 1.00 97.50 224 MET A CA 1
ATOM 1802 C C . MET A 1 224 ? 10.559 -3.610 -29.045 1.00 97.50 224 MET A C 1
ATOM 1804 O O . MET A 1 224 ? 10.090 -2.733 -29.762 1.00 97.50 224 MET A O 1
ATOM 1808 N N . TRP A 1 225 ? 11.381 -3.333 -28.033 1.00 95.50 225 TRP A N 1
ATOM 1809 C CA . TRP A 1 225 ? 11.741 -1.971 -27.649 1.00 95.50 225 TRP A CA 1
ATOM 1810 C C . TRP A 1 225 ? 12.848 -1.379 -28.533 1.00 95.50 225 TRP A C 1
ATOM 1812 O O . TRP A 1 225 ? 12.749 -0.223 -28.958 1.00 95.50 225 TRP A O 1
ATOM 1822 N N . ASN A 1 226 ? 13.896 -2.162 -28.823 1.00 94.38 226 ASN A N 1
ATOM 1823 C CA . ASN A 1 226 ? 15.105 -1.669 -29.491 1.00 94.38 226 ASN A CA 1
ATOM 1824 C C . ASN A 1 226 ? 15.088 -1.838 -31.016 1.00 94.38 226 ASN A C 1
ATOM 1826 O O . ASN A 1 226 ? 15.655 -0.995 -31.719 1.00 94.38 226 ASN A O 1
ATOM 1830 N N . ASP A 1 227 ? 14.445 -2.897 -31.522 1.00 96.06 227 ASP A N 1
ATOM 1831 C CA . ASP A 1 227 ? 14.609 -3.332 -32.915 1.00 96.06 227 ASP A CA 1
ATOM 1832 C C . ASP A 1 227 ? 13.322 -3.245 -33.741 1.00 96.06 227 ASP A C 1
ATOM 1834 O O . ASP A 1 227 ? 13.374 -2.872 -34.915 1.00 96.06 227 ASP A O 1
ATOM 1838 N N . ALA A 1 228 ? 12.177 -3.597 -33.154 1.00 97.12 228 ALA A N 1
ATOM 1839 C CA . ALA A 1 228 ? 10.906 -3.634 -33.865 1.00 97.12 228 ALA A CA 1
ATOM 1840 C C . ALA A 1 228 ? 10.392 -2.217 -34.188 1.00 97.12 228 ALA A C 1
ATOM 1842 O O . ALA A 1 228 ? 10.548 -1.306 -33.370 1.00 97.12 228 ALA A O 1
ATOM 1843 N N . PRO A 1 229 ? 9.739 -2.003 -35.345 1.00 97.75 229 PRO A N 1
ATOM 1844 C CA . PRO A 1 229 ? 9.010 -0.767 -35.610 1.00 97.75 229 PRO A CA 1
ATOM 1845 C C . PRO A 1 229 ? 7.946 -0.507 -34.535 1.00 97.75 229 PRO A C 1
ATOM 1847 O O . PRO A 1 229 ? 7.291 -1.440 -34.066 1.00 97.75 229 PRO A O 1
ATOM 1850 N N . CYS A 1 230 ? 7.717 0.761 -34.185 1.00 97.62 230 CYS A N 1
ATOM 1851 C CA . CYS A 1 230 ? 6.726 1.143 -33.172 1.00 97.62 230 CYS A CA 1
ATOM 1852 C C . CYS A 1 230 ? 5.323 0.557 -33.451 1.00 97.62 230 CYS A C 1
ATOM 1854 O O . CYS A 1 230 ? 4.648 0.116 -32.522 1.00 97.62 230 CYS A O 1
ATOM 1856 N N . ALA A 1 231 ? 4.917 0.441 -34.722 1.00 97.25 231 ALA A N 1
ATOM 1857 C CA . ALA A 1 231 ? 3.649 -0.195 -35.089 1.00 97.25 231 ALA A CA 1
ATOM 1858 C C . ALA A 1 231 ? 3.552 -1.676 -34.657 1.00 97.25 231 ALA A C 1
ATOM 1860 O O . ALA A 1 231 ? 2.485 -2.128 -34.243 1.00 97.25 231 ALA A O 1
ATOM 1861 N N . GLU A 1 232 ? 4.655 -2.430 -34.726 1.00 98.19 232 GLU A N 1
ATOM 1862 C CA . GLU A 1 232 ? 4.707 -3.830 -34.281 1.00 98.19 232 GLU A CA 1
ATOM 1863 C C . GLU A 1 232 ? 4.625 -3.914 -32.749 1.00 98.19 232 GLU A C 1
ATOM 1865 O O . GLU A 1 232 ? 3.918 -4.766 -32.212 1.00 98.19 232 GLU A O 1
ATOM 1870 N N . LEU A 1 233 ? 5.274 -2.984 -32.037 1.00 98.00 233 LEU A N 1
ATOM 1871 C CA . LEU A 1 233 ? 5.159 -2.880 -30.581 1.00 98.00 233 LEU A CA 1
ATOM 1872 C C . LEU A 1 233 ? 3.728 -2.564 -30.135 1.00 98.00 233 LEU A C 1
ATOM 1874 O O . LEU A 1 233 ? 3.238 -3.185 -29.195 1.00 98.00 233 LEU A O 1
ATOM 1878 N N . ILE A 1 234 ? 3.042 -1.640 -30.812 1.00 98.00 234 ILE A N 1
ATOM 1879 C CA . ILE A 1 234 ? 1.637 -1.327 -30.518 1.00 98.00 234 ILE A CA 1
ATOM 1880 C C . ILE A 1 234 ? 0.761 -2.574 -30.683 1.00 98.00 234 ILE A C 1
ATOM 1882 O O . ILE A 1 234 ? -0.073 -2.841 -29.819 1.00 98.00 234 ILE A O 1
ATOM 1886 N N . ALA A 1 235 ? 0.969 -3.356 -31.746 1.00 97.81 235 ALA A N 1
ATOM 1887 C CA . ALA A 1 235 ? 0.224 -4.593 -31.960 1.00 97.81 235 ALA A CA 1
ATOM 1888 C C . ALA A 1 235 ? 0.464 -5.615 -30.830 1.00 97.81 235 ALA A C 1
ATOM 1890 O O . ALA A 1 235 ? -0.495 -6.186 -30.314 1.00 97.81 235 ALA A O 1
ATOM 1891 N N . ASP A 1 236 ? 1.714 -5.792 -30.386 1.00 97.81 236 ASP A N 1
ATOM 1892 C CA . ASP A 1 236 ? 2.053 -6.701 -29.277 1.00 97.81 236 ASP A CA 1
ATOM 1893 C C . ASP A 1 236 ? 1.468 -6.222 -27.931 1.00 97.81 236 ASP A C 1
ATOM 1895 O O . ASP A 1 236 ? 0.983 -7.029 -27.135 1.00 97.81 236 ASP A O 1
ATOM 1899 N N . ILE A 1 237 ? 1.437 -4.904 -27.691 1.00 97.69 237 ILE A N 1
ATOM 1900 C CA . ILE A 1 237 ? 0.779 -4.293 -26.523 1.00 97.69 237 ILE A CA 1
ATOM 1901 C C . ILE A 1 237 ? -0.727 -4.559 -26.548 1.00 97.69 237 ILE A C 1
ATOM 1903 O O . ILE A 1 237 ? -1.293 -4.945 -25.528 1.00 97.69 237 ILE A O 1
ATOM 1907 N N . GLN A 1 238 ? -1.380 -4.386 -27.697 1.00 96.56 238 GLN A N 1
ATOM 1908 C CA . GLN A 1 238 ? -2.816 -4.640 -27.845 1.00 96.56 238 GLN A CA 1
ATOM 1909 C C . GLN A 1 238 ? -3.161 -6.126 -27.691 1.00 96.56 238 GLN A C 1
ATOM 1911 O O . GLN A 1 238 ? -4.197 -6.457 -27.118 1.00 96.56 238 GLN A O 1
ATOM 1916 N N . GLU A 1 239 ? -2.293 -7.028 -28.155 1.00 96.50 239 GLU A N 1
ATOM 1917 C CA . GLU A 1 239 ? -2.478 -8.473 -27.992 1.00 96.50 239 GLU A CA 1
ATOM 1918 C C . GLU A 1 239 ? -2.336 -8.911 -26.524 1.00 96.50 239 GLU A C 1
ATOM 1920 O O . GLU A 1 239 ? -3.106 -9.741 -26.030 1.00 96.50 239 GLU A O 1
ATOM 1925 N N . LYS A 1 240 ? -1.342 -8.372 -25.807 1.00 95.19 240 LYS A N 1
ATOM 1926 C CA . LYS A 1 240 ? -0.998 -8.821 -24.448 1.00 95.19 240 LYS A CA 1
ATOM 1927 C C . LYS A 1 240 ? -1.683 -8.039 -23.337 1.00 95.19 240 LYS A C 1
ATOM 1929 O O . LYS A 1 240 ? -1.927 -8.615 -22.278 1.00 95.19 240 LYS A O 1
ATOM 1934 N N . GLY A 1 241 ? -2.045 -6.782 -23.579 1.00 92.81 241 GLY A N 1
ATOM 1935 C CA . GLY A 1 241 ? -2.718 -5.893 -22.631 1.00 92.81 241 GLY A CA 1
ATOM 1936 C C . GLY A 1 241 ? -3.930 -6.511 -21.919 1.00 92.81 241 GLY A C 1
ATOM 1937 O O . GLY A 1 241 ? -3.986 -6.435 -20.691 1.00 92.81 241 GLY A O 1
ATOM 1938 N N . PRO A 1 242 ? -4.846 -7.220 -22.615 1.00 92.31 242 PRO A N 1
ATOM 1939 C CA . PRO A 1 242 ? -6.009 -7.850 -21.983 1.00 92.31 242 PRO A CA 1
ATOM 1940 C C . PRO A 1 242 ? -5.678 -8.840 -20.854 1.00 92.31 242 PRO A C 1
ATOM 1942 O O . PRO A 1 242 ? -6.517 -9.089 -19.988 1.00 92.31 242 PRO A O 1
ATOM 1945 N N . ARG A 1 243 ? -4.458 -9.399 -20.819 1.00 89.50 243 ARG A N 1
ATOM 1946 C CA . ARG A 1 243 ? -4.015 -10.333 -19.766 1.00 89.50 243 ARG A CA 1
ATOM 1947 C C . ARG A 1 243 ? -3.883 -9.665 -18.396 1.00 89.50 243 ARG A C 1
ATOM 1949 O O . ARG A 1 243 ? -3.899 -10.366 -17.390 1.00 89.50 243 ARG A O 1
ATOM 1956 N N . LEU A 1 244 ? -3.774 -8.336 -18.351 1.00 83.38 244 LEU A N 1
ATOM 1957 C CA . LEU A 1 244 ? -3.693 -7.563 -17.110 1.00 83.38 244 LEU A CA 1
ATOM 1958 C C . LEU A 1 244 ? -5.057 -7.402 -16.416 1.00 83.38 244 LEU A C 1
ATOM 1960 O O . LEU A 1 244 ? -5.110 -6.954 -15.272 1.00 83.38 244 LEU A O 1
ATOM 1964 N N . GLY A 1 245 ? -6.153 -7.783 -17.076 1.00 83.50 245 GLY A N 1
ATOM 1965 C CA . GLY A 1 245 ? -7.512 -7.678 -16.554 1.00 83.50 245 GLY A CA 1
ATOM 1966 C C . GLY A 1 245 ? -8.193 -6.335 -16.870 1.00 83.50 245 GLY A C 1
ATOM 1967 O O . GLY A 1 245 ? -7.514 -5.338 -17.126 1.00 83.50 245 GLY A O 1
ATOM 1968 N N . PRO A 1 246 ? -9.541 -6.284 -16.852 1.00 83.88 246 PRO A N 1
ATOM 1969 C CA . PRO A 1 246 ? -10.308 -5.137 -17.350 1.00 83.88 246 PRO A CA 1
ATOM 1970 C C . PRO A 1 246 ? -10.004 -3.805 -16.657 1.00 83.88 246 PRO A C 1
ATOM 1972 O O . PRO A 1 246 ? -10.061 -2.753 -17.290 1.00 83.88 246 PRO A O 1
ATOM 1975 N N . GLN A 1 247 ? -9.645 -3.845 -15.372 1.00 82.19 247 GLN A N 1
ATOM 1976 C CA . GLN A 1 247 ? -9.279 -2.673 -14.575 1.00 82.19 247 GLN A CA 1
ATOM 1977 C C . GLN A 1 247 ? -8.046 -1.931 -15.116 1.00 82.19 247 GLN A C 1
ATOM 1979 O O . GLN A 1 247 ? -7.876 -0.750 -14.836 1.00 82.19 247 GLN A O 1
ATOM 1984 N N . ASN A 1 248 ? -7.211 -2.603 -15.916 1.00 87.00 248 ASN A N 1
ATOM 1985 C CA . ASN A 1 248 ? -5.982 -2.044 -16.476 1.00 87.00 248 ASN A CA 1
ATOM 1986 C C . ASN A 1 248 ? -6.131 -1.577 -17.933 1.00 87.00 248 ASN A C 1
ATOM 1988 O O . ASN A 1 248 ? -5.182 -1.030 -18.494 1.00 87.00 248 ASN A O 1
ATOM 1992 N N . ASN A 1 249 ? -7.311 -1.734 -18.549 1.00 89.06 249 ASN A N 1
ATOM 1993 C CA . ASN A 1 249 ? -7.533 -1.356 -19.950 1.00 89.06 249 ASN A CA 1
ATOM 1994 C C . ASN A 1 249 ? -7.232 0.127 -20.208 1.00 89.06 249 ASN A C 1
ATOM 1996 O O . ASN A 1 249 ? -6.592 0.455 -21.201 1.00 89.06 249 ASN A O 1
ATOM 2000 N N . GLN A 1 250 ? -7.601 1.013 -19.276 1.00 88.75 250 GLN A N 1
ATOM 2001 C CA . GLN A 1 250 ? -7.325 2.446 -19.408 1.00 88.75 250 GLN A CA 1
ATOM 2002 C C . GLN A 1 250 ? -5.820 2.744 -19.494 1.00 88.75 250 GLN A C 1
ATOM 2004 O O . GLN A 1 250 ? -5.411 3.627 -20.244 1.00 88.75 250 GLN A O 1
ATOM 2009 N N . VAL A 1 251 ? -4.990 2.004 -18.754 1.00 89.31 251 VAL A N 1
ATOM 2010 C CA . VAL A 1 251 ? -3.529 2.162 -18.788 1.00 89.31 251 VAL A CA 1
ATOM 2011 C C . VAL A 1 251 ? -2.976 1.662 -20.122 1.00 89.31 251 VAL A C 1
ATOM 2013 O O . VAL A 1 251 ? -2.169 2.347 -20.745 1.00 89.31 251 VAL A O 1
ATOM 2016 N N . VAL A 1 252 ? -3.453 0.510 -20.606 1.00 94.06 252 VAL A N 1
ATOM 2017 C CA . VAL A 1 252 ? -3.063 -0.026 -21.922 1.00 94.06 252 VAL A CA 1
ATOM 2018 C C . VAL A 1 252 ? -3.411 0.967 -23.035 1.00 94.06 252 VAL A C 1
ATOM 2020 O O . VAL A 1 252 ? -2.558 1.277 -23.868 1.00 94.06 252 VAL A O 1
ATOM 2023 N N . ASP A 1 253 ? -4.616 1.537 -23.009 1.00 93.69 253 ASP A N 1
ATOM 2024 C CA . ASP A 1 253 ? -5.064 2.536 -23.984 1.00 93.69 253 ASP A CA 1
ATOM 2025 C C . ASP A 1 253 ? -4.214 3.813 -23.936 1.00 93.69 253 ASP A C 1
ATOM 2027 O O . ASP A 1 253 ? -3.892 4.390 -24.978 1.00 93.69 253 ASP A O 1
ATOM 2031 N N . GLN A 1 254 ? -3.796 4.248 -22.743 1.00 93.38 254 GLN A N 1
ATOM 2032 C CA . GLN A 1 254 ? -2.890 5.388 -22.580 1.00 93.38 254 GLN A CA 1
ATOM 2033 C C . GLN A 1 254 ? -1.505 5.116 -23.175 1.00 93.38 254 GLN A C 1
ATOM 2035 O O . GLN A 1 254 ? -0.967 5.983 -23.869 1.00 93.38 254 GLN A O 1
ATOM 2040 N N . VAL A 1 255 ? -0.943 3.921 -22.958 1.00 95.38 255 VAL A N 1
ATOM 2041 C CA . VAL A 1 255 ? 0.349 3.521 -23.539 1.00 95.38 255 VAL A CA 1
ATOM 2042 C C . VAL A 1 255 ? 0.256 3.479 -25.066 1.00 95.38 255 VAL A C 1
ATOM 2044 O O . VAL A 1 255 ? 1.085 4.079 -25.752 1.00 95.38 255 VAL A O 1
ATOM 2047 N N . VAL A 1 256 ? -0.789 2.854 -25.618 1.00 96.44 256 VAL A N 1
ATOM 2048 C CA . VAL A 1 256 ? -1.037 2.831 -27.070 1.00 96.44 256 VAL A CA 1
ATOM 2049 C C . VAL A 1 256 ? -1.200 4.253 -27.615 1.00 96.44 256 VAL A C 1
ATOM 2051 O O . VAL A 1 256 ? -0.559 4.618 -28.601 1.00 96.44 256 VAL A O 1
ATOM 2054 N N . GLY A 1 257 ? -1.999 5.091 -26.954 1.00 94.38 257 GLY A N 1
ATOM 2055 C CA . GLY A 1 257 ? -2.213 6.484 -27.347 1.00 94.38 257 GLY A CA 1
ATOM 2056 C C . GLY A 1 257 ? -0.936 7.330 -27.319 1.00 94.38 257 GLY A C 1
ATOM 2057 O O . GLY A 1 257 ? -0.775 8.227 -28.151 1.00 94.38 257 GLY A O 1
ATOM 2058 N N . ALA A 1 258 ? -0.009 7.041 -26.402 1.00 92.50 258 ALA A N 1
ATOM 2059 C CA . ALA A 1 258 ? 1.309 7.666 -26.379 1.00 92.50 258 ALA A CA 1
ATOM 2060 C C . ALA A 1 258 ? 2.164 7.236 -27.582 1.00 92.50 258 ALA A C 1
ATOM 2062 O O . ALA A 1 258 ? 2.752 8.092 -28.246 1.00 92.50 258 ALA A O 1
ATOM 2063 N N . LEU A 1 259 ? 2.178 5.939 -27.903 1.00 95.19 259 LEU A N 1
ATOM 2064 C CA . LEU A 1 259 ? 2.989 5.363 -28.980 1.00 95.19 259 LEU A CA 1
ATOM 2065 C C . LEU A 1 259 ? 2.471 5.683 -30.391 1.00 95.19 259 LEU A C 1
ATOM 2067 O O . LEU A 1 259 ? 3.274 5.834 -31.309 1.00 95.19 259 LEU A O 1
ATOM 2071 N N . ILE A 1 260 ? 1.161 5.876 -30.582 1.00 94.38 260 ILE A N 1
ATOM 2072 C CA . ILE A 1 260 ? 0.577 6.273 -31.883 1.00 94.38 260 ILE A CA 1
ATOM 2073 C C . ILE A 1 260 ? 1.150 7.607 -32.387 1.00 94.38 260 ILE A C 1
ATOM 2075 O O . ILE A 1 260 ? 1.252 7.831 -33.592 1.00 94.38 260 ILE A O 1
ATOM 2079 N N . ARG A 1 261 ? 1.542 8.505 -31.475 1.00 91.12 261 ARG A N 1
ATOM 2080 C CA . ARG A 1 261 ? 2.128 9.808 -31.829 1.00 91.12 261 ARG A CA 1
ATOM 2081 C C . ARG A 1 261 ? 3.606 9.727 -32.224 1.00 91.12 261 ARG A C 1
ATOM 2083 O O . ARG A 1 261 ? 4.138 10.711 -32.733 1.00 91.12 261 ARG A O 1
ATOM 2090 N N . ALA A 1 262 ? 4.264 8.596 -31.976 1.00 93.31 262 ALA A N 1
ATOM 2091 C CA . ALA A 1 262 ? 5.647 8.362 -32.374 1.00 93.31 262 ALA A CA 1
ATOM 2092 C C . ALA A 1 262 ? 5.749 8.042 -33.878 1.00 93.31 262 ALA A C 1
ATOM 2094 O O . ALA A 1 262 ? 4.747 7.786 -34.553 1.00 93.31 262 ALA A O 1
ATOM 2095 N N . LYS A 1 263 ? 6.967 8.027 -34.422 1.00 95.75 263 LYS A N 1
ATOM 2096 C CA . LYS A 1 263 ? 7.213 7.523 -35.776 1.00 95.75 263 LYS A CA 1
ATOM 2097 C C . LYS A 1 263 ? 7.016 6.011 -35.794 1.00 95.75 263 LYS A C 1
ATOM 2099 O O . LYS A 1 263 ? 7.630 5.287 -35.012 1.00 95.75 263 LYS A O 1
ATOM 2104 N N . GLN A 1 264 ? 6.145 5.549 -36.683 1.00 97.00 264 GLN A N 1
ATOM 2105 C CA . GLN A 1 264 ? 5.641 4.174 -36.678 1.00 97.00 264 GLN A CA 1
ATOM 2106 C C . GLN A 1 264 ? 6.615 3.158 -37.295 1.00 97.00 264 GLN A C 1
ATOM 2108 O O . GLN A 1 264 ? 6.544 1.971 -36.984 1.00 97.00 264 GLN A O 1
ATOM 2113 N N . ASP A 1 265 ? 7.526 3.629 -38.144 1.00 96.44 265 ASP A N 1
ATOM 2114 C CA . ASP A 1 265 ? 8.535 2.860 -38.876 1.00 96.44 265 ASP A CA 1
ATOM 2115 C C . ASP A 1 265 ? 9.888 2.761 -38.151 1.00 96.44 265 ASP A C 1
ATOM 2117 O O . ASP A 1 265 ? 10.753 1.986 -38.556 1.00 96.44 265 ASP A O 1
ATOM 2121 N N . GLU A 1 266 ? 10.068 3.506 -37.059 1.00 96.50 266 GLU A N 1
ATOM 2122 C CA . GLU A 1 266 ? 11.281 3.493 -36.241 1.00 96.50 266 GLU A CA 1
ATOM 2123 C C . GLU A 1 266 ? 11.026 2.792 -34.887 1.00 96.50 266 GLU A C 1
ATOM 2125 O O . GLU A 1 266 ? 9.924 2.891 -34.336 1.00 96.50 266 GLU A O 1
ATOM 2130 N N . PRO A 1 267 ? 12.032 2.117 -34.298 1.00 96.38 267 PRO A N 1
ATOM 2131 C CA . PRO A 1 267 ? 11.938 1.592 -32.936 1.00 96.38 267 PRO A CA 1
ATOM 2132 C C . PRO A 1 267 ? 11.757 2.683 -31.883 1.00 96.38 267 PRO A C 1
ATOM 2134 O O . PRO A 1 267 ? 12.291 3.787 -32.022 1.00 96.38 267 PRO A O 1
ATOM 2137 N N . VAL A 1 268 ? 11.044 2.366 -30.800 1.00 94.69 268 VAL A N 1
ATOM 2138 C CA . VAL A 1 268 ? 10.736 3.332 -29.730 1.00 94.69 268 VAL A CA 1
ATOM 2139 C C . VAL A 1 268 ? 11.995 3.777 -28.990 1.00 94.69 268 VAL A C 1
ATOM 2141 O O . VAL A 1 268 ? 12.153 4.972 -28.742 1.00 94.69 268 VAL A O 1
ATOM 2144 N N . ALA A 1 269 ? 12.945 2.868 -28.746 1.00 93.00 269 ALA A N 1
ATOM 2145 C CA . ALA A 1 269 ? 14.216 3.191 -28.090 1.00 93.00 269 ALA A CA 1
ATOM 2146 C C . ALA A 1 269 ? 15.043 4.268 -28.818 1.00 93.00 269 ALA A C 1
ATOM 2148 O O . ALA A 1 269 ? 15.881 4.926 -28.210 1.00 93.00 269 ALA A O 1
ATOM 2149 N N . LYS A 1 270 ? 14.835 4.465 -30.130 1.00 93.62 270 LYS A N 1
ATOM 2150 C CA . LYS A 1 270 ? 15.524 5.517 -30.902 1.00 93.62 270 LYS A CA 1
ATOM 2151 C C . LYS A 1 270 ? 14.852 6.885 -30.791 1.00 93.62 270 LYS A C 1
ATOM 2153 O O . LYS A 1 270 ? 15.422 7.879 -31.233 1.00 93.62 270 LYS A O 1
ATOM 2158 N N . GLN A 1 271 ? 13.644 6.929 -30.240 1.00 92.94 271 GLN A N 1
ATOM 2159 C CA . GLN A 1 271 ? 12.784 8.108 -30.216 1.00 92.94 271 GLN A CA 1
ATOM 2160 C C . GLN A 1 271 ? 12.617 8.682 -28.805 1.00 92.94 271 GLN A C 1
ATOM 2162 O O . GLN A 1 271 ? 12.315 9.865 -28.667 1.00 92.94 271 GLN A O 1
ATOM 2167 N N . THR A 1 272 ? 12.813 7.872 -27.759 1.00 90.31 272 THR A N 1
ATOM 2168 C CA . THR A 1 272 ? 12.643 8.287 -26.362 1.00 90.31 272 THR A CA 1
ATOM 2169 C C . THR A 1 272 ? 13.528 7.486 -25.406 1.00 90.31 272 THR A C 1
ATOM 2171 O O . THR A 1 272 ? 13.847 6.330 -25.667 1.00 90.31 272 THR A O 1
ATOM 2174 N N . ASN A 1 273 ? 13.867 8.110 -24.276 1.00 85.56 273 ASN A N 1
ATOM 2175 C CA . ASN A 1 273 ? 14.538 7.493 -23.126 1.00 85.56 273 ASN A CA 1
ATOM 2176 C C . ASN A 1 273 ? 13.645 7.524 -21.867 1.00 85.56 273 ASN A C 1
ATOM 2178 O O . ASN A 1 273 ? 14.148 7.465 -20.748 1.00 85.56 273 ASN A O 1
ATOM 2182 N N . ASP A 1 274 ? 12.332 7.695 -22.036 1.00 87.75 274 ASP A N 1
ATOM 2183 C CA . ASP A 1 274 ? 11.387 7.770 -20.921 1.00 87.75 274 ASP A CA 1
ATOM 2184 C C . ASP A 1 274 ? 11.287 6.418 -20.193 1.00 87.75 274 ASP A C 1
ATOM 2186 O O . ASP A 1 274 ? 10.807 5.427 -20.754 1.00 87.75 274 ASP A O 1
ATOM 2190 N N . ARG A 1 275 ? 11.768 6.384 -18.942 1.00 86.56 275 ARG A N 1
ATOM 2191 C CA . ARG A 1 275 ? 11.780 5.177 -18.102 1.00 86.56 275 ARG A CA 1
ATOM 2192 C C . ARG A 1 275 ? 10.370 4.696 -17.764 1.00 86.56 275 ARG A C 1
ATOM 2194 O O . ARG A 1 275 ? 10.127 3.498 -17.812 1.00 86.56 275 ARG A O 1
ATOM 2201 N N . GLY A 1 276 ? 9.430 5.606 -17.503 1.00 87.50 276 GLY A N 1
ATOM 2202 C CA . GLY A 1 276 ? 8.051 5.246 -17.163 1.00 87.50 276 GLY A CA 1
ATOM 2203 C C . GLY A 1 276 ? 7.326 4.565 -18.324 1.00 87.50 276 GLY A C 1
ATOM 2204 O O . GLY A 1 276 ? 6.654 3.552 -18.136 1.00 87.50 276 GLY A O 1
ATOM 2205 N N . LEU A 1 277 ? 7.514 5.065 -19.547 1.00 91.06 277 LEU A N 1
ATOM 2206 C CA . LEU A 1 277 ? 7.006 4.431 -20.759 1.00 91.06 277 LEU A CA 1
ATOM 2207 C C . LEU A 1 277 ? 7.677 3.077 -20.999 1.00 91.06 277 LEU A C 1
ATOM 2209 O O . LEU A 1 277 ? 6.983 2.116 -21.330 1.00 91.06 277 LEU A O 1
ATOM 2213 N N . PHE A 1 278 ? 8.999 2.987 -20.818 1.00 92.19 278 PHE A N 1
ATOM 2214 C CA . PHE A 1 278 ? 9.715 1.715 -20.909 1.00 92.19 278 PHE A CA 1
ATOM 2215 C C . PHE A 1 278 ? 9.151 0.685 -19.927 1.00 92.19 278 PHE A C 1
ATOM 2217 O O . PHE A 1 278 ? 8.826 -0.424 -20.338 1.00 92.19 278 PHE A O 1
ATOM 2224 N N . GLU A 1 279 ? 8.981 1.047 -18.656 1.00 91.44 279 GLU A N 1
ATOM 2225 C CA . GLU A 1 279 ? 8.451 0.160 -17.619 1.00 91.44 279 GLU A CA 1
ATOM 2226 C C . GLU A 1 279 ? 7.008 -0.255 -17.894 1.00 91.44 279 GLU A C 1
ATOM 2228 O O . GLU A 1 279 ? 6.680 -1.434 -17.769 1.00 91.44 279 GLU A O 1
ATOM 2233 N N . ALA A 1 280 ? 6.149 0.678 -18.311 1.00 93.12 280 ALA A N 1
ATOM 2234 C CA . ALA A 1 280 ? 4.767 0.371 -18.665 1.00 93.12 280 ALA A CA 1
ATOM 2235 C C . ALA A 1 280 ? 4.703 -0.625 -19.833 1.00 93.12 280 ALA A C 1
ATOM 2237 O O . ALA A 1 280 ? 3.991 -1.628 -19.764 1.00 93.12 280 ALA A O 1
ATOM 2238 N N . VAL A 1 281 ? 5.500 -0.399 -20.883 1.00 95.38 281 VAL A N 1
ATOM 2239 C CA . VAL A 1 281 ? 5.618 -1.340 -22.002 1.00 95.38 281 VAL A CA 1
ATOM 2240 C C . VAL A 1 281 ? 6.167 -2.679 -21.522 1.00 95.38 281 VAL A C 1
ATOM 2242 O O . VAL A 1 281 ? 5.577 -3.715 -21.825 1.00 95.38 281 VAL A O 1
ATOM 2245 N N . ALA A 1 282 ? 7.246 -2.675 -20.740 1.00 94.56 282 ALA A N 1
ATOM 2246 C CA . ALA A 1 282 ? 7.879 -3.873 -20.208 1.00 94.56 282 ALA A CA 1
ATOM 2247 C C . ALA A 1 282 ? 6.893 -4.735 -19.417 1.00 94.56 282 ALA A C 1
ATOM 2249 O O . ALA A 1 282 ? 6.825 -5.945 -19.647 1.00 94.56 282 ALA A O 1
ATOM 2250 N N . GLN A 1 283 ? 6.089 -4.128 -18.542 1.00 93.12 283 GLN A N 1
ATOM 2251 C CA . GLN A 1 283 ? 5.061 -4.833 -17.777 1.00 93.12 283 GLN A CA 1
ATOM 2252 C C . GLN A 1 283 ? 3.970 -5.439 -18.670 1.00 93.12 283 GLN A C 1
ATOM 2254 O O . GLN A 1 283 ? 3.471 -6.518 -18.365 1.00 93.12 283 GLN A O 1
ATOM 2259 N N . ILE A 1 284 ? 3.617 -4.805 -19.792 1.00 95.81 284 ILE A N 1
ATOM 2260 C CA . ILE A 1 284 ? 2.602 -5.343 -20.710 1.00 95.81 284 ILE A CA 1
ATOM 2261 C C . ILE A 1 284 ? 3.169 -6.483 -21.568 1.00 95.81 284 ILE A C 1
ATOM 2263 O O . ILE A 1 284 ? 2.547 -7.540 -21.694 1.00 95.81 284 ILE A O 1
ATOM 2267 N N . VAL A 1 285 ? 4.340 -6.285 -22.183 1.00 96.19 285 VAL A N 1
ATOM 2268 C CA . VAL A 1 285 ? 4.843 -7.203 -23.221 1.00 96.19 285 VAL A CA 1
ATOM 2269 C C . VAL A 1 285 ? 5.808 -8.264 -22.709 1.00 96.19 285 VAL A C 1
ATOM 2271 O O . VAL A 1 285 ? 5.936 -9.323 -23.336 1.00 96.19 285 VAL A O 1
ATOM 2274 N N . GLY A 1 286 ? 6.494 -7.972 -21.603 1.00 94.31 286 GLY A N 1
ATOM 2275 C CA . GLY A 1 286 ? 7.576 -8.779 -21.048 1.00 94.31 286 GLY A CA 1
ATOM 2276 C C . GLY A 1 286 ? 7.228 -9.492 -19.743 1.00 94.31 286 GLY A C 1
ATOM 2277 O O . GLY A 1 286 ? 7.892 -10.475 -19.419 1.00 94.31 286 GLY A O 1
ATO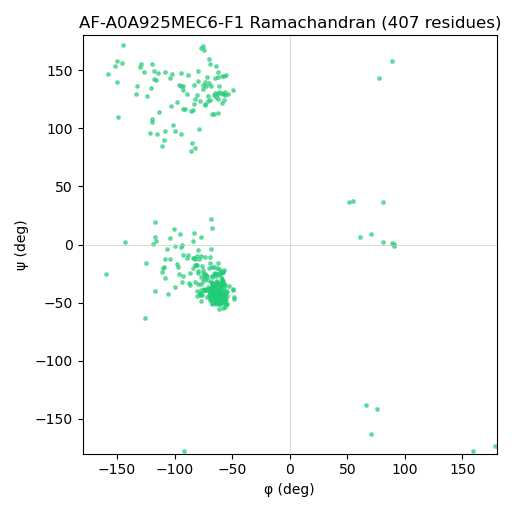M 2278 N N . LEU A 1 287 ? 6.209 -9.063 -18.993 1.00 93.69 287 LEU A N 1
ATOM 2279 C CA . LEU A 1 287 ? 5.891 -9.679 -17.703 1.00 93.69 287 LEU A CA 1
ATOM 2280 C C . LEU A 1 287 ? 5.414 -11.128 -17.868 1.00 93.69 287 LEU A C 1
ATOM 2282 O O . LEU A 1 287 ? 4.495 -11.432 -18.631 1.00 93.69 287 LEU A O 1
ATOM 2286 N N . ARG A 1 288 ? 6.030 -12.040 -17.112 1.00 92.06 288 ARG A N 1
ATOM 2287 C CA . ARG A 1 288 ? 5.630 -13.454 -17.030 1.00 92.06 288 ARG A CA 1
ATOM 2288 C C . ARG A 1 288 ? 4.940 -13.770 -15.714 1.00 92.06 288 ARG A C 1
ATOM 2290 O O . ARG A 1 288 ? 3.953 -14.501 -15.699 1.00 92.06 288 ARG A O 1
ATOM 2297 N N . ARG A 1 289 ? 5.477 -13.246 -14.612 1.00 90.62 289 ARG A N 1
ATOM 2298 C CA . ARG A 1 289 ? 4.950 -13.435 -13.259 1.00 90.62 289 ARG A CA 1
ATOM 2299 C C . ARG A 1 289 ? 5.443 -12.309 -12.363 1.00 90.62 289 ARG A C 1
ATOM 2301 O O . ARG A 1 289 ? 6.579 -11.875 -12.514 1.00 90.62 289 ARG A O 1
ATOM 2308 N N . ALA A 1 290 ? 4.624 -11.903 -11.406 1.00 88.94 290 ALA A N 1
ATOM 2309 C CA . ALA A 1 290 ? 5.037 -11.022 -10.325 1.00 88.94 290 ALA A CA 1
ATOM 2310 C C . ALA A 1 290 ? 4.597 -11.605 -8.981 1.00 88.94 290 ALA A C 1
ATOM 2312 O O . ALA A 1 290 ? 3.608 -12.343 -8.912 1.00 88.94 290 ALA A O 1
ATOM 2313 N N . THR A 1 291 ? 5.327 -11.284 -7.919 1.00 86.94 291 THR A N 1
ATOM 2314 C CA . THR A 1 291 ? 4.831 -11.465 -6.551 1.00 86.94 291 THR A CA 1
ATOM 2315 C C . THR A 1 291 ? 3.803 -10.382 -6.224 1.00 86.94 291 THR A C 1
ATOM 2317 O O . THR A 1 291 ? 3.692 -9.383 -6.936 1.00 86.94 291 THR A O 1
ATOM 2320 N N . ALA A 1 292 ? 3.058 -10.543 -5.129 1.00 80.62 292 ALA A N 1
ATOM 2321 C CA . ALA A 1 292 ? 2.432 -9.382 -4.502 1.00 80.62 292 ALA A CA 1
ATOM 2322 C C . ALA A 1 292 ? 3.531 -8.428 -3.980 1.00 80.62 292 ALA A C 1
ATOM 2324 O O . ALA A 1 292 ? 4.643 -8.898 -3.696 1.00 80.62 292 ALA A O 1
ATOM 2325 N N . PRO A 1 293 ? 3.255 -7.119 -3.856 1.00 80.69 293 PRO A N 1
ATOM 2326 C CA . PRO A 1 293 ? 4.133 -6.208 -3.134 1.00 80.69 293 PRO A CA 1
ATOM 2327 C C . PRO A 1 293 ? 4.341 -6.699 -1.697 1.00 80.69 293 PRO A C 1
ATOM 2329 O O . PRO A 1 293 ? 3.377 -7.046 -1.012 1.00 80.69 293 PRO A O 1
ATOM 2332 N N . LEU A 1 294 ? 5.594 -6.742 -1.255 1.00 81.25 294 LEU A N 1
ATOM 2333 C CA . LEU A 1 294 ? 5.989 -7.134 0.094 1.00 81.25 294 LEU A CA 1
ATOM 2334 C C . LEU A 1 294 ? 6.856 -6.036 0.696 1.00 81.25 294 LEU A C 1
ATOM 2336 O O . LEU A 1 294 ? 7.605 -5.370 -0.008 1.00 81.25 294 LEU A O 1
ATOM 2340 N N . ALA A 1 295 ? 6.780 -5.869 2.005 1.00 79.94 295 ALA A N 1
ATOM 2341 C CA . ALA A 1 295 ? 7.672 -4.997 2.743 1.00 79.94 295 ALA A CA 1
ATOM 2342 C C . ALA A 1 295 ? 9.152 -5.379 2.496 1.00 79.94 295 ALA A C 1
ATOM 2344 O O . ALA A 1 295 ? 9.516 -6.556 2.576 1.00 79.94 295 ALA A O 1
ATOM 2345 N N . ILE A 1 296 ? 9.993 -4.400 2.131 1.00 81.50 296 ILE A N 1
ATOM 2346 C CA . ILE A 1 296 ? 11.411 -4.641 1.798 1.00 81.50 296 ILE A CA 1
ATOM 2347 C C . ILE A 1 296 ? 12.173 -5.233 2.985 1.00 81.50 296 ILE A C 1
ATOM 2349 O O . ILE A 1 296 ? 13.022 -6.093 2.783 1.00 81.50 296 ILE A O 1
ATOM 2353 N N . ASP A 1 297 ? 11.837 -4.839 4.211 1.00 79.31 297 ASP A N 1
ATOM 2354 C CA . ASP A 1 297 ? 12.444 -5.384 5.427 1.00 79.31 297 ASP A CA 1
ATOM 2355 C C . ASP A 1 297 ? 12.203 -6.893 5.577 1.00 79.31 297 ASP A C 1
ATOM 2357 O O . ASP A 1 297 ? 13.094 -7.610 6.018 1.00 79.31 297 ASP A O 1
ATOM 2361 N N . ILE A 1 298 ? 11.041 -7.402 5.160 1.00 82.94 298 ILE A N 1
ATOM 2362 C CA . ILE A 1 298 ? 10.765 -8.843 5.119 1.00 82.94 298 ILE A CA 1
ATOM 2363 C C . ILE A 1 298 ? 11.607 -9.521 4.036 1.00 82.94 298 ILE A C 1
ATOM 2365 O O . ILE A 1 298 ? 12.106 -10.625 4.251 1.00 82.94 298 ILE A O 1
ATOM 2369 N N . LEU A 1 299 ? 11.805 -8.883 2.879 1.00 86.06 299 LEU A N 1
ATOM 2370 C CA . LEU A 1 299 ? 12.709 -9.430 1.865 1.00 86.06 299 LEU A CA 1
ATOM 2371 C C . LEU A 1 299 ? 14.139 -9.533 2.412 1.00 86.06 299 LEU A C 1
ATOM 2373 O O . LEU A 1 299 ? 14.733 -10.605 2.361 1.00 86.06 299 LEU A O 1
ATOM 2377 N N . GLU A 1 300 ? 14.642 -8.440 2.979 1.00 85.75 300 GLU A N 1
ATOM 2378 C CA . GLU A 1 300 ? 16.010 -8.291 3.476 1.00 85.75 300 GLU A CA 1
ATOM 2379 C C . GLU A 1 300 ? 16.308 -9.155 4.706 1.00 85.75 300 GLU A C 1
ATOM 2381 O O . GLU A 1 300 ? 17.374 -9.748 4.785 1.00 85.75 300 GLU A O 1
ATOM 2386 N N . ARG A 1 301 ? 15.381 -9.252 5.666 1.00 83.88 301 ARG A N 1
ATOM 2387 C CA . ARG A 1 301 ? 15.635 -9.913 6.961 1.00 83.88 301 ARG A CA 1
ATOM 2388 C C . ARG A 1 301 ? 15.139 -11.345 7.045 1.00 83.88 301 ARG A C 1
ATOM 2390 O O . ARG A 1 301 ? 15.514 -12.054 7.968 1.00 83.88 301 ARG A O 1
ATOM 2397 N N . VAL A 1 302 ? 14.255 -11.751 6.137 1.00 86.88 302 VAL A N 1
ATOM 2398 C CA . VAL A 1 302 ? 13.591 -13.057 6.209 1.00 86.88 302 VAL A CA 1
ATOM 2399 C C . VAL A 1 302 ? 13.791 -13.830 4.918 1.00 86.88 302 VAL A C 1
ATOM 2401 O O . VAL A 1 302 ? 14.416 -14.884 4.934 1.00 86.88 302 VAL A O 1
ATOM 2404 N N . VAL A 1 303 ? 13.282 -13.323 3.792 1.00 87.56 303 VAL A N 1
ATOM 2405 C CA . VAL A 1 303 ? 13.206 -14.111 2.551 1.00 87.56 303 VAL A CA 1
ATOM 2406 C C . VAL A 1 303 ? 14.588 -14.409 1.9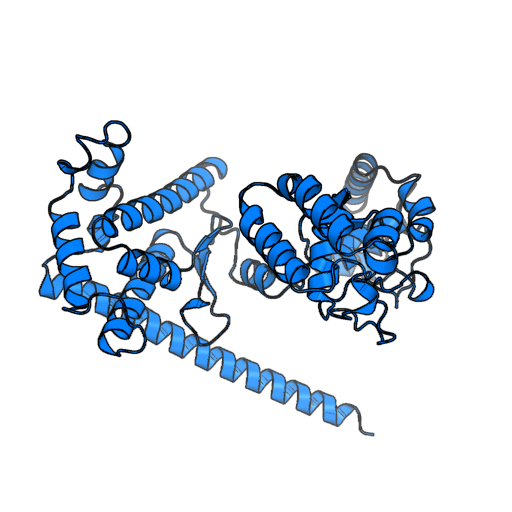84 1.00 87.56 303 VAL A C 1
ATOM 2408 O O . VAL A 1 303 ? 14.878 -15.568 1.699 1.00 87.56 303 VAL A O 1
ATOM 2411 N N . VAL A 1 304 ? 15.437 -13.392 1.810 1.00 89.19 304 VAL A N 1
ATOM 2412 C CA . VAL A 1 304 ? 16.761 -13.607 1.216 1.00 89.19 304 VAL A CA 1
ATOM 2413 C C . VAL A 1 304 ? 17.692 -14.354 2.184 1.00 89.19 304 VAL A C 1
ATOM 2415 O O . VAL A 1 304 ? 18.253 -15.365 1.760 1.00 89.19 304 VAL A O 1
ATOM 2418 N N . PRO A 1 305 ? 17.783 -14.011 3.487 1.00 89.12 305 PRO A N 1
ATOM 2419 C CA . PRO A 1 305 ? 18.553 -14.806 4.450 1.00 89.12 305 PRO A CA 1
ATOM 2420 C C . PRO A 1 305 ? 18.120 -16.275 4.519 1.00 89.12 305 PRO A C 1
ATOM 2422 O O . PRO A 1 305 ? 18.966 -17.164 4.506 1.00 89.12 305 PRO A O 1
ATOM 2425 N N . ALA A 1 306 ? 16.816 -16.566 4.474 1.00 89.81 306 ALA A N 1
ATOM 2426 C CA . ALA A 1 306 ? 16.318 -17.942 4.425 1.00 89.81 306 ALA A CA 1
ATOM 2427 C C . ALA A 1 306 ? 16.831 -18.728 3.203 1.00 89.81 306 ALA A C 1
ATOM 2429 O O . ALA A 1 306 ? 17.114 -19.922 3.306 1.00 89.81 306 ALA A O 1
ATOM 2430 N N . MET A 1 307 ? 16.996 -18.068 2.051 1.00 90.06 307 MET A N 1
ATOM 2431 C CA . MET A 1 307 ? 17.605 -18.690 0.869 1.00 90.06 307 MET A CA 1
ATOM 2432 C C . MET A 1 307 ? 19.096 -18.991 1.073 1.00 90.06 307 MET A C 1
ATOM 2434 O O . MET A 1 307 ? 19.587 -19.989 0.549 1.00 90.06 307 MET A O 1
ATOM 2438 N N . HIS A 1 308 ? 19.806 -18.157 1.837 1.00 90.06 308 HIS A N 1
ATOM 2439 C CA . HIS A 1 308 ? 21.218 -18.362 2.169 1.00 90.06 308 HIS A CA 1
ATOM 2440 C C . HIS A 1 308 ? 21.436 -19.460 3.209 1.00 90.06 308 HIS A C 1
ATOM 2442 O O . HIS A 1 308 ? 22.366 -20.256 3.065 1.00 90.06 308 HIS A O 1
ATOM 2448 N N . VAL A 1 309 ? 20.567 -19.535 4.218 1.00 90.62 309 VAL A N 1
ATOM 2449 C CA . VAL A 1 309 ? 20.518 -20.629 5.200 1.00 90.62 309 VAL A CA 1
ATOM 2450 C C . VAL A 1 309 ? 20.314 -21.974 4.505 1.00 90.62 309 VAL A C 1
ATOM 2452 O O . VAL A 1 309 ? 20.977 -22.952 4.848 1.00 90.62 309 VAL A O 1
ATOM 2455 N N . GLY A 1 310 ? 19.440 -22.022 3.498 1.00 88.69 310 GLY A N 1
ATOM 2456 C CA . GLY A 1 310 ? 19.130 -23.256 2.787 1.00 88.69 310 GLY A CA 1
ATOM 2457 C C . GLY A 1 310 ? 18.426 -24.262 3.699 1.00 88.69 310 GLY A C 1
ATOM 2458 O O . GLY A 1 310 ? 17.540 -23.900 4.467 1.00 88.69 310 GLY A O 1
ATOM 2459 N N . MET A 1 311 ? 18.798 -25.539 3.609 1.00 89.88 311 MET A N 1
ATOM 2460 C CA . MET A 1 311 ? 18.153 -26.629 4.352 1.00 89.88 311 MET A CA 1
ATOM 2461 C C . MET A 1 311 ? 19.082 -27.164 5.451 1.00 89.88 311 MET A C 1
ATOM 2463 O O . MET A 1 311 ? 19.855 -28.086 5.180 1.00 89.88 311 MET A O 1
ATOM 2467 N N . PRO A 1 312 ? 19.046 -26.624 6.684 1.00 88.31 312 PRO A N 1
ATOM 2468 C CA . PRO A 1 312 ? 20.001 -27.000 7.721 1.00 88.31 312 PRO A CA 1
ATOM 2469 C C . PRO A 1 312 ? 19.803 -28.441 8.213 1.00 88.31 312 PRO A C 1
ATOM 2471 O O . PRO A 1 312 ? 18.686 -28.898 8.486 1.00 88.31 312 PRO A O 1
ATOM 2474 N N . ASP A 1 313 ? 20.914 -29.159 8.380 1.00 85.62 313 ASP A N 1
ATOM 2475 C CA . ASP A 1 313 ? 20.915 -30.525 8.916 1.00 85.62 313 ASP A CA 1
ATOM 2476 C C . ASP A 1 313 ? 20.855 -30.555 10.449 1.00 85.62 313 ASP A C 1
ATOM 2478 O O . ASP A 1 313 ? 20.257 -31.463 11.027 1.00 85.62 313 ASP A O 1
ATOM 2482 N N . SER A 1 314 ? 21.438 -29.551 11.106 1.00 87.75 314 SER A N 1
ATOM 2483 C CA . SER A 1 314 ? 21.520 -29.426 12.563 1.00 87.75 314 SER A CA 1
ATOM 2484 C C . SER A 1 314 ? 21.551 -27.964 12.995 1.00 87.75 314 SER A C 1
ATOM 2486 O O . SER A 1 314 ? 21.980 -27.106 12.225 1.00 87.75 314 SER A O 1
ATOM 2488 N N . PHE A 1 315 ? 21.181 -27.700 14.247 1.00 92.81 315 PHE A N 1
ATOM 2489 C CA . PHE A 1 315 ? 21.243 -26.365 14.843 1.00 92.81 315 PHE A CA 1
ATOM 2490 C C . PHE A 1 315 ? 22.534 -26.189 15.655 1.00 92.81 315 PHE A C 1
ATOM 2492 O O . PHE A 1 315 ? 22.937 -27.128 16.355 1.00 92.81 315 PHE A O 1
ATOM 2499 N N . PRO A 1 316 ? 23.211 -25.033 15.552 1.00 90.25 316 PRO A N 1
ATOM 2500 C CA . PRO A 1 316 ? 24.391 -24.753 16.360 1.00 90.25 316 PRO A CA 1
ATOM 2501 C C . PRO A 1 316 ? 24.013 -24.554 17.837 1.00 90.25 316 PRO A C 1
ATOM 2503 O O . PRO A 1 316 ? 22.876 -24.183 18.130 1.00 90.25 316 PRO A O 1
ATOM 2506 N N . PRO A 1 317 ? 24.948 -24.790 18.777 1.00 91.12 317 PRO A N 1
ATOM 2507 C CA . PRO A 1 317 ? 24.748 -24.411 20.171 1.00 91.12 317 PRO A CA 1
ATOM 2508 C C . PRO A 1 317 ? 24.576 -22.893 20.290 1.00 91.12 317 PRO A C 1
ATOM 2510 O O . PRO A 1 317 ? 25.397 -22.154 19.755 1.00 91.12 317 PRO A O 1
ATOM 2513 N N . LEU A 1 318 ? 23.544 -22.461 21.016 1.00 91.62 318 LEU A N 1
ATOM 2514 C CA . LEU A 1 318 ? 23.303 -21.046 21.311 1.00 91.62 318 LEU A CA 1
ATOM 2515 C C . LEU A 1 318 ? 24.273 -20.538 22.378 1.00 91.62 318 LEU A C 1
ATOM 2517 O O . LEU A 1 318 ? 24.496 -21.223 23.386 1.00 91.62 318 LEU A O 1
ATOM 2521 N N . ASP A 1 319 ? 24.806 -19.338 22.183 1.00 91.00 319 ASP A N 1
ATOM 2522 C CA . ASP A 1 319 ? 25.639 -18.668 23.180 1.00 91.00 319 ASP A CA 1
ATOM 2523 C C . ASP A 1 319 ? 24.831 -17.750 24.126 1.00 91.00 319 ASP A C 1
ATOM 2525 O O . ASP A 1 319 ? 23.597 -17.697 24.108 1.00 91.00 319 ASP A O 1
ATOM 2529 N N . ASP A 1 320 ? 25.521 -17.066 25.043 1.00 88.69 320 ASP A N 1
ATOM 2530 C CA . ASP A 1 320 ? 24.868 -16.195 26.029 1.00 88.69 320 ASP A CA 1
ATOM 2531 C C . ASP A 1 320 ? 24.217 -14.947 25.391 1.00 88.69 320 ASP A C 1
ATOM 2533 O O . ASP A 1 320 ? 23.237 -14.418 25.938 1.00 88.69 320 ASP A O 1
ATOM 2537 N N . ASP A 1 321 ? 24.723 -14.483 24.245 1.00 88.12 321 ASP A N 1
ATOM 2538 C CA . ASP A 1 321 ? 24.192 -13.323 23.524 1.00 88.12 321 ASP A CA 1
ATOM 2539 C C . ASP A 1 321 ? 22.914 -13.709 22.765 1.00 88.12 321 ASP A C 1
ATOM 2541 O O . ASP A 1 321 ? 21.893 -13.020 22.883 1.00 88.12 321 ASP A O 1
ATOM 2545 N N . ASP A 1 322 ? 22.914 -14.875 22.118 1.00 89.31 322 ASP A N 1
ATOM 2546 C CA . ASP A 1 322 ? 21.748 -15.503 21.491 1.00 89.31 322 ASP A CA 1
ATOM 2547 C C . ASP A 1 322 ? 20.582 -15.657 22.478 1.00 89.31 322 ASP A C 1
ATOM 2549 O O . ASP A 1 322 ? 19.453 -15.201 22.250 1.00 89.31 322 ASP A O 1
ATOM 2553 N N . LEU A 1 323 ? 20.864 -16.244 23.646 1.00 87.25 323 LEU A N 1
ATOM 2554 C CA . LEU A 1 323 ? 19.880 -16.423 24.716 1.00 87.25 323 LEU A CA 1
ATOM 2555 C C . LEU A 1 323 ? 19.381 -15.082 25.268 1.00 87.25 323 LEU A C 1
ATOM 2557 O O . LEU A 1 323 ? 18.228 -14.962 25.698 1.00 87.25 323 LEU A O 1
ATOM 2561 N N . THR A 1 324 ? 20.230 -14.056 25.266 1.00 86.00 324 THR A N 1
ATOM 2562 C CA . THR A 1 324 ? 19.847 -12.702 25.668 1.00 86.00 324 THR A CA 1
ATOM 2563 C C . THR A 1 324 ? 18.906 -12.061 24.648 1.00 86.00 324 THR A C 1
ATOM 2565 O O . THR A 1 324 ? 17.932 -11.419 25.051 1.00 86.00 324 THR A O 1
ATOM 2568 N N . ASN A 1 325 ? 19.142 -12.251 23.350 1.00 80.75 325 ASN A N 1
ATOM 2569 C CA . ASN A 1 325 ? 18.268 -11.756 22.284 1.00 80.75 325 ASN A CA 1
ATOM 2570 C C . ASN A 1 325 ? 16.896 -12.441 22.308 1.00 80.75 325 ASN A C 1
ATOM 2572 O O . ASN A 1 325 ? 15.871 -11.756 22.261 1.00 80.75 325 ASN A O 1
ATOM 2576 N N . LEU A 1 326 ? 16.860 -13.758 22.527 1.00 84.06 326 LEU A N 1
ATOM 2577 C CA . LEU A 1 326 ? 15.621 -14.506 22.770 1.00 84.06 326 LEU A CA 1
ATOM 2578 C C . LEU A 1 326 ? 14.823 -13.942 23.952 1.00 84.06 326 LEU A C 1
ATOM 2580 O O . LEU A 1 326 ? 13.628 -13.677 23.831 1.00 84.06 326 LEU A O 1
ATOM 2584 N N . ARG A 1 327 ? 15.482 -13.667 25.086 1.00 83.62 327 ARG A N 1
ATOM 2585 C CA . ARG A 1 327 ? 14.830 -13.057 26.265 1.00 83.62 327 ARG A CA 1
ATOM 2586 C C . ARG A 1 327 ? 14.299 -11.647 26.005 1.00 83.62 327 ARG A C 1
ATOM 2588 O O . ARG A 1 327 ? 13.357 -11.228 26.675 1.00 83.62 327 ARG A O 1
ATOM 2595 N N . LYS A 1 328 ? 14.894 -10.913 25.062 1.00 82.25 328 LYS A N 1
ATOM 2596 C CA . LYS A 1 328 ? 14.426 -9.587 24.625 1.00 82.25 328 LYS A CA 1
ATOM 2597 C C . LYS A 1 328 ? 13.249 -9.661 23.643 1.00 82.25 328 LYS A C 1
ATOM 2599 O O . LYS A 1 328 ? 12.701 -8.614 23.311 1.00 82.25 328 LYS A O 1
ATOM 2604 N N . GLY A 1 329 ? 12.839 -10.860 23.223 1.00 78.88 329 GLY A N 1
ATOM 2605 C CA . GLY A 1 329 ? 11.680 -11.070 22.358 1.00 78.88 329 GLY A CA 1
ATOM 2606 C C . GLY A 1 329 ? 11.961 -10.821 20.878 1.00 78.88 329 GLY A C 1
ATOM 2607 O O . GLY A 1 329 ? 11.099 -10.280 20.187 1.00 78.88 329 GLY A O 1
ATOM 2608 N N . ILE A 1 330 ? 13.158 -11.178 20.395 1.00 79.94 330 ILE A N 1
ATOM 2609 C CA . ILE A 1 330 ? 13.421 -11.250 18.951 1.00 79.94 330 ILE A CA 1
ATOM 2610 C C . ILE A 1 330 ? 12.406 -12.177 18.266 1.00 79.94 330 ILE A C 1
ATOM 2612 O O . ILE A 1 330 ? 11.943 -13.160 18.848 1.00 79.94 330 ILE A O 1
ATOM 2616 N N . GLU A 1 331 ? 12.034 -11.841 17.033 1.00 83.62 331 GLU A N 1
ATOM 2617 C CA . GLU A 1 331 ? 11.162 -12.687 16.221 1.00 83.62 331 GLU A CA 1
ATOM 2618 C C . GLU A 1 331 ? 11.892 -14.008 15.911 1.00 83.62 331 GLU A C 1
ATOM 2620 O O . GLU A 1 331 ? 13.065 -14.000 15.539 1.00 83.62 331 GLU A O 1
ATOM 2625 N N . LEU A 1 332 ? 11.226 -15.144 16.136 1.00 86.75 332 LEU A N 1
ATOM 2626 C CA . LEU A 1 332 ? 11.877 -16.458 16.155 1.00 86.75 332 LEU A CA 1
ATOM 2627 C C . LEU A 1 332 ? 12.395 -16.889 14.783 1.00 86.75 332 LEU A C 1
ATOM 2629 O O . LEU A 1 332 ? 13.421 -17.563 14.719 1.00 86.75 332 LEU A O 1
ATOM 2633 N N . PHE A 1 333 ? 11.718 -16.520 13.697 1.00 87.69 333 PHE A N 1
ATOM 2634 C CA . PHE A 1 333 ? 12.182 -16.842 12.353 1.00 87.69 333 PHE A CA 1
ATOM 2635 C C . PHE A 1 333 ? 13.374 -15.969 11.945 1.00 87.69 333 PHE A C 1
ATOM 2637 O O . PHE A 1 333 ? 14.320 -16.469 11.343 1.00 87.69 333 PHE A O 1
ATOM 2644 N N . VAL A 1 334 ? 13.378 -14.689 12.325 1.00 85.75 334 VAL A N 1
ATOM 2645 C CA . VAL A 1 334 ? 14.557 -13.816 12.189 1.00 85.75 334 VAL A CA 1
ATOM 2646 C C . VAL A 1 334 ? 15.736 -14.400 12.966 1.00 85.75 334 VAL A C 1
ATOM 2648 O O . VAL A 1 334 ? 16.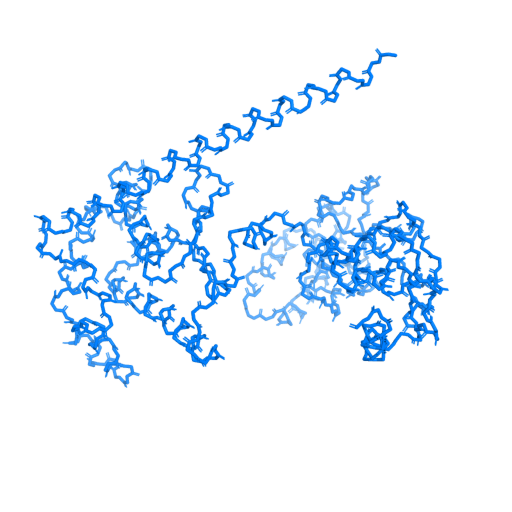830 -14.518 12.428 1.00 85.75 334 VAL A O 1
ATOM 2651 N N . PHE A 1 335 ? 15.500 -14.850 14.198 1.00 89.00 335 PHE A N 1
ATOM 2652 C CA . PHE A 1 335 ? 16.531 -15.497 15.003 1.00 89.00 335 PHE A CA 1
ATOM 2653 C C . PHE A 1 335 ? 17.031 -16.804 14.368 1.00 89.00 335 PHE A C 1
ATOM 2655 O O . PHE A 1 335 ? 18.233 -17.040 14.325 1.00 89.00 335 PHE A O 1
ATOM 2662 N N . PHE A 1 336 ? 16.133 -17.623 13.807 1.00 90.94 336 PHE A N 1
ATOM 2663 C CA . PHE A 1 336 ? 16.484 -18.833 13.054 1.00 90.94 336 PHE A CA 1
ATOM 2664 C C . PHE A 1 336 ? 17.448 -18.535 11.902 1.00 90.94 336 PHE A C 1
ATOM 2666 O O . PHE A 1 336 ? 18.448 -19.236 11.761 1.00 90.94 336 PHE A O 1
ATOM 2673 N N . VAL A 1 337 ? 17.176 -17.506 11.090 1.00 90.06 337 VAL A N 1
ATOM 2674 C CA . VAL A 1 337 ? 18.063 -17.173 9.964 1.00 90.06 337 VAL A CA 1
ATOM 2675 C C . VAL A 1 337 ? 19.359 -16.485 10.392 1.00 90.06 337 VAL A C 1
ATOM 2677 O O . VAL A 1 337 ? 20.333 -16.554 9.655 1.00 90.06 337 VAL A O 1
ATOM 2680 N N . GLU A 1 338 ? 19.392 -15.857 11.568 1.00 86.88 338 GLU A N 1
ATOM 2681 C CA . GLU A 1 338 ? 20.579 -15.183 12.106 1.00 86.88 338 GLU A CA 1
ATOM 2682 C C . GLU A 1 338 ? 21.596 -16.171 12.697 1.00 86.88 338 GLU A C 1
ATOM 2684 O O . GLU A 1 338 ? 22.793 -16.053 12.439 1.00 86.88 338 GLU A O 1
ATOM 2689 N N . VAL A 1 339 ? 21.139 -17.166 13.467 1.00 88.81 339 VAL A N 1
ATOM 2690 C CA . VAL A 1 339 ? 22.056 -18.085 14.168 1.00 88.81 339 VAL A CA 1
ATOM 2691 C C . VAL A 1 339 ? 22.489 -19.273 13.320 1.00 88.81 339 VAL A C 1
ATOM 2693 O O . VAL A 1 339 ? 23.528 -19.880 13.584 1.00 88.81 339 VAL A O 1
ATOM 2696 N N . ILE A 1 340 ? 21.697 -19.661 12.317 1.00 90.81 340 ILE A N 1
ATOM 2697 C CA . ILE A 1 340 ? 22.010 -20.839 11.510 1.00 90.81 340 ILE A CA 1
ATOM 2698 C C . ILE A 1 340 ? 23.054 -20.486 10.445 1.00 90.81 340 ILE A C 1
ATOM 2700 O O . ILE A 1 340 ? 22.841 -19.568 9.655 1.00 90.81 340 ILE A O 1
ATOM 2704 N N . PRO A 1 341 ? 24.158 -21.254 10.342 1.00 88.31 341 PRO A N 1
ATOM 2705 C CA . PRO A 1 341 ? 25.178 -21.004 9.335 1.00 88.31 341 PRO A CA 1
ATOM 2706 C C . PRO A 1 341 ? 24.613 -21.045 7.913 1.00 88.31 341 PRO A C 1
ATOM 2708 O O . PRO A 1 341 ? 23.981 -22.025 7.511 1.00 88.31 341 PRO A O 1
ATOM 2711 N N . HIS A 1 342 ? 24.908 -20.009 7.129 1.00 89.81 342 HIS A N 1
ATOM 2712 C CA . HIS A 1 342 ? 24.522 -19.948 5.725 1.00 89.81 342 HIS A CA 1
ATOM 2713 C C . HIS A 1 342 ? 25.213 -21.052 4.907 1.00 89.81 342 HIS A C 1
ATOM 2715 O O . HIS A 1 342 ? 26.441 -21.165 4.895 1.00 89.81 342 HIS A O 1
ATOM 2721 N N . GLN A 1 343 ? 24.428 -21.840 4.169 1.00 89.50 343 GLN A N 1
ATOM 2722 C CA . GLN A 1 343 ? 24.929 -22.796 3.175 1.00 89.50 343 GLN A CA 1
ATOM 2723 C C . GLN A 1 343 ? 25.473 -22.094 1.926 1.00 89.50 343 GLN A C 1
ATOM 2725 O O . GLN A 1 343 ? 26.360 -22.619 1.248 1.00 89.50 343 GLN A O 1
ATOM 2730 N N . HIS A 1 344 ? 24.962 -20.899 1.631 1.00 87.31 344 HIS A N 1
ATOM 2731 C CA . HIS A 1 344 ? 25.371 -20.089 0.491 1.00 87.31 344 HIS A CA 1
ATOM 2732 C C . HIS A 1 344 ? 25.913 -18.737 0.953 1.00 87.31 344 HIS A C 1
ATOM 2734 O O . HIS A 1 344 ? 25.300 -18.064 1.775 1.00 87.31 344 HIS A O 1
ATOM 2740 N N . GLN A 1 345 ? 27.043 -18.307 0.388 1.00 82.94 345 GLN A N 1
ATOM 2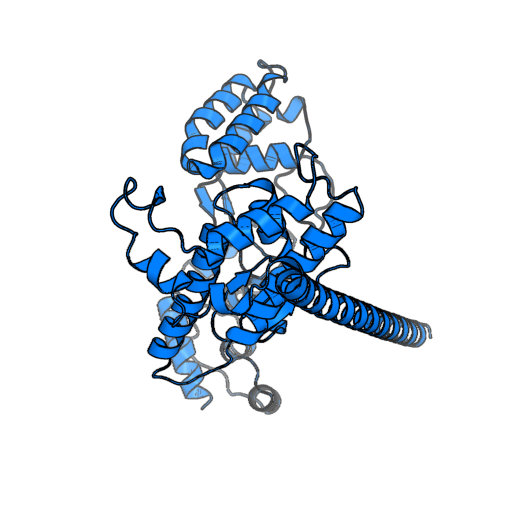741 C CA . GLN A 1 345 ? 27.696 -17.049 0.756 1.00 82.94 345 GLN A CA 1
ATOM 2742 C C . GLN A 1 345 ? 26.766 -15.845 0.538 1.00 82.94 345 GLN A C 1
ATOM 2744 O O . GLN A 1 345 ? 26.306 -15.621 -0.583 1.00 82.94 345 GLN A O 1
ATOM 2749 N N . ALA A 1 346 ? 26.519 -15.089 1.607 1.00 81.88 346 ALA A N 1
ATOM 2750 C CA . ALA A 1 346 ? 25.867 -13.784 1.568 1.00 81.88 346 ALA A CA 1
ATOM 2751 C C . ALA A 1 346 ? 26.931 -12.678 1.505 1.00 81.88 346 ALA A C 1
ATOM 2753 O O . ALA A 1 346 ? 28.036 -12.850 2.027 1.00 81.88 346 ALA A O 1
ATOM 2754 N N . ASP A 1 347 ? 26.613 -11.578 0.828 1.00 81.56 347 ASP A N 1
ATOM 2755 C CA . ASP A 1 347 ? 27.389 -10.339 0.876 1.00 81.56 347 ASP A CA 1
ATOM 2756 C C . ASP A 1 347 ? 26.687 -9.351 1.809 1.00 81.56 347 ASP A C 1
ATOM 2758 O O . ASP A 1 347 ? 25.679 -8.758 1.428 1.00 81.56 347 ASP A O 1
ATOM 2762 N N . ASP A 1 348 ? 27.207 -9.194 3.026 1.00 73.19 348 ASP A N 1
ATOM 2763 C CA . ASP A 1 348 ? 26.572 -8.410 4.095 1.00 73.19 348 ASP A CA 1
ATOM 2764 C C . ASP A 1 348 ? 26.408 -6.913 3.740 1.00 73.19 348 ASP A C 1
ATOM 2766 O O . ASP A 1 348 ? 25.630 -6.203 4.378 1.00 73.19 348 ASP A O 1
ATOM 2770 N N . GLU A 1 349 ? 27.107 -6.422 2.706 1.00 78.69 349 GLU A N 1
ATOM 2771 C CA . GLU A 1 349 ? 26.972 -5.055 2.171 1.00 78.69 349 GLU A CA 1
ATOM 2772 C C . GLU A 1 349 ? 26.171 -4.994 0.852 1.00 78.69 349 GLU A C 1
ATOM 2774 O O . GLU A 1 349 ? 26.050 -3.935 0.230 1.00 78.69 349 GLU A O 1
ATOM 2779 N N . GLY A 1 350 ? 25.609 -6.122 0.415 1.00 80.25 350 GLY A N 1
ATOM 2780 C CA . GLY A 1 350 ? 24.870 -6.263 -0.833 1.00 80.25 350 GLY A CA 1
ATOM 2781 C C . GLY A 1 350 ? 23.460 -5.659 -0.819 1.00 80.25 350 GLY A C 1
ATOM 2782 O O . GLY A 1 350 ? 22.891 -5.286 0.209 1.00 80.25 350 GLY A O 1
ATOM 2783 N N . PHE A 1 351 ? 22.830 -5.603 -1.994 1.00 83.81 351 PHE A N 1
ATOM 2784 C CA . PHE A 1 351 ? 21.419 -5.231 -2.117 1.00 83.81 351 PHE A CA 1
ATOM 2785 C C . PHE A 1 351 ? 20.531 -6.235 -1.369 1.00 83.81 351 PHE A C 1
ATOM 2787 O O . PHE A 1 351 ? 20.745 -7.445 -1.458 1.00 83.81 351 PHE A O 1
ATOM 2794 N N . LEU A 1 352 ? 19.540 -5.729 -0.623 1.00 82.75 352 LEU A N 1
ATOM 2795 C CA . LEU A 1 352 ? 18.735 -6.526 0.317 1.00 82.75 352 LEU A CA 1
ATOM 2796 C C . LEU A 1 352 ? 19.609 -7.344 1.291 1.00 82.75 352 LEU A C 1
ATOM 2798 O O . LEU A 1 352 ? 19.288 -8.488 1.611 1.00 82.75 352 LEU A O 1
ATOM 2802 N N . GLY A 1 353 ? 20.734 -6.759 1.719 1.00 79.00 353 GLY A N 1
ATOM 2803 C CA . GLY A 1 353 ? 21.614 -7.281 2.767 1.00 79.00 353 GLY A CA 1
ATOM 2804 C C . GLY A 1 353 ? 22.419 -8.524 2.392 1.00 79.00 353 GLY A C 1
ATOM 2805 O O . GLY A 1 353 ? 22.974 -9.162 3.277 1.00 79.00 353 GLY A O 1
ATOM 2806 N N . SER A 1 354 ? 22.421 -8.932 1.119 1.00 84.38 354 SER A N 1
ATOM 2807 C CA . SER A 1 354 ? 23.050 -10.204 0.723 1.00 84.38 354 SER A CA 1
ATOM 2808 C C . SER A 1 354 ? 23.412 -10.334 -0.757 1.00 84.38 354 SER A C 1
ATOM 2810 O O . SER A 1 354 ? 24.313 -11.108 -1.081 1.00 84.38 354 SER A O 1
ATOM 2812 N N . ILE A 1 355 ? 22.736 -9.613 -1.666 1.00 88.06 355 ILE A N 1
ATOM 2813 C CA . ILE A 1 355 ? 22.934 -9.754 -3.115 1.00 88.06 355 ILE A CA 1
ATOM 2814 C C . ILE A 1 355 ? 24.105 -8.866 -3.564 1.00 88.06 355 ILE A C 1
ATOM 2816 O O . ILE A 1 355 ? 23.974 -7.637 -3.533 1.00 88.06 355 ILE A O 1
ATOM 2820 N N . PRO A 1 356 ? 25.217 -9.437 -4.057 1.00 88.38 356 PRO A N 1
ATOM 2821 C CA . PRO A 1 356 ? 26.385 -8.654 -4.431 1.00 88.38 356 PRO A CA 1
ATOM 2822 C C . PRO A 1 356 ? 26.083 -7.677 -5.567 1.00 88.38 356 PRO A C 1
ATOM 2824 O O . PRO A 1 356 ? 25.354 -7.998 -6.511 1.00 88.38 356 PRO A O 1
ATOM 2827 N N . HIS A 1 357 ? 26.700 -6.496 -5.528 1.00 85.44 357 HIS A N 1
ATOM 2828 C CA . HIS A 1 357 ? 26.492 -5.463 -6.548 1.00 85.44 357 HIS A CA 1
ATOM 2829 C C . HIS A 1 357 ? 26.875 -5.905 -7.969 1.00 85.44 357 HIS A C 1
ATOM 2831 O O . HIS A 1 357 ? 26.292 -5.412 -8.933 1.00 85.44 357 HIS A O 1
ATOM 2837 N N . ASP A 1 358 ? 27.815 -6.842 -8.119 1.00 88.44 358 ASP A N 1
ATOM 2838 C CA . ASP A 1 358 ? 28.218 -7.386 -9.423 1.00 88.44 358 ASP A CA 1
ATOM 2839 C C . ASP A 1 358 ? 27.177 -8.346 -10.039 1.00 88.44 358 ASP A C 1
ATOM 2841 O O . ASP A 1 358 ? 27.261 -8.671 -11.224 1.00 88.44 358 ASP A O 1
ATOM 2845 N N . GLN A 1 359 ? 26.166 -8.751 -9.261 1.00 90.25 359 GLN A N 1
ATOM 2846 C CA . GLN A 1 359 ? 24.999 -9.511 -9.720 1.00 90.25 359 GLN A CA 1
ATOM 2847 C C . GLN A 1 359 ? 23.816 -8.614 -10.092 1.00 90.25 359 GLN A C 1
ATOM 2849 O O . GLN A 1 359 ? 22.763 -9.123 -10.488 1.00 90.25 359 GLN A O 1
ATOM 2854 N N . LEU A 1 360 ? 23.964 -7.295 -9.961 1.00 88.19 360 LEU A N 1
ATOM 2855 C CA . LEU A 1 360 ? 22.919 -6.322 -10.244 1.00 88.19 360 LEU A CA 1
ATOM 2856 C C . LEU A 1 360 ? 23.177 -5.630 -11.579 1.00 88.19 360 LEU A C 1
ATOM 2858 O O . LEU A 1 360 ? 24.302 -5.315 -11.960 1.00 88.19 360 LEU A O 1
ATOM 2862 N N . SER A 1 361 ? 22.096 -5.353 -12.290 1.00 87.31 361 SER A N 1
ATOM 2863 C CA . SER A 1 361 ? 22.106 -4.587 -13.529 1.00 87.31 361 SER A CA 1
ATOM 2864 C C . SER A 1 361 ? 20.849 -3.732 -13.629 1.00 87.31 361 SER A C 1
ATOM 2866 O O . SER A 1 361 ? 19.934 -3.833 -12.810 1.00 87.31 361 SER A O 1
ATOM 2868 N N . THR A 1 362 ? 20.811 -2.863 -14.633 1.00 85.81 362 THR A N 1
ATOM 2869 C CA . THR A 1 362 ? 19.653 -2.027 -14.938 1.00 85.81 362 THR A CA 1
ATOM 2870 C C . THR A 1 362 ? 19.095 -2.392 -16.308 1.00 85.81 362 THR A C 1
ATOM 2872 O O . THR A 1 362 ? 19.879 -2.667 -17.222 1.00 85.81 362 THR A O 1
ATOM 2875 N N . PRO A 1 363 ? 17.763 -2.402 -16.483 1.00 85.50 363 PRO A N 1
ATOM 2876 C CA . PRO A 1 363 ? 17.171 -2.590 -17.797 1.00 85.50 363 PRO A CA 1
ATOM 2877 C C . PRO A 1 363 ? 17.166 -1.286 -18.612 1.00 85.50 363 PRO A C 1
ATOM 2879 O O . PRO A 1 363 ? 16.859 -1.320 -19.804 1.00 85.50 363 PRO A O 1
ATOM 2882 N N . TYR A 1 364 ? 17.492 -0.143 -17.996 1.00 84.81 364 TYR A N 1
ATOM 2883 C CA . TYR A 1 364 ? 17.482 1.150 -18.665 1.00 84.81 364 TYR A CA 1
ATOM 2884 C C . TYR A 1 364 ? 18.748 1.355 -19.504 1.00 84.81 364 TYR A C 1
ATOM 2886 O O . TYR A 1 364 ? 19.860 1.000 -19.113 1.00 84.81 364 TYR A O 1
ATOM 2894 N N . ALA A 1 365 ? 18.581 1.957 -20.680 1.00 75.69 365 ALA A N 1
ATOM 2895 C CA . ALA A 1 365 ? 19.692 2.272 -21.577 1.00 75.69 365 ALA A CA 1
ATOM 2896 C C . ALA A 1 365 ? 20.418 3.576 -21.199 1.00 75.69 365 ALA A C 1
ATOM 2898 O O . ALA A 1 365 ? 21.496 3.867 -21.732 1.00 75.69 365 ALA A O 1
ATOM 2899 N N . ASP A 1 366 ? 19.833 4.383 -20.309 1.00 70.62 366 ASP A N 1
ATOM 2900 C CA . ASP A 1 366 ? 20.478 5.585 -19.818 1.00 70.62 366 ASP A CA 1
ATOM 2901 C C . ASP A 1 366 ? 21.594 5.176 -18.852 1.00 70.62 366 ASP A C 1
ATOM 2903 O O . ASP A 1 366 ? 21.386 4.490 -17.862 1.00 70.62 366 ASP A O 1
ATOM 2907 N N . ARG A 1 367 ? 22.838 5.558 -19.156 1.00 63.31 367 ARG A N 1
ATOM 2908 C CA . ARG A 1 367 ? 24.041 5.192 -18.375 1.00 63.31 367 ARG A CA 1
ATOM 2909 C C . ARG A 1 367 ? 24.089 5.841 -16.980 1.00 63.31 367 ARG A C 1
ATOM 2911 O O . ARG A 1 367 ? 25.169 6.041 -16.429 1.00 63.31 367 ARG A O 1
ATOM 2918 N N . ASN A 1 368 ? 22.938 6.240 -16.458 1.00 67.75 368 ASN A N 1
ATOM 2919 C CA . ASN A 1 368 ? 22.766 6.795 -15.136 1.00 67.75 368 ASN A CA 1
ATOM 2920 C C . ASN A 1 368 ? 22.978 5.691 -14.101 1.00 67.75 368 ASN A C 1
ATOM 2922 O O . ASN A 1 368 ? 22.543 4.553 -14.278 1.00 67.75 368 ASN A O 1
ATOM 2926 N N . THR A 1 369 ? 23.663 6.036 -13.017 1.00 62.50 369 THR A N 1
ATOM 2927 C CA . THR A 1 369 ? 23.858 5.126 -11.893 1.00 62.50 369 THR A CA 1
ATOM 2928 C C . THR A 1 369 ? 22.498 4.774 -11.297 1.00 62.50 369 THR A C 1
ATOM 2930 O O . THR A 1 369 ? 21.706 5.671 -11.016 1.00 62.50 369 THR A O 1
ATOM 2933 N N . LEU A 1 370 ? 22.235 3.480 -11.106 1.00 62.84 370 LEU A N 1
ATOM 2934 C CA . LEU A 1 370 ? 21.081 3.015 -10.341 1.00 62.84 370 LEU A CA 1
ATOM 2935 C C . LEU A 1 370 ? 21.129 3.616 -8.936 1.00 62.84 370 LEU A C 1
ATOM 2937 O O . LEU A 1 370 ? 22.105 3.421 -8.210 1.00 62.84 370 LEU A O 1
ATOM 2941 N N . GLU A 1 371 ? 20.063 4.303 -8.541 1.00 60.50 371 GLU A N 1
ATOM 2942 C CA . GLU A 1 371 ? 19.889 4.751 -7.164 1.00 60.50 371 GLU A CA 1
ATOM 2943 C C . GLU A 1 371 ? 18.939 3.785 -6.453 1.00 60.50 371 GLU A C 1
ATOM 2945 O O . GLU A 1 371 ? 17.713 3.860 -6.569 1.00 60.50 371 GLU A O 1
ATOM 2950 N N . ILE A 1 372 ? 19.534 2.840 -5.721 1.00 60.38 372 ILE A N 1
ATOM 2951 C CA . ILE A 1 372 ? 18.811 1.844 -4.927 1.00 60.38 372 ILE A CA 1
ATOM 2952 C C . ILE A 1 372 ? 17.825 2.553 -3.984 1.00 60.38 372 ILE A C 1
ATOM 2954 O O . ILE A 1 372 ? 18.194 3.481 -3.266 1.00 60.38 372 ILE A O 1
ATOM 2958 N N . GLY A 1 373 ? 16.564 2.110 -3.989 1.00 56.53 373 GLY A N 1
ATOM 2959 C CA . GLY A 1 373 ? 15.515 2.632 -3.106 1.00 56.53 373 GLY A CA 1
ATOM 2960 C C . GLY A 1 373 ? 14.727 3.833 -3.644 1.00 56.53 373 GLY A C 1
ATOM 2961 O O . GLY A 1 373 ? 13.822 4.299 -2.958 1.00 56.53 373 GLY A O 1
ATOM 2962 N N . LYS A 1 374 ? 15.005 4.315 -4.865 1.00 63.38 374 LYS A N 1
ATOM 2963 C CA . LYS A 1 374 ? 14.229 5.399 -5.507 1.00 63.38 374 LYS A CA 1
ATOM 2964 C C . LYS A 1 374 ? 13.116 4.933 -6.455 1.00 63.38 374 LYS A C 1
ATOM 2966 O O . LYS A 1 374 ? 12.524 5.756 -7.144 1.00 63.38 374 LYS A O 1
ATOM 2971 N N . GLY A 1 375 ? 12.816 3.633 -6.472 1.00 64.31 375 GLY A N 1
ATOM 2972 C CA . GLY A 1 375 ? 11.780 3.042 -7.330 1.00 64.31 375 GLY A CA 1
ATOM 2973 C C . GLY A 1 375 ? 12.271 2.574 -8.704 1.00 64.31 375 GLY A C 1
ATOM 2974 O O . GLY A 1 375 ? 11.479 2.027 -9.463 1.00 64.31 375 GLY A O 1
ATOM 2975 N N . ASP A 1 376 ? 13.563 2.731 -9.003 1.00 77.50 376 ASP A N 1
ATOM 2976 C CA . ASP A 1 376 ? 14.183 2.177 -10.208 1.00 77.50 376 ASP A CA 1
ATOM 2977 C C . ASP A 1 376 ? 14.167 0.638 -10.193 1.00 77.50 376 ASP A C 1
ATOM 2979 O O . ASP A 1 376 ? 14.385 -0.005 -9.160 1.00 77.50 376 ASP A O 1
ATOM 2983 N N . TRP A 1 377 ? 13.970 0.033 -11.365 1.00 86.12 377 TRP A N 1
ATOM 2984 C CA . TRP A 1 377 ? 14.047 -1.413 -11.538 1.00 86.12 377 TRP A CA 1
ATOM 2985 C C . TRP A 1 377 ? 15.490 -1.894 -11.428 1.00 86.12 377 TRP A C 1
ATOM 2987 O O . TRP A 1 377 ? 16.369 -1.503 -12.201 1.00 86.12 377 TRP A O 1
ATOM 2997 N N . VAL A 1 378 ? 15.704 -2.822 -10.500 1.00 87.88 378 VAL A N 1
ATOM 2998 C CA . VAL A 1 378 ? 16.970 -3.529 -10.322 1.00 87.88 378 VAL A CA 1
ATOM 2999 C C . VAL A 1 378 ? 16.825 -4.931 -10.903 1.00 87.88 378 VAL A C 1
ATOM 3001 O O . VAL A 1 378 ? 15.982 -5.715 -10.468 1.00 87.88 378 VAL A O 1
ATOM 3004 N N . VAL A 1 379 ? 17.644 -5.255 -11.902 1.00 89.69 379 VAL A N 1
ATOM 3005 C CA . VAL A 1 379 ? 17.684 -6.589 -12.508 1.00 89.69 379 VAL A CA 1
ATOM 3006 C C . VAL A 1 379 ? 18.747 -7.408 -11.802 1.00 89.69 379 VAL A C 1
ATOM 3008 O O . VAL A 1 379 ? 19.933 -7.091 -11.874 1.00 89.69 379 VAL A O 1
ATOM 3011 N N . VAL A 1 380 ? 18.319 -8.482 -11.147 1.00 89.75 380 VAL A N 1
ATOM 3012 C CA . VAL A 1 380 ? 19.220 -9.419 -10.474 1.00 89.75 380 VAL A CA 1
ATOM 3013 C C . VAL A 1 380 ? 19.546 -10.583 -11.402 1.00 89.75 380 VAL A C 1
ATOM 3015 O O . VAL A 1 380 ? 18.652 -11.128 -12.052 1.00 89.75 380 VAL A O 1
ATOM 3018 N N . ASN A 1 381 ? 20.818 -10.980 -11.458 1.00 90.25 381 ASN A N 1
ATOM 3019 C CA . ASN A 1 381 ? 21.276 -12.133 -12.225 1.00 90.25 381 ASN A CA 1
ATOM 3020 C C . ASN A 1 381 ? 20.628 -13.433 -11.703 1.00 90.25 381 ASN A C 1
ATOM 3022 O O . ASN A 1 381 ? 20.966 -13.885 -10.607 1.00 90.25 381 ASN A O 1
ATOM 3026 N N . PRO A 1 382 ? 19.762 -14.113 -12.478 1.00 88.69 382 PRO A N 1
ATOM 3027 C CA . PRO A 1 382 ? 19.096 -15.328 -12.007 1.00 88.69 382 PRO A CA 1
ATOM 3028 C C . PRO A 1 382 ? 20.064 -16.481 -11.714 1.00 88.69 382 PRO A C 1
ATOM 3030 O O . PRO A 1 382 ? 19.760 -17.352 -10.899 1.00 88.69 382 PRO A O 1
ATOM 3033 N N . ALA A 1 383 ? 21.239 -16.497 -12.357 1.00 90.06 383 ALA A N 1
ATOM 3034 C CA . ALA A 1 383 ? 22.247 -17.528 -12.130 1.00 90.06 383 ALA A CA 1
ATOM 3035 C C . ALA A 1 383 ? 22.823 -17.487 -10.705 1.00 90.06 383 ALA A C 1
ATOM 3037 O O . ALA A 1 383 ? 23.250 -18.527 -10.207 1.00 90.06 383 ALA A O 1
ATOM 3038 N N . TYR A 1 384 ? 22.786 -16.324 -10.044 1.00 88.69 384 TYR A N 1
ATOM 3039 C CA . TYR A 1 384 ? 23.197 -16.172 -8.649 1.00 88.69 384 TYR A CA 1
ATOM 3040 C C . TYR A 1 384 ? 22.300 -16.977 -7.698 1.00 88.69 384 TYR A C 1
ATOM 3042 O O . TYR A 1 384 ? 22.795 -17.678 -6.820 1.00 88.69 384 TYR A O 1
ATOM 3050 N N . PHE A 1 385 ? 20.983 -16.953 -7.926 1.00 88.25 385 PHE A N 1
ATOM 3051 C CA . PHE A 1 385 ? 20.009 -17.663 -7.090 1.00 88.25 385 PHE A CA 1
ATOM 3052 C C . PHE A 1 385 ? 19.826 -19.134 -7.455 1.00 88.25 385 PHE A C 1
ATOM 3054 O O . PHE A 1 385 ? 19.337 -19.909 -6.637 1.00 88.25 385 PHE A O 1
ATOM 3061 N N . ALA A 1 386 ? 20.197 -19.537 -8.671 1.00 90.00 386 ALA A N 1
ATOM 3062 C CA . ALA A 1 386 ? 20.043 -20.910 -9.141 1.00 90.00 386 ALA A CA 1
ATOM 3063 C C . ALA A 1 386 ? 20.557 -21.986 -8.155 1.00 90.00 386 ALA A C 1
ATOM 3065 O O . ALA A 1 386 ? 19.809 -22.934 -7.917 1.00 90.00 386 ALA A O 1
ATOM 3066 N N . PRO A 1 387 ? 21.766 -21.885 -7.557 1.00 88.81 387 PRO A N 1
ATOM 3067 C CA . PRO A 1 387 ? 22.219 -22.870 -6.575 1.00 88.81 387 PRO A CA 1
ATOM 3068 C C . PRO A 1 387 ? 21.380 -22.870 -5.291 1.00 88.81 387 PRO A C 1
ATOM 3070 O O . PRO A 1 387 ? 21.084 -23.947 -4.790 1.00 88.81 387 PRO A O 1
ATOM 3073 N N . MET A 1 388 ? 20.954 -21.700 -4.804 1.00 89.31 388 MET A N 1
ATOM 3074 C CA . MET A 1 388 ? 20.157 -21.572 -3.575 1.00 89.31 388 MET A CA 1
ATOM 3075 C C . MET A 1 388 ? 18.766 -22.180 -3.752 1.00 89.31 388 MET A C 1
ATOM 3077 O O . MET A 1 388 ? 18.266 -22.902 -2.901 1.00 89.31 388 MET A O 1
ATOM 3081 N N . LEU A 1 389 ? 18.139 -21.917 -4.899 1.00 87.69 389 LEU A N 1
ATOM 3082 C CA . LEU A 1 389 ? 16.771 -22.345 -5.184 1.00 87.69 389 LEU A CA 1
ATOM 3083 C C . LEU A 1 389 ? 16.663 -23.808 -5.621 1.00 87.69 389 LEU A C 1
ATOM 3085 O O . LEU A 1 389 ? 15.566 -24.358 -5.614 1.00 87.69 389 LEU A O 1
ATOM 3089 N N . LYS A 1 390 ? 17.768 -24.436 -6.038 1.00 86.25 390 LYS A N 1
ATOM 3090 C CA . LYS A 1 390 ? 17.759 -25.813 -6.547 1.00 86.25 390 LYS A CA 1
ATOM 3091 C C . LYS A 1 390 ? 17.341 -26.822 -5.478 1.00 86.25 390 LYS A C 1
ATOM 3093 O O . LYS A 1 390 ? 16.587 -27.743 -5.784 1.00 86.25 390 LYS A O 1
ATOM 3098 N N . ASP A 1 391 ? 17.843 -26.633 -4.262 1.00 77.19 391 ASP A N 1
ATOM 3099 C CA . ASP A 1 391 ? 17.650 -27.558 -3.143 1.00 77.19 391 ASP A CA 1
ATOM 3100 C C . ASP A 1 391 ? 16.666 -27.002 -2.091 1.00 77.19 391 ASP A C 1
ATOM 3102 O O . ASP A 1 391 ? 16.302 -27.702 -1.143 1.00 77.19 391 ASP A O 1
ATOM 3106 N N . LEU A 1 392 ? 16.193 -25.762 -2.279 1.00 84.44 392 LEU A N 1
ATOM 3107 C CA . LEU A 1 392 ? 15.234 -25.106 -1.396 1.00 84.44 392 LEU A CA 1
ATOM 3108 C C . LEU A 1 392 ? 13.828 -25.693 -1.565 1.00 84.44 392 LEU A C 1
ATOM 3110 O O . LEU A 1 392 ? 13.204 -25.600 -2.623 1.00 84.44 392 LEU A O 1
ATOM 3114 N N . ASP A 1 393 ? 13.298 -26.228 -0.472 1.00 88.12 393 ASP A N 1
ATOM 3115 C CA . ASP A 1 393 ? 11.918 -26.686 -0.353 1.00 88.12 393 ASP A CA 1
ATOM 3116 C C . ASP A 1 393 ? 11.241 -25.877 0.765 1.00 88.12 393 ASP A C 1
ATOM 3118 O O . ASP A 1 393 ? 11.527 -26.120 1.940 1.00 88.12 393 ASP A O 1
ATOM 3122 N N . PRO A 1 394 ? 10.364 -24.906 0.437 1.00 86.12 394 PRO A N 1
ATOM 3123 C CA . PRO A 1 394 ? 9.770 -24.022 1.437 1.00 86.12 394 PRO A CA 1
ATOM 3124 C C . PRO A 1 394 ? 9.009 -24.761 2.540 1.00 86.12 394 PRO A C 1
ATOM 3126 O O . PRO A 1 394 ? 9.024 -24.321 3.684 1.00 86.12 394 PRO A O 1
ATOM 3129 N N . ALA A 1 395 ? 8.362 -25.888 2.221 1.00 88.88 395 ALA A N 1
ATOM 3130 C CA . ALA A 1 395 ? 7.627 -26.660 3.218 1.00 88.88 395 ALA A CA 1
ATOM 3131 C C . ALA A 1 395 ? 8.590 -27.323 4.206 1.00 88.88 395 ALA A C 1
ATOM 3133 O O . ALA A 1 395 ? 8.407 -27.222 5.414 1.00 88.88 395 ALA A O 1
ATOM 3134 N N . LYS A 1 396 ? 9.672 -27.920 3.699 1.00 90.19 396 LYS A N 1
ATOM 3135 C CA . LYS A 1 396 ? 10.685 -28.522 4.572 1.00 90.19 396 LYS A CA 1
ATOM 3136 C C . LYS A 1 396 ? 11.463 -27.481 5.362 1.00 90.19 396 LYS A C 1
ATOM 3138 O O . LYS A 1 396 ? 11.884 -27.777 6.472 1.00 90.19 396 LYS A O 1
ATOM 3143 N N . LEU A 1 397 ? 11.680 -26.286 4.813 1.00 89.50 397 LEU A N 1
ATOM 3144 C CA . LEU A 1 397 ? 12.307 -25.201 5.562 1.00 89.50 397 LEU A CA 1
ATOM 3145 C C . LEU A 1 397 ? 11.450 -24.811 6.772 1.00 89.50 397 LEU A C 1
ATOM 3147 O O . LEU A 1 397 ? 11.987 -24.613 7.857 1.00 89.50 397 LEU A O 1
ATOM 3151 N N . LEU A 1 398 ? 10.125 -24.767 6.606 1.00 90.12 398 LEU A N 1
ATOM 3152 C CA . LEU A 1 398 ? 9.202 -24.558 7.721 1.00 90.12 398 LEU A CA 1
ATOM 3153 C C . LEU A 1 398 ? 9.238 -25.722 8.721 1.00 90.12 398 LEU A C 1
ATOM 3155 O O . LEU A 1 398 ? 9.291 -25.465 9.917 1.00 90.12 398 LEU A O 1
ATOM 3159 N N . ASP A 1 399 ? 9.322 -26.976 8.262 1.00 92.06 399 ASP A N 1
ATOM 3160 C CA . ASP A 1 399 ? 9.505 -28.124 9.167 1.00 92.06 399 ASP A CA 1
ATOM 3161 C C . ASP A 1 399 ? 10.812 -28.002 9.980 1.00 92.06 399 ASP A C 1
ATOM 3163 O O . ASP A 1 399 ? 10.850 -28.286 11.178 1.00 92.06 399 ASP A O 1
ATOM 3167 N N . LYS A 1 400 ? 11.899 -27.541 9.344 1.00 91.44 400 LYS A N 1
ATOM 3168 C CA . LYS A 1 400 ? 13.184 -27.277 10.013 1.00 91.44 400 LYS A CA 1
ATOM 3169 C C . LYS A 1 400 ? 13.093 -26.123 11.000 1.00 91.44 400 LYS A C 1
ATOM 3171 O O . LYS A 1 400 ? 13.701 -26.197 12.064 1.00 91.44 400 LYS A O 1
ATOM 3176 N N . TYR A 1 401 ? 12.344 -25.082 10.666 1.00 92.56 401 TYR A N 1
ATOM 3177 C CA . TYR A 1 401 ? 12.056 -23.993 11.586 1.00 92.56 401 TYR A CA 1
ATOM 3178 C C . TYR A 1 401 ? 11.259 -24.487 12.803 1.00 92.56 401 TYR A C 1
ATOM 3180 O O . TYR A 1 401 ? 11.637 -24.188 13.931 1.00 92.56 401 TYR A O 1
ATOM 3188 N N . ASP A 1 402 ? 10.239 -25.325 12.616 1.00 92.19 402 ASP A N 1
ATOM 3189 C CA . ASP A 1 402 ? 9.485 -25.925 13.724 1.00 92.19 402 ASP A CA 1
ATOM 3190 C C . ASP A 1 402 ? 10.379 -26.791 14.628 1.00 92.19 402 ASP A C 1
ATOM 3192 O O . ASP A 1 402 ? 10.242 -26.786 15.854 1.00 92.19 402 ASP A O 1
ATOM 3196 N N . ASP A 1 403 ? 11.317 -27.537 14.042 1.00 93.56 403 ASP A N 1
ATOM 3197 C CA . ASP A 1 403 ? 12.317 -28.291 14.799 1.00 93.56 403 ASP A CA 1
ATOM 3198 C C . ASP A 1 403 ? 13.295 -27.377 15.548 1.00 93.56 403 ASP A C 1
ATOM 3200 O O . ASP A 1 403 ? 13.687 -27.697 16.672 1.00 93.56 403 ASP A O 1
ATOM 3204 N N . PHE A 1 404 ? 13.650 -26.226 14.974 1.00 93.19 404 PHE A N 1
ATOM 3205 C CA . PHE A 1 404 ? 14.454 -25.216 15.654 1.00 93.19 404 PHE A CA 1
ATOM 3206 C C . PHE A 1 404 ? 13.700 -24.593 16.829 1.00 93.19 404 PHE A C 1
ATOM 3208 O O . PHE A 1 404 ? 14.260 -24.476 17.913 1.00 93.19 404 PHE A O 1
ATOM 3215 N N . VAL A 1 405 ? 12.414 -24.273 16.673 1.00 91.19 405 VAL A N 1
ATOM 3216 C CA . VAL A 1 405 ? 11.586 -23.767 17.778 1.00 91.19 405 VAL A CA 1
ATOM 3217 C C . VAL A 1 405 ? 11.598 -24.752 18.954 1.00 91.19 405 VAL A C 1
ATOM 3219 O O . VAL A 1 405 ? 11.841 -24.343 20.086 1.00 91.19 405 VAL A O 1
ATOM 3222 N N . LYS A 1 406 ? 11.451 -26.061 18.693 1.00 91.50 406 LYS A N 1
ATOM 3223 C CA . LYS A 1 406 ? 11.569 -27.110 19.731 1.00 91.50 406 LYS A CA 1
ATOM 3224 C C . LYS A 1 406 ? 12.969 -27.201 20.342 1.00 91.50 406 LYS A C 1
ATOM 3226 O O . LYS A 1 406 ? 13.109 -27.605 21.491 1.00 91.50 406 LYS A O 1
ATOM 3231 N N . TYR A 1 407 ? 14.006 -26.918 19.558 1.00 90.25 407 TYR A N 1
ATOM 3232 C CA . TYR A 1 407 ? 15.389 -26.913 20.026 1.00 90.25 407 TYR A CA 1
ATOM 3233 C C . TYR A 1 407 ? 15.658 -25.749 20.992 1.00 90.25 407 TYR A C 1
ATOM 3235 O O . TYR A 1 407 ? 16.369 -25.931 21.980 1.00 90.25 407 TYR A O 1
ATOM 3243 N N . VAL A 1 408 ? 15.068 -24.582 20.726 1.00 87.19 408 VAL A N 1
ATOM 3244 C CA . VAL A 1 408 ? 15.233 -23.371 21.537 1.00 87.19 408 VAL A CA 1
ATOM 3245 C C . VAL A 1 408 ? 14.417 -23.417 22.839 1.00 87.19 408 VAL A C 1
ATOM 3247 O O . VAL A 1 408 ? 14.890 -22.904 23.858 1.00 87.19 408 VAL A O 1
ATOM 3250 N N . GLY A 1 409 ? 13.230 -24.041 22.850 1.00 70.00 409 GLY A N 1
ATOM 3251 C CA . GLY A 1 409 ? 12.424 -24.206 24.071 1.00 70.00 409 GLY A CA 1
ATOM 3252 C C . GLY A 1 409 ? 10.974 -24.597 23.843 1.00 70.00 409 GLY A C 1
ATOM 3253 O O . GLY A 1 409 ? 10.178 -23.685 23.531 1.00 70.00 409 GLY A O 1
#